Protein AF-A0A202DPD3-F1 (afdb_monomer_lite)

pLDDT: mean 89.03, std 9.58, range [42.09, 98.31]

Foldseek 3Di:
DKDKDKDKDWDADPPPRATDFIKIKMWIWDADPQGKIKIKIKIFGFDAAPSDTATAKIWMWMKIAGPLGKIKIKIKMKGFDADNHPRQGQWMWIKMWMWIDPSPQKIKIKIKIFTFGQAPRDTDTFKIWIWMWMWHNPPDPLIDTFKIKPIWMWGFDADNNGFTAAIAGPVRHQKTKIKMKGFAWDDDPNHIDSHGQKMKIKIKIWGWDAAPSDTDTQKIWIWMWMAGNLRKIKIKIKIKGFDADNRGQTAWMKIWMWMWIQGSQQKIKIKIKIWIWGAAPSDTDTQKMWIWMWIAGNVGHTFKTKDIWMKGWDADNNGFTDAIATPVRHQWTKIKMKGWDWDFDCPPPDGDIDTFKMKIKMKIFGWDAAPSDTDTQKIWIKMWMWTDDDPDDPPQTHTFKIKLTFMWGWDADNRRFTAAIAGQATADPVSDGPPRQWDDDDNDIAGPPNDPDDPRFQKYKIKMKGFDADDDPCRRQTQKIKIWIKIFGWDQDPSDIDTPDIDIPDIWMAGSVRHTPDD

Structure (mmCIF, N/CA/C/O backbone):
data_AF-A0A202DPD3-F1
#
_entry.id   AF-A0A202DPD3-F1
#
loop_
_atom_site.group_PDB
_atom_site.id
_atom_site.type_symbol
_atom_site.label_atom_id
_atom_site.label_alt_id
_atom_site.label_comp_id
_atom_site.label_asym_id
_atom_site.label_entity_id
_atom_site.label_seq_id
_atom_site.pdbx_PDB_ins_code
_atom_site.Cartn_x
_atom_site.Cartn_y
_atom_site.Cartn_z
_atom_site.occupancy
_atom_site.B_iso_or_equiv
_atom_site.auth_seq_id
_atom_site.auth_comp_id
_atom_site.auth_asym_id
_atom_site.auth_atom_id
_atom_site.pdbx_PDB_model_num
ATOM 1 N N . ILE A 1 1 ? -15.250 -25.816 18.380 1.00 61.78 1 ILE A N 1
ATOM 2 C CA . ILE A 1 1 ? -16.292 -26.026 19.423 1.00 61.78 1 ILE A CA 1
ATOM 3 C C . ILE A 1 1 ? -16.506 -24.692 20.115 1.00 61.78 1 ILE A C 1
ATOM 5 O O . ILE A 1 1 ? -15.510 -24.045 20.394 1.00 61.78 1 ILE A O 1
ATOM 9 N N . GLN A 1 2 ? -17.750 -24.268 20.349 1.00 72.00 2 GLN A N 1
ATOM 10 C CA . GLN A 1 2 ? -18.050 -23.046 21.099 1.00 72.00 2 GLN A CA 1
ATOM 11 C C . GLN A 1 2 ? -18.931 -23.409 22.295 1.00 72.00 2 GLN A C 1
ATOM 13 O O . GLN A 1 2 ? -19.967 -24.050 22.131 1.00 72.00 2 GLN A O 1
ATOM 18 N N . MET A 1 3 ? -18.495 -23.033 23.491 1.00 79.75 3 MET A N 1
ATOM 19 C CA . MET A 1 3 ? -19.231 -23.178 24.739 1.00 79.75 3 MET A CA 1
ATOM 20 C C . MET A 1 3 ? -19.469 -21.787 25.304 1.00 79.75 3 MET A C 1
ATOM 22 O O . MET A 1 3 ? -18.540 -20.996 25.439 1.00 79.75 3 MET A O 1
ATOM 26 N N . GLN A 1 4 ? -20.718 -21.503 25.649 1.00 84.81 4 GLN A N 1
ATOM 27 C CA . GLN A 1 4 ? -21.089 -20.298 26.368 1.00 84.81 4 GLN A CA 1
ATOM 28 C C . GLN A 1 4 ? -21.869 -20.708 27.609 1.00 84.81 4 GLN A C 1
ATOM 30 O O . GLN A 1 4 ? -22.849 -21.446 27.520 1.00 84.81 4 GLN A O 1
ATOM 35 N N . VAL A 1 5 ? -21.430 -20.226 28.764 1.00 84.50 5 VAL A N 1
ATOM 36 C CA . VAL A 1 5 ? -22.159 -20.339 30.026 1.00 84.50 5 VAL A CA 1
ATOM 37 C C . VAL A 1 5 ? -22.448 -18.929 30.481 1.00 84.50 5 VAL A C 1
ATOM 39 O O . VAL A 1 5 ? -21.549 -18.099 30.487 1.00 84.50 5 VAL A O 1
ATOM 42 N N . ASN A 1 6 ? -23.695 -18.650 30.831 1.00 87.25 6 ASN A N 1
ATOM 43 C CA . ASN A 1 6 ? -24.095 -17.373 31.396 1.00 87.25 6 ASN A CA 1
ATOM 44 C C . ASN A 1 6 ? -24.948 -17.655 32.632 1.00 87.25 6 ASN A C 1
ATOM 46 O O . ASN A 1 6 ? -25.863 -18.478 32.573 1.00 87.25 6 ASN A O 1
ATOM 50 N N . SER A 1 7 ? -24.624 -17.020 33.750 1.00 88.19 7 SER A N 1
ATOM 51 C CA . SER A 1 7 ? -25.375 -17.131 34.992 1.00 88.19 7 SER A CA 1
ATOM 52 C C . SER A 1 7 ? -25.534 -15.755 35.615 1.00 88.19 7 SER A C 1
ATOM 54 O O . SER A 1 7 ? -24.590 -14.970 35.658 1.00 88.19 7 SER A O 1
ATOM 56 N N . THR A 1 8 ? -26.722 -15.476 36.135 1.00 88.19 8 THR A N 1
ATOM 57 C CA . THR A 1 8 ? -26.967 -14.302 36.968 1.00 88.19 8 THR A CA 1
ATOM 58 C C . THR A 1 8 ? -27.578 -14.784 38.269 1.00 88.19 8 THR A C 1
ATOM 60 O O . THR A 1 8 ? -28.578 -15.503 38.256 1.00 88.19 8 THR A O 1
ATOM 63 N N . VAL A 1 9 ? -26.954 -14.430 39.387 1.00 87.00 9 VAL A N 1
ATOM 64 C CA . VAL A 1 9 ? -27.371 -14.849 40.725 1.00 87.00 9 VAL A CA 1
ATOM 65 C C . VAL A 1 9 ? -27.879 -13.632 41.477 1.00 87.00 9 VAL A C 1
ATOM 67 O O . VAL A 1 9 ? -27.172 -12.635 41.579 1.00 87.00 9 VAL A O 1
ATOM 70 N N . PHE A 1 10 ? -29.090 -13.737 42.022 1.00 88.56 10 PHE A N 1
ATOM 71 C CA . PHE A 1 10 ? -29.700 -12.736 42.894 1.00 88.56 10 PHE A CA 1
ATOM 72 C C . PHE A 1 10 ? -29.844 -13.323 44.298 1.00 88.56 10 PHE A C 1
ATOM 74 O O . PHE A 1 10 ? -30.445 -14.386 44.472 1.00 88.56 10 PHE A O 1
ATOM 81 N N . THR A 1 11 ? -29.316 -12.628 45.298 1.00 86.38 11 THR A N 1
ATOM 82 C CA . THR A 1 11 ? -29.437 -12.998 46.710 1.00 86.38 11 THR A CA 1
ATOM 83 C C . THR A 1 11 ? -30.474 -12.097 47.358 1.00 86.38 11 THR A C 1
ATOM 85 O O . THR A 1 11 ? -30.329 -10.878 47.304 1.00 86.38 11 THR A O 1
ATOM 88 N N . TYR A 1 12 ? -31.489 -12.679 47.997 1.00 87.56 12 TYR A N 1
ATOM 89 C CA . TYR A 1 12 ? -32.527 -11.947 48.727 1.00 87.56 12 TYR A CA 1
ATOM 90 C C . TYR A 1 12 ? -32.453 -12.234 50.227 1.00 87.56 12 TYR A C 1
ATOM 92 O O . TYR A 1 12 ? -32.034 -13.319 50.637 1.00 87.56 12 TYR A O 1
ATOM 100 N N . ASP A 1 13 ? -32.888 -11.276 51.037 1.00 86.19 13 ASP A N 1
ATOM 101 C CA . ASP A 1 13 ? -33.120 -11.474 52.460 1.00 86.19 13 ASP A CA 1
ATOM 102 C C . ASP A 1 13 ? -34.276 -12.481 52.658 1.00 86.19 13 ASP A C 1
ATOM 104 O O . ASP A 1 13 ? -35.338 -12.341 52.040 1.00 86.19 13 ASP A O 1
ATOM 108 N N . PRO A 1 14 ? -34.096 -13.522 53.492 1.00 83.50 14 PRO A N 1
ATOM 109 C CA . PRO A 1 14 ? -35.096 -14.570 53.680 1.00 83.50 14 PRO A CA 1
ATOM 110 C C . PRO A 1 14 ? -36.341 -14.121 54.464 1.00 83.50 14 PRO A C 1
ATOM 112 O O . PRO A 1 14 ? -37.325 -14.860 54.497 1.00 83.50 14 PRO A O 1
ATOM 115 N N . VAL A 1 15 ? -36.306 -12.958 55.121 1.00 85.38 15 VAL A N 1
ATOM 116 C CA . VAL A 1 15 ? -37.379 -12.431 55.972 1.00 85.38 15 VAL A CA 1
ATOM 117 C C . VAL A 1 15 ? -38.215 -11.394 55.229 1.00 85.38 15 VAL A C 1
ATOM 119 O O . VAL A 1 15 ? -39.442 -11.496 55.238 1.00 85.38 15 VAL A O 1
ATOM 122 N N . ASP A 1 16 ? -37.579 -10.408 54.593 1.00 86.62 16 ASP A N 1
ATOM 123 C CA . ASP A 1 16 ? -38.280 -9.281 53.957 1.00 86.62 16 AS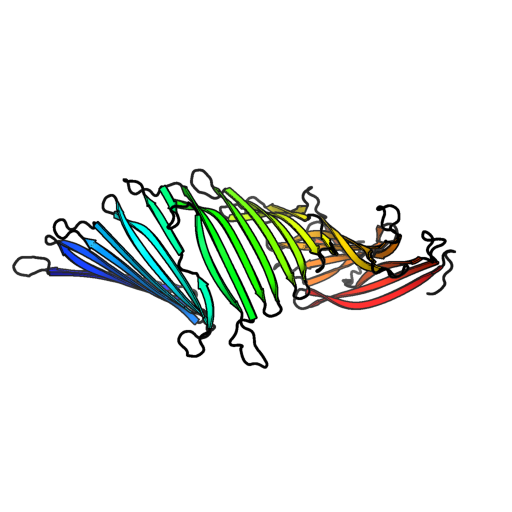P A CA 1
ATOM 124 C C . ASP A 1 16 ? -38.244 -9.292 52.416 1.00 86.62 16 ASP A C 1
ATOM 126 O O . ASP A 1 16 ? -38.866 -8.439 51.780 1.00 86.62 16 ASP A O 1
ATOM 130 N N . ILE A 1 17 ? -37.592 -10.296 51.808 1.00 82.81 17 ILE A N 1
ATOM 131 C CA . ILE A 1 17 ? -37.485 -10.488 50.349 1.00 82.81 17 ILE A CA 1
ATOM 132 C C . ILE A 1 17 ? -36.819 -9.273 49.669 1.00 82.81 17 ILE A C 1
ATOM 134 O O . ILE A 1 17 ? -37.021 -8.990 48.484 1.00 82.81 17 ILE A O 1
ATOM 138 N N . THR A 1 18 ? -35.994 -8.519 50.399 1.00 87.06 18 THR A N 1
ATOM 139 C CA . THR A 1 18 ? -35.212 -7.440 49.797 1.00 87.06 18 THR A CA 1
ATOM 140 C C . THR A 1 18 ? -33.973 -7.986 49.093 1.00 87.06 18 THR A C 1
ATOM 142 O O . THR A 1 18 ? -33.335 -8.926 49.556 1.00 87.06 18 THR A O 1
ATOM 145 N N . LEU A 1 19 ? -33.618 -7.414 47.941 1.00 87.38 19 LEU A N 1
ATOM 146 C CA . LEU A 1 19 ? -32.397 -7.766 47.222 1.00 87.38 19 LEU A CA 1
ATOM 147 C C . LEU A 1 19 ? -31.185 -7.376 48.078 1.00 87.38 19 LEU A C 1
ATOM 149 O O . LEU A 1 19 ? -31.099 -6.240 48.538 1.00 87.38 19 LEU A O 1
ATOM 153 N N . LEU A 1 20 ? -30.258 -8.301 48.291 1.00 84.69 20 LEU A N 1
ATOM 154 C CA . LEU A 1 20 ? -29.006 -8.071 49.012 1.00 84.69 20 LEU A CA 1
ATOM 155 C C . LEU A 1 20 ? -27.835 -7.882 48.048 1.00 84.69 20 LEU A C 1
ATOM 157 O O . LEU A 1 20 ? -27.016 -6.994 48.253 1.00 84.69 20 LEU A O 1
ATOM 161 N N . HIS A 1 21 ? -27.758 -8.712 47.008 1.00 84.19 21 HIS A N 1
ATOM 162 C CA . HIS A 1 21 ? -26.645 -8.732 46.060 1.00 84.19 21 HIS A CA 1
ATOM 163 C C . HIS A 1 21 ? -27.093 -9.328 44.723 1.00 84.19 21 HIS A C 1
ATOM 165 O O . HIS A 1 21 ? -27.951 -10.215 44.706 1.00 84.19 21 HIS A O 1
ATOM 171 N N . ALA A 1 22 ? -26.505 -8.875 43.616 1.00 88.06 22 ALA A N 1
ATOM 172 C CA . ALA A 1 22 ? -26.659 -9.504 42.314 1.00 88.06 22 ALA A CA 1
ATOM 173 C C . ALA A 1 22 ? -25.318 -9.522 41.571 1.00 88.06 22 ALA A C 1
ATOM 175 O O . ALA A 1 22 ? -24.592 -8.535 41.585 1.00 88.06 22 ALA A O 1
ATOM 176 N N . VAL A 1 23 ? -24.999 -10.645 40.928 1.00 88.62 23 VAL A N 1
ATOM 177 C CA . VAL A 1 23 ? -23.777 -10.803 40.126 1.00 88.62 23 VAL A CA 1
ATOM 178 C C . VAL A 1 23 ? -24.078 -11.591 38.860 1.00 88.62 23 VAL A C 1
ATOM 180 O O . VAL A 1 23 ? -24.774 -12.611 38.896 1.00 88.62 23 VAL A O 1
ATOM 183 N N . GLY A 1 24 ? -23.573 -11.102 37.733 1.00 90.75 24 GLY A N 1
ATOM 184 C CA . GLY A 1 24 ? -23.626 -11.763 36.436 1.00 90.75 24 GLY A CA 1
ATOM 185 C C . GLY A 1 24 ? -22.246 -12.276 36.056 1.00 90.75 24 GLY A C 1
ATOM 186 O O . GLY A 1 24 ? -21.278 -11.528 36.113 1.00 90.75 24 GLY A O 1
ATOM 187 N N . LEU A 1 25 ? -22.156 -13.540 35.658 1.00 91.62 25 LEU A N 1
ATOM 188 C CA . LEU A 1 25 ? -20.934 -14.149 35.149 1.00 91.62 25 LEU A CA 1
ATOM 189 C C . LEU A 1 25 ? -21.247 -14.883 33.855 1.00 91.62 25 LEU A C 1
ATOM 191 O O . LEU A 1 25 ? -22.117 -15.759 33.827 1.00 91.62 25 LEU A O 1
ATOM 195 N N . ALA A 1 26 ? -20.498 -14.577 32.805 1.00 91.69 26 ALA A N 1
ATOM 196 C CA . ALA A 1 26 ? -20.505 -15.344 31.578 1.00 91.69 26 ALA A CA 1
ATOM 197 C C . ALA A 1 26 ? -19.092 -15.765 31.178 1.00 91.69 26 ALA A C 1
ATOM 199 O O . ALA A 1 26 ? -18.139 -15.003 31.303 1.00 91.69 26 ALA A O 1
ATOM 200 N N . THR A 1 27 ? -18.971 -16.976 30.648 1.00 90.25 27 THR A N 1
ATOM 201 C CA . THR A 1 27 ? -17.742 -17.501 30.056 1.00 90.25 27 THR A CA 1
ATOM 202 C C . THR A 1 27 ? -18.044 -17.944 28.638 1.00 90.25 27 THR A C 1
ATOM 204 O O . THR A 1 27 ? -19.001 -18.683 28.401 1.00 90.25 27 THR A O 1
ATOM 207 N N . ILE A 1 28 ? -17.213 -17.514 27.698 1.00 89.31 28 ILE A N 1
ATOM 208 C CA . ILE A 1 28 ? -17.239 -17.933 26.303 1.00 89.31 28 ILE A CA 1
ATOM 209 C C . ILE A 1 28 ? -15.905 -18.614 26.026 1.00 89.31 28 ILE A C 1
ATOM 211 O O . ILE A 1 28 ? -14.854 -18.011 26.204 1.00 89.31 28 ILE A O 1
ATOM 215 N N . ALA A 1 29 ? -15.941 -19.865 25.587 1.00 88.88 29 ALA A N 1
ATOM 216 C CA . ALA A 1 29 ? -14.768 -20.597 25.141 1.00 88.88 29 ALA A CA 1
ATOM 217 C C . ALA A 1 29 ? -15.000 -21.095 23.714 1.00 88.88 29 ALA A C 1
ATOM 219 O O . ALA A 1 29 ? -16.053 -21.656 23.406 1.00 88.88 29 ALA A O 1
ATOM 220 N N . GLY A 1 30 ? -14.027 -20.882 22.841 1.00 87.75 30 GLY A N 1
ATOM 221 C CA . GLY A 1 30 ? -14.070 -21.258 21.438 1.00 87.75 30 GLY A CA 1
ATOM 222 C C . GLY A 1 30 ? -12.758 -21.893 21.008 1.00 87.75 30 GLY A C 1
ATOM 223 O O . GLY A 1 30 ? -11.694 -21.434 21.405 1.00 87.75 30 GLY A O 1
ATOM 224 N N . GLU A 1 31 ? -12.838 -22.929 20.181 1.00 87.00 31 GLU A N 1
ATOM 225 C CA . GLU A 1 31 ? -11.696 -23.448 19.424 1.00 87.00 31 GLU A CA 1
ATOM 226 C C . GLU A 1 31 ? -12.097 -23.585 17.954 1.00 87.00 31 GLU A C 1
ATOM 228 O O . GLU A 1 31 ? -13.137 -24.190 17.639 1.00 87.00 31 GLU A O 1
ATOM 233 N N . THR A 1 32 ? -11.306 -22.988 17.066 1.00 82.38 32 THR A N 1
ATOM 234 C CA . THR A 1 32 ? -11.480 -23.075 15.612 1.00 82.38 32 THR A CA 1
ATOM 235 C C . THR A 1 32 ? -10.956 -24.415 15.086 1.00 82.38 32 THR A C 1
ATOM 237 O O . THR A 1 32 ? -10.196 -25.117 15.750 1.00 82.38 32 THR A O 1
ATOM 240 N N . GLY A 1 33 ? -11.345 -24.794 13.863 1.00 75.44 33 GLY A N 1
ATOM 241 C CA . GLY A 1 33 ? -10.808 -26.000 13.213 1.00 75.44 33 GLY A CA 1
ATOM 242 C C . GLY A 1 33 ? -9.298 -25.934 12.931 1.00 75.44 33 GLY A C 1
ATOM 243 O O . GLY A 1 33 ? -8.673 -26.976 12.746 1.00 75.44 33 GLY A O 1
ATOM 244 N N . SER A 1 34 ? -8.715 -24.730 12.923 1.00 76.81 34 SER A N 1
ATOM 245 C CA . SER A 1 34 ? -7.275 -24.471 12.796 1.00 76.81 34 SER A CA 1
ATOM 246 C C . SER A 1 34 ? -6.505 -24.609 14.117 1.00 76.81 34 SER A C 1
ATOM 248 O O . SER A 1 34 ? -5.277 -24.726 14.078 1.00 76.81 34 SER A O 1
ATOM 250 N N . GLY A 1 35 ? -7.206 -24.694 15.256 1.00 79.81 35 GLY A N 1
ATOM 251 C CA . GLY A 1 35 ? -6.621 -24.843 16.593 1.00 79.81 35 GLY A CA 1
ATOM 252 C C . GLY A 1 35 ? -6.456 -23.535 17.372 1.00 79.81 35 GLY A C 1
ATOM 253 O O . GLY A 1 35 ? -5.810 -23.546 18.416 1.00 79.81 35 GLY A O 1
ATOM 254 N N . ASP A 1 36 ? -7.033 -22.432 16.895 1.00 87.19 36 ASP A N 1
ATOM 255 C CA . ASP A 1 36 ? -6.997 -21.141 17.588 1.00 87.19 36 ASP A CA 1
ATOM 256 C C . ASP A 1 36 ? -8.041 -21.131 18.697 1.00 87.19 36 ASP A C 1
ATOM 258 O O . ASP A 1 36 ? -9.181 -21.569 18.506 1.00 87.19 36 ASP A O 1
ATOM 262 N N . ARG A 1 37 ? -7.646 -20.641 19.868 1.00 90.12 37 ARG A N 1
ATOM 263 C CA . ARG A 1 37 ? -8.447 -20.694 21.087 1.00 90.12 37 ARG A CA 1
ATOM 264 C C . ARG A 1 37 ? -8.823 -19.299 21.527 1.00 90.12 37 ARG A C 1
ATOM 266 O O . ARG A 1 37 ? -7.970 -18.431 21.660 1.00 90.12 37 ARG A O 1
ATOM 273 N N . THR A 1 38 ? -10.097 -19.111 21.828 1.00 92.19 38 THR A N 1
ATOM 274 C CA . THR A 1 38 ? -10.618 -17.893 22.441 1.00 92.19 38 THR A CA 1
ATOM 275 C C . THR A 1 38 ? -11.238 -18.253 23.776 1.00 92.19 38 THR A C 1
ATOM 277 O O . THR A 1 38 ? -12.103 -19.123 23.843 1.00 92.19 38 THR A O 1
ATOM 280 N N . LEU A 1 39 ? -10.829 -17.567 24.832 1.00 92.94 39 LEU A N 1
ATOM 281 C CA . LEU A 1 39 ? -11.473 -17.602 26.134 1.00 92.94 39 LEU A CA 1
ATOM 282 C C . LEU A 1 39 ? -11.855 -16.175 26.500 1.00 92.94 39 LEU A C 1
ATOM 284 O O . LEU A 1 39 ? -11.002 -15.299 26.512 1.00 92.94 39 LEU A O 1
ATOM 288 N N . ALA A 1 40 ? -13.120 -15.934 26.805 1.00 93.44 40 ALA A N 1
ATOM 289 C CA . ALA A 1 40 ? -13.574 -14.662 27.330 1.00 93.44 40 ALA A CA 1
ATOM 290 C C . ALA A 1 40 ? -14.409 -14.873 28.588 1.00 93.44 40 ALA A C 1
ATOM 292 O O . ALA A 1 40 ? -15.225 -15.795 28.650 1.00 93.44 40 ALA A O 1
ATOM 293 N N . THR A 1 41 ? -14.229 -14.007 29.573 1.00 93.81 41 THR A N 1
ATOM 294 C CA . THR A 1 41 ? -15.111 -13.884 30.728 1.00 93.81 41 THR A CA 1
ATOM 295 C C . THR A 1 41 ? -15.765 -12.512 30.704 1.00 93.81 41 THR A C 1
ATOM 297 O O . THR A 1 41 ? -15.153 -11.532 30.291 1.00 93.81 41 THR A O 1
ATOM 300 N N . LEU A 1 42 ? -17.027 -12.450 31.106 1.00 94.31 42 LEU A N 1
ATOM 301 C CA . LEU A 1 42 ? -17.773 -11.222 31.323 1.00 94.31 42 LEU A CA 1
ATOM 302 C C . LEU A 1 42 ? -18.319 -11.271 32.743 1.00 94.31 42 LEU A C 1
ATOM 304 O O . LEU A 1 42 ? -19.094 -12.165 33.079 1.00 94.31 42 LEU A O 1
ATOM 308 N N . GLU A 1 43 ? -17.919 -10.311 33.554 1.00 94.88 43 GLU A N 1
ATOM 309 C CA . GLU A 1 43 ? -18.468 -10.054 34.872 1.00 94.88 43 GLU A CA 1
ATOM 310 C C . GLU A 1 43 ? -19.357 -8.815 34.795 1.00 94.88 43 GLU A C 1
ATOM 312 O O . GLU A 1 43 ? -19.004 -7.807 34.187 1.00 94.88 43 GLU A O 1
ATOM 317 N N . THR A 1 44 ? -20.556 -8.911 35.355 1.00 94.19 44 THR A N 1
ATOM 318 C CA . THR A 1 44 ? -21.494 -7.797 35.486 1.00 94.19 44 THR A CA 1
ATOM 319 C C . THR A 1 44 ? -21.781 -7.606 36.961 1.00 94.19 44 THR A C 1
ATOM 321 O O . THR A 1 44 ? -22.383 -8.473 37.605 1.00 94.19 44 THR A O 1
ATOM 324 N N . ILE A 1 45 ? -21.333 -6.474 37.482 1.00 91.88 45 ILE A N 1
ATOM 325 C CA . ILE A 1 45 ? -21.537 -6.047 38.857 1.00 91.88 45 ILE A CA 1
ATOM 326 C C . ILE A 1 45 ? -22.806 -5.204 38.884 1.00 91.88 45 ILE A C 1
ATOM 328 O O . ILE A 1 45 ? -23.033 -4.354 38.018 1.00 91.88 45 ILE A O 1
ATOM 332 N N . PHE A 1 46 ? -23.661 -5.487 39.862 1.00 92.31 46 PHE A N 1
ATOM 333 C CA . PHE A 1 46 ? -24.921 -4.788 40.034 1.00 92.31 46 PHE A CA 1
ATOM 334 C C . PHE A 1 46 ? -24.960 -4.059 41.369 1.00 92.31 46 PHE A C 1
ATOM 336 O O . PHE A 1 46 ? -24.574 -4.608 42.402 1.00 92.31 46 PHE A O 1
ATOM 343 N N . GLU A 1 47 ? -25.569 -2.882 41.365 1.00 90.94 47 GLU A N 1
ATOM 344 C CA . GLU A 1 47 ? -25.963 -2.175 42.573 1.00 90.94 47 GLU A CA 1
ATOM 345 C C . GLU A 1 47 ? -27.467 -2.312 42.846 1.00 90.94 47 GLU A C 1
ATOM 347 O O . GLU A 1 47 ? -28.284 -2.582 41.956 1.00 90.94 47 GLU A O 1
ATOM 352 N N . LYS A 1 48 ? -27.855 -2.145 44.113 1.00 90.25 48 LYS A N 1
ATOM 353 C CA . LYS A 1 48 ? -29.256 -2.191 44.542 1.00 90.25 48 LYS A CA 1
ATOM 354 C C . LYS A 1 48 ? -29.828 -0.779 44.584 1.00 90.25 48 LYS A C 1
ATOM 356 O O . LYS A 1 48 ? -29.513 -0.020 45.496 1.00 90.25 48 LYS A O 1
ATOM 361 N N . ILE A 1 49 ? -30.798 -0.495 43.718 1.00 88.50 49 ILE A N 1
ATOM 362 C CA . ILE A 1 49 ? -31.587 0.743 43.759 1.00 88.50 49 ILE A CA 1
ATOM 363 C C . ILE A 1 49 ? -33.071 0.386 43.762 1.00 88.50 49 ILE A C 1
ATOM 365 O O . ILE A 1 49 ? -33.533 -0.392 42.931 1.00 88.50 49 ILE A O 1
ATOM 369 N N . ASN A 1 50 ? -33.838 0.918 44.719 1.00 88.56 50 ASN A N 1
ATOM 370 C CA . ASN A 1 50 ? -35.281 0.657 44.855 1.00 88.56 50 ASN A CA 1
ATOM 371 C C . ASN A 1 50 ? -35.665 -0.836 44.828 1.00 88.56 50 ASN A C 1
ATOM 373 O O . ASN A 1 50 ? -36.655 -1.230 44.211 1.00 88.56 50 ASN A O 1
ATOM 377 N N . ASN A 1 51 ? -34.872 -1.679 45.498 1.00 86.19 51 ASN A N 1
ATOM 378 C CA . ASN A 1 51 ? -35.037 -3.137 45.520 1.00 86.19 51 ASN A CA 1
ATOM 379 C C . ASN A 1 51 ? -34.898 -3.830 44.144 1.00 86.19 51 ASN A C 1
ATOM 381 O O . ASN A 1 51 ? -35.372 -4.951 43.966 1.00 86.19 51 ASN A O 1
ATOM 385 N N . GLN A 1 52 ? -34.245 -3.177 43.179 1.00 86.88 52 GLN A N 1
ATOM 386 C CA . GLN A 1 52 ? -33.919 -3.712 41.857 1.00 86.88 52 GLN A CA 1
ATOM 387 C C . GLN A 1 52 ? -32.401 -3.718 41.655 1.00 86.88 52 GLN A C 1
ATOM 389 O O . GLN A 1 52 ? -31.703 -2.838 42.155 1.00 86.88 52 GLN A O 1
ATOM 394 N N . ALA A 1 53 ? -31.903 -4.709 40.915 1.00 89.12 53 ALA A N 1
ATOM 395 C CA . ALA A 1 53 ? -30.515 -4.746 40.471 1.00 89.12 53 ALA A CA 1
ATOM 396 C C . ALA A 1 53 ? -30.348 -3.808 39.267 1.00 89.12 53 ALA A C 1
ATOM 398 O O . ALA A 1 53 ? -31.040 -3.973 38.256 1.00 89.12 53 ALA A O 1
ATOM 399 N N . ARG A 1 54 ? -29.445 -2.836 39.368 1.00 90.81 54 ARG A N 1
ATOM 400 C CA . ARG A 1 54 ? -29.007 -1.974 38.265 1.00 90.81 54 ARG A CA 1
ATOM 401 C C . ARG A 1 54 ? -27.569 -2.308 37.925 1.00 90.81 54 ARG A C 1
ATOM 403 O O . ARG A 1 54 ? -26.806 -2.636 38.821 1.00 90.81 54 ARG A O 1
ATOM 410 N N . VAL A 1 55 ? -27.241 -2.317 36.636 1.00 91.56 55 VAL A N 1
ATOM 411 C CA . VAL A 1 55 ? -25.864 -2.570 36.205 1.00 91.56 55 VAL A CA 1
ATOM 412 C C . VAL A 1 55 ? -25.030 -1.379 36.649 1.00 91.56 55 VAL A C 1
ATOM 414 O O . VAL A 1 55 ? -25.376 -0.248 36.322 1.00 91.56 55 VAL A O 1
ATOM 417 N N . ASP A 1 56 ? -23.988 -1.665 37.411 1.00 92.62 56 ASP A N 1
ATOM 418 C CA . ASP A 1 56 ? -23.031 -0.690 37.928 1.00 92.62 56 ASP A CA 1
ATOM 419 C C . ASP A 1 56 ? -21.747 -0.744 37.098 1.00 92.62 56 ASP A C 1
ATOM 421 O O . ASP A 1 56 ? -21.246 0.271 36.644 1.00 92.62 56 ASP A O 1
ATOM 425 N N . MET A 1 57 ? -21.270 -1.951 36.786 1.00 94.19 57 MET A N 1
ATOM 426 C CA . MET A 1 57 ? -20.031 -2.139 36.037 1.00 94.19 57 MET A CA 1
ATOM 427 C C . MET A 1 57 ? -20.076 -3.432 35.225 1.00 94.19 57 MET A C 1
ATOM 429 O O . MET A 1 57 ? -20.616 -4.455 35.658 1.00 94.19 57 MET A O 1
ATOM 433 N N . THR A 1 58 ? -19.483 -3.408 34.036 1.00 95.38 58 THR A N 1
ATOM 434 C CA . THR A 1 58 ? -19.212 -4.605 33.236 1.00 95.38 58 THR A CA 1
ATOM 435 C C . THR A 1 58 ? -17.728 -4.716 32.951 1.00 95.38 58 THR A C 1
ATOM 437 O O . THR A 1 58 ? -17.149 -3.780 32.411 1.00 95.38 58 THR A O 1
ATOM 440 N N . ILE A 1 59 ? -17.138 -5.870 33.256 1.00 96.31 59 ILE A N 1
ATOM 441 C CA . ILE A 1 59 ? -15.733 -6.182 32.991 1.00 96.31 59 ILE A CA 1
ATOM 442 C C . ILE A 1 59 ? -15.689 -7.384 32.061 1.00 96.31 59 ILE A C 1
ATOM 444 O O . ILE A 1 59 ? -16.177 -8.463 32.400 1.00 96.31 59 ILE A O 1
ATOM 448 N N . ARG A 1 60 ? -15.073 -7.232 30.895 1.00 96.12 60 ARG A N 1
ATOM 449 C CA . ARG A 1 60 ? -14.842 -8.323 29.958 1.00 96.12 60 ARG A CA 1
ATOM 450 C C . ARG A 1 60 ? -13.352 -8.569 29.811 1.00 96.12 60 ARG A C 1
ATOM 452 O O . ARG A 1 60 ? -12.641 -7.714 29.312 1.00 96.12 60 ARG A O 1
ATOM 459 N N . ASN A 1 61 ? -12.902 -9.770 30.146 1.00 96.31 61 ASN A N 1
ATOM 460 C CA . ASN A 1 61 ? -11.546 -10.219 29.846 1.00 96.31 61 ASN A CA 1
ATOM 461 C C . ASN A 1 61 ? -11.605 -11.155 28.645 1.00 96.31 61 ASN A C 1
ATOM 463 O O . ASN A 1 61 ? -12.414 -12.079 28.634 1.00 96.31 61 ASN A O 1
ATOM 467 N N . THR A 1 62 ? -10.764 -10.950 27.639 1.00 95.69 62 THR A N 1
ATOM 468 C CA . THR A 1 62 ? -10.654 -11.835 26.477 1.00 95.69 62 THR A CA 1
ATOM 469 C C . THR A 1 62 ? -9.203 -12.256 26.296 1.00 95.69 62 THR A C 1
ATOM 471 O O . THR A 1 62 ? -8.282 -11.462 26.429 1.00 95.69 62 THR A O 1
ATOM 474 N N . THR A 1 63 ? -8.983 -13.526 25.991 1.00 95.31 63 THR A N 1
ATOM 475 C CA . THR A 1 63 ? -7.686 -14.091 25.636 1.00 95.31 63 THR A CA 1
ATOM 476 C C . THR A 1 63 ? -7.846 -14.903 24.363 1.00 95.31 63 THR A C 1
ATOM 478 O O . THR A 1 63 ? -8.693 -15.794 24.287 1.00 95.31 63 THR A O 1
ATOM 481 N N . ILE A 1 64 ? -7.032 -14.594 23.363 1.00 93.38 64 ILE A N 1
ATOM 482 C CA . ILE A 1 64 ? -6.924 -15.330 22.109 1.00 93.38 64 ILE A CA 1
ATOM 483 C C . ILE A 1 64 ? -5.511 -15.898 22.037 1.00 93.38 64 ILE A C 1
ATOM 485 O O . ILE A 1 64 ? -4.542 -15.181 22.271 1.00 93.38 64 ILE A O 1
ATOM 489 N N . GLN A 1 65 ? -5.392 -17.184 21.734 1.00 92.50 65 GLN A N 1
ATOM 490 C CA . GLN A 1 65 ? -4.120 -17.854 21.484 1.00 92.50 65 GLN A CA 1
ATOM 491 C C . GLN A 1 65 ? -4.212 -18.576 20.152 1.00 92.50 65 GLN A C 1
ATOM 493 O O . GLN A 1 65 ? -5.068 -19.446 19.971 1.00 92.50 65 GLN A O 1
ATOM 498 N N . ASN A 1 66 ? -3.325 -18.215 19.237 1.00 90.12 66 ASN A N 1
ATOM 499 C CA . ASN A 1 66 ? -3.257 -18.811 17.918 1.00 90.12 66 ASN A CA 1
ATOM 500 C C . ASN A 1 66 ? -2.236 -19.945 17.906 1.00 90.12 66 ASN A C 1
ATOM 502 O O . ASN A 1 66 ? -1.318 -20.023 18.730 1.00 90.12 66 ASN A O 1
ATOM 506 N N . ARG A 1 67 ? -2.392 -20.849 16.941 1.00 85.94 67 ARG A N 1
ATOM 507 C CA . ARG A 1 67 ? -1.507 -22.013 16.813 1.00 85.94 67 ARG A CA 1
ATOM 508 C C . ARG A 1 67 ? -0.052 -21.648 16.491 1.00 85.94 67 ARG A C 1
ATOM 510 O O . ARG A 1 67 ? 0.847 -22.421 16.814 1.00 85.94 67 ARG A O 1
ATOM 517 N N . ASP A 1 68 ? 0.168 -20.515 15.838 1.00 85.81 68 ASP A N 1
ATOM 518 C CA . ASP A 1 68 ? 1.492 -20.001 15.470 1.00 85.81 68 ASP A CA 1
ATOM 519 C C . ASP A 1 68 ? 2.271 -19.393 16.652 1.00 85.81 68 ASP A C 1
ATOM 521 O O . ASP A 1 68 ? 3.427 -19.019 16.488 1.00 85.81 68 ASP A O 1
ATOM 525 N N . GLY A 1 69 ? 1.671 -19.349 17.847 1.00 85.31 69 GLY A N 1
ATOM 526 C CA . GLY A 1 69 ? 2.274 -18.780 19.050 1.00 85.31 69 GLY A CA 1
ATOM 527 C C . GLY A 1 69 ? 1.923 -17.311 19.282 1.00 85.31 69 GLY A C 1
ATOM 528 O O . GLY A 1 69 ? 2.229 -16.792 20.356 1.00 85.31 69 GLY A O 1
ATOM 529 N N . SER A 1 70 ? 1.243 -16.654 18.339 1.00 93.00 70 SER A N 1
ATOM 530 C CA . SER A 1 70 ? 0.707 -15.310 18.553 1.00 93.00 70 SER A CA 1
ATOM 531 C C . SER A 1 70 ? -0.468 -15.333 19.541 1.00 93.00 70 SER A C 1
ATOM 533 O O . SER A 1 70 ? -1.201 -16.322 19.669 1.00 93.00 70 SER A O 1
ATOM 535 N N . SER A 1 71 ? -0.643 -14.251 20.298 1.00 94.56 71 SER A N 1
ATOM 536 C CA . SER A 1 71 ? -1.701 -14.154 21.306 1.00 94.56 71 SER A CA 1
ATOM 537 C C . SER A 1 71 ? -2.190 -12.727 21.508 1.00 94.56 71 SER A C 1
ATOM 539 O O . SER A 1 71 ? -1.491 -11.767 21.203 1.00 94.56 71 SER A O 1
ATOM 541 N N . VAL A 1 72 ? -3.404 -12.585 22.030 1.00 96.06 72 VAL A N 1
ATOM 542 C CA . VAL A 1 72 ? -3.995 -11.301 22.412 1.00 96.06 72 VAL A CA 1
ATOM 543 C C . VAL A 1 72 ? -4.663 -11.462 23.765 1.00 96.06 72 VAL A C 1
ATOM 545 O O . VAL A 1 72 ? -5.423 -12.406 23.967 1.00 96.06 72 VAL A O 1
ATOM 548 N N . VAL A 1 73 ? -4.419 -10.532 24.679 1.00 96.12 73 VAL A N 1
ATOM 549 C CA . VAL A 1 73 ? -5.178 -10.372 25.920 1.00 96.12 73 VAL A CA 1
ATOM 550 C C . VAL A 1 73 ? -5.824 -8.996 25.886 1.00 96.12 73 VAL A C 1
ATOM 552 O O . VAL A 1 73 ? -5.143 -8.024 25.584 1.00 96.12 73 VAL A O 1
ATOM 555 N N . SER A 1 74 ? -7.117 -8.903 26.177 1.00 97.25 74 SER A N 1
ATOM 556 C CA . SER A 1 74 ? -7.816 -7.625 26.304 1.00 97.25 74 SER A CA 1
ATOM 557 C C . SER A 1 74 ? -8.713 -7.587 27.534 1.00 97.25 74 SER A C 1
ATOM 559 O O . SER A 1 74 ? -9.269 -8.610 27.940 1.00 97.25 74 SER A O 1
ATOM 561 N N . ILE A 1 75 ? -8.854 -6.400 28.113 1.00 97.25 75 ILE A N 1
ATOM 562 C CA . ILE A 1 75 ? -9.756 -6.089 29.215 1.00 97.25 75 ILE A CA 1
ATOM 563 C C . ILE A 1 75 ? -10.592 -4.895 28.773 1.00 97.25 75 ILE A C 1
ATOM 565 O O . ILE A 1 75 ? -10.038 -3.849 28.465 1.00 97.25 75 ILE A O 1
ATOM 569 N N . ASP A 1 76 ? -11.910 -5.049 28.733 1.00 97.44 76 ASP A N 1
ATOM 570 C CA . ASP A 1 76 ? -12.857 -3.968 28.474 1.00 97.44 76 ASP A CA 1
ATOM 571 C C . ASP A 1 76 ? -13.684 -3.723 29.736 1.00 97.44 76 ASP A C 1
ATOM 573 O O . ASP A 1 76 ? -14.332 -4.645 30.237 1.00 97.44 76 ASP A O 1
ATOM 577 N N . VAL A 1 77 ? -13.693 -2.490 30.233 1.00 97.50 77 VAL A N 1
ATOM 578 C CA . VAL A 1 77 ? -14.484 -2.076 31.395 1.00 97.50 77 VAL A CA 1
ATOM 579 C C . VAL A 1 77 ? -15.472 -0.997 30.977 1.00 97.50 77 VAL A C 1
ATOM 581 O O . VAL A 1 77 ? -15.180 -0.143 30.139 1.00 97.50 77 VAL A O 1
ATOM 584 N N . THR A 1 78 ? -16.684 -1.049 31.514 1.00 96.81 78 THR A N 1
ATOM 585 C CA . THR A 1 78 ? -17.671 0.026 31.380 1.00 96.81 78 THR A CA 1
ATOM 586 C C . THR A 1 78 ? -18.396 0.191 32.699 1.00 96.81 78 THR A C 1
ATOM 588 O O . THR A 1 78 ? -19.020 -0.758 33.175 1.00 96.81 78 THR A O 1
ATOM 591 N N . ASP A 1 79 ? -18.318 1.399 33.231 1.00 95.62 79 ASP A N 1
ATOM 592 C CA . ASP A 1 79 ? -18.893 1.841 34.488 1.00 95.62 79 ASP A CA 1
ATOM 593 C C . ASP A 1 79 ? -20.123 2.690 34.185 1.00 95.62 79 ASP A C 1
ATOM 595 O O . ASP A 1 79 ? -20.090 3.616 33.373 1.00 95.62 79 ASP A O 1
ATOM 599 N N . PHE A 1 80 ? -21.238 2.338 34.810 1.00 94.00 80 PHE A N 1
ATOM 600 C CA . PHE A 1 80 ? -22.527 2.985 34.651 1.00 94.00 80 PHE A CA 1
ATOM 601 C C . PHE A 1 80 ? -22.854 3.745 35.923 1.00 94.00 80 PHE A C 1
ATOM 603 O O . PHE A 1 80 ? -22.920 3.173 37.006 1.00 94.00 80 PHE A O 1
ATOM 610 N N . ILE A 1 81 ? -23.146 5.031 35.785 1.00 92.06 81 ILE A N 1
ATOM 611 C CA . ILE A 1 81 ? -23.521 5.870 36.913 1.00 92.06 81 ILE A CA 1
ATOM 612 C C . ILE A 1 81 ? -25.046 5.974 36.925 1.00 92.06 81 ILE A C 1
ATOM 614 O O . ILE A 1 81 ? -25.659 6.604 36.052 1.00 92.06 81 ILE A O 1
ATOM 618 N N . ASN A 1 82 ? -25.677 5.327 37.908 1.00 91.56 82 ASN A N 1
ATOM 619 C CA . ASN A 1 82 ? -27.127 5.349 38.070 1.00 91.56 82 ASN A CA 1
ATOM 620 C C . ASN A 1 82 ? -27.576 6.419 39.072 1.00 91.56 82 ASN A C 1
ATOM 622 O O . ASN A 1 82 ? -26.926 6.711 40.074 1.00 91.56 82 ASN A O 1
ATOM 626 N N . ASP A 1 83 ? -28.752 6.988 38.826 1.00 90.38 83 ASP A N 1
ATOM 627 C CA . ASP A 1 83 ? -29.419 7.894 39.753 1.00 90.38 83 ASP A CA 1
ATOM 628 C C . ASP A 1 83 ? -29.862 7.101 40.998 1.00 90.38 83 ASP A C 1
ATOM 630 O O . ASP A 1 83 ? -30.678 6.180 40.872 1.00 90.38 83 ASP A O 1
ATOM 634 N N . PRO A 1 84 ? -29.405 7.464 42.210 1.00 88.62 84 PRO A N 1
ATOM 635 C CA . PRO A 1 84 ? -29.694 6.707 43.428 1.00 88.62 84 PRO A CA 1
ATOM 636 C C . PRO A 1 84 ? -31.180 6.716 43.822 1.00 88.62 84 PRO A C 1
ATOM 638 O O . PRO A 1 84 ? -31.608 5.894 44.634 1.00 88.62 84 PRO A O 1
ATOM 641 N N . VAL A 1 85 ? -31.984 7.636 43.277 1.00 88.94 85 VAL A N 1
ATOM 642 C CA . VAL A 1 85 ? -33.422 7.754 43.552 1.00 88.94 85 VAL A CA 1
ATOM 643 C C . VAL A 1 85 ? -34.251 7.017 42.511 1.00 88.94 85 VAL A C 1
ATOM 645 O O . VAL A 1 85 ? -35.239 6.380 42.872 1.00 88.94 85 VAL A O 1
ATOM 648 N N . THR A 1 86 ? -33.901 7.100 41.226 1.00 89.31 86 THR A N 1
ATOM 649 C CA . THR A 1 86 ? -34.720 6.521 40.141 1.00 89.31 86 THR A CA 1
ATOM 650 C C . THR A 1 86 ? -34.181 5.187 39.618 1.00 89.31 86 THR A C 1
ATOM 652 O O . THR A 1 86 ? -34.950 4.357 39.123 1.00 89.31 86 THR A O 1
ATOM 655 N N . GLY A 1 87 ? -32.879 4.940 39.770 1.00 85.50 87 GLY A N 1
ATOM 656 C CA . GLY A 1 87 ? -32.159 3.799 39.209 1.00 85.50 87 GLY A CA 1
ATOM 657 C C . GLY A 1 87 ? -31.970 3.882 37.696 1.00 85.50 87 GLY A C 1
ATOM 658 O O . GLY A 1 87 ? -31.758 2.850 37.065 1.00 85.50 87 GLY A O 1
ATOM 659 N N . LEU A 1 88 ? -32.132 5.064 37.101 1.00 88.69 88 LEU A N 1
ATOM 660 C CA . LEU A 1 88 ? -31.834 5.299 35.692 1.00 88.69 88 LEU A CA 1
ATOM 661 C C . LEU A 1 88 ? -30.348 5.623 35.536 1.00 88.69 88 LEU A C 1
ATOM 663 O O . LEU A 1 88 ? -29.826 6.435 36.293 1.00 88.69 88 LEU A O 1
ATOM 667 N N . VAL A 1 89 ? -29.694 5.039 34.532 1.00 90.25 89 VAL A N 1
ATOM 668 C CA . VAL A 1 89 ? -28.345 5.455 34.123 1.00 90.25 89 VAL A CA 1
ATOM 669 C C . VAL A 1 89 ? -28.428 6.910 33.664 1.00 90.25 89 VAL A C 1
ATOM 671 O O . VAL A 1 89 ? -29.292 7.235 32.845 1.00 90.25 89 VAL A O 1
ATOM 674 N N . PHE A 1 90 ? -27.560 7.779 34.174 1.00 89.69 90 PHE A N 1
ATOM 675 C CA . PHE A 1 90 ? -27.453 9.164 33.699 1.00 89.69 90 PHE A CA 1
ATOM 676 C C . PHE A 1 90 ? -26.080 9.494 33.112 1.00 89.69 90 PHE A C 1
ATOM 678 O O . PHE A 1 90 ? -25.970 10.491 32.404 1.00 89.69 90 PHE A O 1
ATOM 685 N N . ASP A 1 91 ? -25.077 8.648 33.349 1.00 92.12 91 ASP A N 1
ATOM 686 C CA . ASP A 1 91 ? -23.740 8.773 32.778 1.00 92.12 91 ASP A CA 1
ATOM 687 C C . ASP A 1 91 ? -23.069 7.391 32.682 1.00 92.12 91 ASP A C 1
ATOM 689 O O . ASP A 1 91 ? -23.512 6.436 33.327 1.00 92.12 91 ASP A O 1
ATOM 693 N N . ALA A 1 92 ? -22.041 7.268 31.847 1.00 94.69 92 ALA A N 1
ATOM 694 C CA . ALA A 1 92 ? -21.181 6.095 31.810 1.00 94.69 92 ALA A CA 1
ATOM 695 C C . ALA A 1 92 ? -19.790 6.441 31.265 1.00 94.69 92 ALA A C 1
ATOM 697 O O . ALA A 1 92 ? -19.628 7.270 30.365 1.00 94.69 92 ALA A O 1
ATOM 698 N N . GLU A 1 93 ? -18.794 5.728 31.769 1.00 96.44 93 GLU A N 1
ATOM 699 C CA . GLU A 1 93 ? -17.408 5.785 31.323 1.00 96.44 93 GLU A CA 1
ATOM 700 C C . GLU A 1 93 ? -16.886 4.371 31.090 1.00 96.44 93 GLU A C 1
ATOM 702 O O . GLU A 1 93 ? -17.473 3.385 31.525 1.00 96.44 93 GLU A O 1
ATOM 707 N N . GLY A 1 94 ? -15.819 4.225 30.325 1.00 96.88 94 GLY A N 1
ATOM 708 C CA . GLY A 1 94 ? -15.230 2.917 30.122 1.00 96.88 94 GLY A CA 1
ATOM 709 C C . GLY A 1 94 ? -13.870 3.010 29.482 1.00 96.88 94 GLY A C 1
ATOM 710 O O . GLY A 1 94 ? -13.547 3.998 28.830 1.00 96.88 94 GLY A O 1
ATOM 711 N N . TYR A 1 95 ? -13.096 1.950 29.624 1.00 97.88 95 TYR A N 1
ATOM 712 C CA . TYR A 1 95 ? -11.799 1.843 28.983 1.00 97.88 95 TYR A CA 1
ATOM 713 C C . TYR A 1 95 ? -11.583 0.442 28.419 1.00 97.88 95 TYR A C 1
ATOM 715 O O . TYR A 1 95 ? -12.315 -0.502 28.724 1.00 97.88 95 TYR A O 1
ATOM 723 N N . SER A 1 96 ? -10.598 0.319 27.543 1.00 97.88 96 SER A N 1
ATOM 724 C CA . SER A 1 96 ? -10.129 -0.953 27.014 1.00 97.88 96 SER A CA 1
ATOM 725 C C . SER A 1 96 ? -8.617 -0.960 26.983 1.00 97.88 96 SER A C 1
ATOM 727 O O . SER A 1 96 ? -8.017 -0.054 26.409 1.00 97.88 96 SER A O 1
ATOM 729 N N . ASP A 1 97 ? -8.026 -1.997 27.556 1.00 97.94 97 ASP A N 1
ATOM 730 C CA . ASP A 1 97 ? -6.607 -2.295 27.447 1.00 97.94 97 ASP A CA 1
ATOM 731 C C . ASP A 1 97 ? -6.432 -3.580 26.659 1.00 97.94 97 ASP A C 1
ATOM 733 O O . ASP A 1 97 ? -7.126 -4.570 26.891 1.00 97.94 97 ASP A O 1
ATOM 737 N N . SER A 1 98 ? -5.480 -3.598 25.734 1.00 97.19 98 SER A N 1
ATOM 738 C CA . SER A 1 98 ? -5.119 -4.825 25.033 1.00 97.19 98 SER A CA 1
ATOM 739 C C . SER A 1 98 ? -3.623 -4.944 24.827 1.00 97.19 98 SER A C 1
ATOM 741 O O . SER A 1 98 ? -2.942 -3.959 24.558 1.00 97.19 98 SER A O 1
ATOM 743 N N . THR A 1 99 ? -3.136 -6.176 24.922 1.00 96.88 99 THR A N 1
ATOM 744 C CA . THR A 1 99 ? -1.751 -6.565 24.679 1.00 96.88 99 THR A CA 1
ATOM 745 C C . THR A 1 99 ? -1.750 -7.717 23.687 1.00 96.88 99 THR A C 1
ATOM 747 O O . THR A 1 99 ? -2.282 -8.789 23.978 1.00 96.88 99 THR A O 1
ATOM 750 N N . SER A 1 100 ? -1.149 -7.516 22.519 1.00 96.31 100 SER A N 1
ATOM 751 C CA . SER A 1 100 ? -1.002 -8.538 21.483 1.00 96.31 100 SER A CA 1
ATOM 752 C C . SER A 1 100 ? 0.461 -8.878 21.241 1.00 96.31 100 SER A C 1
ATOM 754 O O . SER A 1 100 ? 1.273 -7.971 21.083 1.00 96.31 100 SER A O 1
ATOM 756 N N . GLN A 1 101 ? 0.783 -10.163 21.143 1.00 94.06 101 GLN A N 1
ATOM 757 C CA . GLN A 1 101 ? 2.100 -10.678 20.779 1.00 94.06 101 GLN A CA 1
ATOM 758 C C . GLN A 1 101 ? 2.020 -11.399 19.438 1.00 94.06 101 GLN A C 1
ATOM 760 O O . GLN A 1 101 ? 1.119 -12.210 19.229 1.00 94.06 101 GLN A O 1
ATOM 765 N N . ASP A 1 102 ? 2.971 -11.136 18.550 1.00 89.81 102 ASP A N 1
ATOM 766 C CA . ASP A 1 102 ? 3.004 -11.698 17.193 1.00 89.81 102 ASP A CA 1
ATOM 767 C C . ASP A 1 102 ? 3.592 -13.120 17.108 1.00 89.81 102 ASP A C 1
ATOM 769 O O . ASP A 1 102 ? 3.566 -13.735 16.048 1.00 89.81 102 ASP A O 1
ATOM 773 N N . GLY A 1 103 ? 4.116 -13.655 18.215 1.00 83.44 103 GLY A N 1
ATOM 774 C CA . GLY A 1 103 ? 4.800 -14.954 18.256 1.00 83.44 103 GLY A CA 1
ATOM 775 C C . GLY A 1 103 ? 6.268 -14.913 17.808 1.00 83.44 103 GLY A C 1
ATOM 776 O O . GLY A 1 103 ? 6.973 -15.910 17.961 1.00 83.44 103 GLY A O 1
ATOM 777 N N . PHE A 1 104 ? 6.754 -13.764 17.332 1.00 84.44 104 PHE A N 1
ATOM 778 C CA . PHE A 1 104 ? 8.134 -13.529 16.895 1.00 84.44 104 PHE A CA 1
ATOM 779 C C . PHE A 1 104 ? 8.889 -12.529 17.783 1.00 84.44 104 PHE A C 1
ATOM 781 O O . PHE A 1 104 ? 10.081 -12.312 17.583 1.00 84.44 104 PHE A O 1
ATOM 788 N N . GLY A 1 105 ? 8.232 -11.993 18.814 1.00 84.19 105 GLY A N 1
ATOM 789 C CA . GLY A 1 105 ? 8.855 -11.193 19.871 1.00 84.19 105 GLY A CA 1
ATOM 790 C C . GLY A 1 105 ? 8.402 -9.737 19.911 1.00 84.19 105 GLY A C 1
ATOM 791 O O . GLY A 1 105 ? 8.854 -9.003 20.792 1.00 84.19 105 GLY A O 1
ATOM 792 N N . VAL A 1 106 ? 7.490 -9.327 19.023 1.00 92.00 106 VAL A N 1
ATOM 793 C CA . VAL A 1 106 ? 6.884 -7.994 19.048 1.00 92.00 106 VAL A CA 1
ATOM 794 C C . VAL A 1 106 ? 5.622 -8.019 19.895 1.00 92.00 106 VAL A C 1
ATOM 796 O O . VAL A 1 106 ? 4.745 -8.867 19.722 1.00 92.00 106 VAL A O 1
ATOM 799 N N . THR A 1 107 ? 5.510 -7.057 20.809 1.00 95.56 107 THR A N 1
ATOM 800 C CA . THR A 1 107 ? 4.305 -6.848 21.619 1.00 95.56 107 THR A CA 1
ATOM 801 C C . THR A 1 107 ? 3.710 -5.480 21.333 1.00 95.56 107 THR A C 1
ATOM 803 O O . THR A 1 107 ? 4.405 -4.477 21.439 1.00 95.56 107 THR A O 1
ATOM 806 N N . THR A 1 108 ? 2.420 -5.424 21.016 1.00 96.69 108 THR A N 1
ATOM 807 C CA . THR A 1 108 ? 1.664 -4.173 20.885 1.00 96.69 108 THR A CA 1
ATOM 808 C C . THR A 1 108 ? 0.715 -4.019 22.057 1.00 96.69 108 THR A C 1
ATOM 810 O O . THR A 1 108 ? -0.054 -4.932 22.344 1.00 96.69 108 THR A O 1
ATOM 813 N N . VAL A 1 109 ? 0.761 -2.864 22.712 1.00 96.88 109 VAL A N 1
ATOM 814 C CA . VAL A 1 109 ? -0.180 -2.448 23.750 1.00 96.88 109 VAL A CA 1
ATOM 815 C C . VAL A 1 109 ? -1.067 -1.338 23.207 1.00 96.88 109 VAL A C 1
ATOM 817 O O . VAL A 1 109 ? -0.587 -0.440 22.520 1.00 96.88 109 VAL A O 1
ATOM 820 N N . SER A 1 110 ? -2.365 -1.402 23.475 1.00 97.69 110 SER A N 1
ATOM 821 C CA . SER A 1 110 ? -3.324 -0.374 23.064 1.00 97.69 110 SER A CA 1
ATOM 822 C C . SER A 1 110 ? -4.244 -0.029 24.217 1.00 97.69 110 SER A C 1
ATOM 824 O O . SER A 1 110 ? -4.698 -0.930 24.922 1.00 97.69 110 SER A O 1
ATOM 826 N N . HIS A 1 111 ? -4.538 1.259 24.348 1.00 97.56 111 HIS A N 1
ATOM 827 C CA . HIS A 1 111 ? -5.437 1.803 25.352 1.00 97.56 111 HIS A CA 1
ATOM 828 C C . HIS A 1 111 ? -6.517 2.647 24.676 1.00 97.56 111 HIS A C 1
ATOM 830 O O . HIS A 1 111 ? -6.234 3.435 23.763 1.00 97.56 111 HIS A O 1
ATOM 836 N N . VAL A 1 112 ? -7.761 2.473 25.117 1.00 98.06 112 VAL A N 1
ATOM 837 C CA . VAL A 1 112 ? -8.915 3.211 24.609 1.00 98.06 112 VAL A CA 1
ATOM 838 C C . VAL A 1 112 ? -9.775 3.695 25.763 1.00 98.06 112 VAL A C 1
ATOM 840 O O . VAL A 1 112 ? -10.413 2.871 26.404 1.00 98.06 112 VAL A O 1
ATOM 843 N N . ASP A 1 113 ? -9.891 5.007 25.946 1.00 97.88 113 ASP A N 1
ATOM 844 C CA . ASP A 1 113 ? -10.871 5.617 26.851 1.00 97.88 113 ASP A CA 1
ATOM 845 C C . ASP A 1 113 ? -12.167 5.930 26.105 1.00 97.88 113 ASP A C 1
ATOM 847 O O . ASP A 1 113 ? -12.138 6.368 24.950 1.00 97.88 113 ASP A O 1
ATOM 851 N N . ARG A 1 114 ? -13.314 5.761 26.761 1.00 97.19 114 ARG A N 1
ATOM 852 C CA . ARG A 1 114 ? -14.644 6.054 26.220 1.00 97.19 114 ARG A CA 1
ATOM 853 C C . ARG A 1 114 ? -15.495 6.790 27.244 1.00 97.19 114 ARG A C 1
ATOM 855 O O . ARG A 1 114 ? -15.636 6.343 28.377 1.00 97.19 114 ARG A O 1
ATOM 862 N N . THR A 1 115 ? -16.145 7.861 26.807 1.00 95.94 115 THR A N 1
ATOM 863 C CA . THR A 1 115 ? -17.247 8.484 27.553 1.00 95.94 115 THR A CA 1
ATOM 864 C C . THR A 1 115 ? -18.544 8.274 26.796 1.00 95.94 115 THR A C 1
ATOM 866 O O . THR A 1 115 ? -18.556 8.183 25.561 1.00 95.94 115 THR A O 1
ATOM 869 N N . TYR A 1 116 ? -19.647 8.214 27.530 1.00 94.81 116 TYR A N 1
ATOM 870 C CA . TYR A 1 116 ? -20.956 7.943 26.967 1.00 94.81 116 TYR A CA 1
ATOM 871 C C . TYR A 1 116 ? -21.914 9.104 27.236 1.00 94.81 116 TYR A C 1
ATOM 873 O O . TYR A 1 116 ? -21.846 9.779 28.251 1.00 94.81 116 TYR A O 1
ATOM 881 N N . GLU A 1 117 ? -22.851 9.318 26.321 1.00 92.69 117 GLU A N 1
ATOM 882 C CA . GLU A 1 117 ? -24.035 10.139 26.550 1.00 92.69 117 GLU A CA 1
ATOM 883 C C . GLU A 1 117 ? -25.247 9.230 26.732 1.00 92.69 117 GLU A C 1
ATOM 885 O O . GLU A 1 117 ? -25.456 8.293 25.955 1.00 92.69 117 GLU A O 1
ATOM 890 N N . VAL A 1 118 ? -26.088 9.518 27.727 1.00 91.56 118 VAL A N 1
ATOM 891 C CA . VAL A 1 118 ? -27.363 8.815 27.889 1.00 91.56 118 VAL A CA 1
ATOM 892 C C . VAL A 1 118 ? -28.454 9.533 27.108 1.00 91.56 118 VAL A C 1
ATOM 894 O O . VAL A 1 118 ? -28.905 10.616 27.478 1.00 91.56 118 VAL A O 1
ATOM 897 N N . ILE A 1 119 ? -28.935 8.895 26.042 1.00 88.50 119 ILE A N 1
ATOM 898 C CA . ILE A 1 119 ? -29.986 9.443 25.183 1.00 88.50 119 ILE A CA 1
ATOM 899 C C . ILE A 1 119 ? -31.143 8.459 25.123 1.00 88.50 119 ILE A C 1
ATOM 901 O O . ILE A 1 119 ? -30.968 7.289 24.783 1.00 88.50 119 ILE A O 1
ATOM 905 N N . ALA A 1 120 ? -32.336 8.934 25.491 1.00 84.69 120 ALA A N 1
ATOM 906 C CA . ALA A 1 120 ? -33.535 8.106 25.627 1.00 84.69 120 ALA A CA 1
ATOM 907 C C . ALA A 1 120 ? -33.321 6.864 26.527 1.00 84.69 120 ALA A C 1
ATOM 909 O O . ALA A 1 120 ? -33.849 5.787 26.254 1.00 84.69 120 ALA A 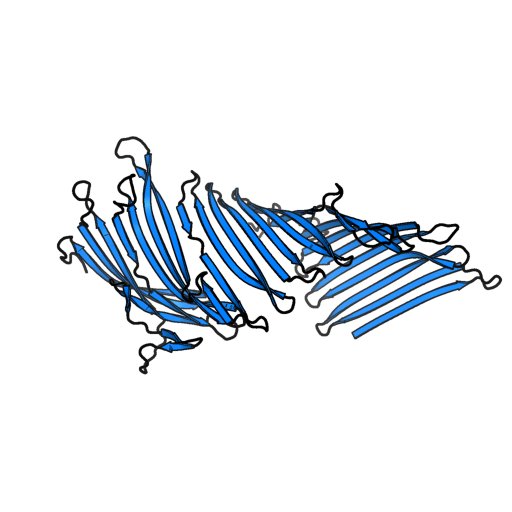O 1
ATOM 910 N N . GLY A 1 121 ? -32.536 7.018 27.602 1.00 82.19 121 GLY A N 1
ATOM 911 C CA . GLY A 1 121 ? -32.240 5.951 28.565 1.00 82.19 121 GLY A CA 1
ATOM 912 C C . GLY A 1 121 ? -31.221 4.912 28.084 1.00 82.19 121 GLY A C 1
ATOM 913 O O . GLY A 1 121 ? -31.098 3.861 28.705 1.00 82.19 121 GLY A O 1
ATOM 914 N N . GLN A 1 122 ? -30.510 5.178 26.985 1.00 86.25 122 GLN A N 1
ATOM 915 C CA . GLN A 1 122 ? -29.450 4.317 26.461 1.00 86.25 122 GLN A CA 1
ATOM 916 C C . GLN A 1 122 ? -28.118 5.065 26.461 1.00 86.25 122 GLN A C 1
ATOM 918 O O . GLN A 1 122 ? -28.030 6.142 25.874 1.00 86.25 122 GLN A O 1
ATOM 923 N N . ALA A 1 123 ? -27.089 4.476 27.071 1.00 89.69 123 ALA A N 1
ATOM 924 C CA . ALA A 1 123 ? -25.720 4.966 26.968 1.00 89.69 123 ALA A CA 1
ATOM 925 C C . ALA A 1 123 ? -25.189 4.758 25.539 1.00 89.69 123 ALA A C 1
ATOM 927 O O . ALA A 1 123 ? -25.300 3.667 24.973 1.00 89.69 123 ALA A O 1
ATOM 928 N N . ARG A 1 124 ? -24.625 5.808 24.942 1.00 91.50 124 ARG A N 1
ATOM 929 C CA . ARG A 1 124 ? -24.050 5.820 23.590 1.00 91.50 124 ARG A CA 1
ATOM 930 C C . ARG A 1 124 ? -22.666 6.440 23.646 1.00 91.50 124 ARG A C 1
ATOM 932 O O . ARG A 1 124 ? -22.525 7.517 24.204 1.00 91.50 124 ARG A O 1
ATOM 939 N N . VAL A 1 125 ? -21.660 5.795 23.054 1.00 94.75 125 VAL A N 1
ATOM 940 C CA . VAL A 1 125 ? -20.279 6.315 23.046 1.00 94.75 125 VAL A CA 1
ATOM 941 C C . VAL A 1 125 ? -20.256 7.677 22.358 1.00 94.75 125 VAL A C 1
ATOM 943 O O . VAL A 1 125 ? -20.518 7.751 21.153 1.00 94.75 125 VAL A O 1
ATOM 946 N N . SER A 1 126 ? -19.949 8.728 23.112 1.00 94.94 126 SER A N 1
ATOM 947 C CA . SER A 1 126 ? -19.888 10.116 22.646 1.00 94.94 126 SER A CA 1
ATOM 948 C C . SER A 1 126 ? -18.461 10.569 22.374 1.00 94.94 126 SER A C 1
ATOM 950 O O . SER A 1 126 ? -18.241 11.326 21.435 1.00 94.94 126 SER A O 1
ATOM 952 N N . ARG A 1 127 ? -17.477 10.058 23.118 1.00 96.25 127 ARG A N 1
ATOM 953 C CA . ARG A 1 127 ? -16.051 10.345 22.915 1.00 96.25 127 ARG A CA 1
ATOM 954 C C . ARG A 1 127 ? -15.250 9.064 23.049 1.00 96.25 127 ARG A C 1
ATOM 956 O O . ARG A 1 127 ? -15.523 8.258 23.934 1.00 96.25 127 ARG A O 1
ATOM 963 N N . GLN A 1 128 ? -14.245 8.914 22.201 1.00 96.88 128 GLN A N 1
ATOM 964 C CA . GLN A 1 128 ? -13.253 7.857 22.294 1.00 96.88 128 GLN A CA 1
ATOM 965 C C . GLN A 1 128 ? -11.854 8.460 22.137 1.00 96.88 128 GLN A C 1
ATOM 967 O O . GLN A 1 128 ? -11.607 9.140 21.143 1.00 96.88 128 GLN A O 1
ATOM 972 N N . THR A 1 129 ? -10.951 8.210 23.088 1.00 97.50 129 THR A N 1
ATOM 973 C CA . THR A 1 129 ? -9.506 8.442 22.913 1.00 97.50 129 THR A CA 1
ATOM 974 C C . THR A 1 129 ? -8.850 7.109 22.603 1.00 97.50 129 THR A C 1
ATOM 976 O O . THR A 1 129 ? -9.169 6.119 23.250 1.00 97.50 129 THR A O 1
ATOM 979 N N . THR A 1 130 ? -7.935 7.035 21.644 1.00 97.31 130 THR A N 1
ATOM 980 C CA . THR A 1 130 ? -7.202 5.795 21.346 1.00 97.31 130 THR A CA 1
ATOM 981 C C . THR A 1 130 ? -5.716 6.075 21.199 1.00 97.31 130 THR A C 1
ATOM 983 O O . THR A 1 130 ? -5.340 7.047 20.552 1.00 97.31 130 THR A O 1
ATOM 986 N N . MET A 1 131 ? -4.883 5.219 21.789 1.00 97.88 131 MET A N 1
ATOM 987 C CA . MET A 1 131 ? -3.426 5.240 21.647 1.00 97.88 131 MET A CA 1
ATOM 988 C C . MET A 1 131 ? -2.876 3.813 21.609 1.00 97.88 131 MET A C 1
ATOM 990 O O . MET A 1 131 ? -3.480 2.893 22.169 1.00 97.88 131 MET A O 1
ATOM 994 N N . SER A 1 132 ? -1.724 3.618 20.973 1.00 97.88 132 SER A N 1
ATOM 995 C CA . SER A 1 132 ? -1.067 2.308 20.944 1.00 97.88 132 SER A CA 1
ATOM 996 C C . SER A 1 132 ? 0.440 2.418 20.783 1.00 97.88 132 SER A C 1
ATOM 998 O O . SER A 1 132 ? 0.953 3.387 20.227 1.00 97.88 132 SER A O 1
ATOM 1000 N N . GLN A 1 133 ? 1.160 1.411 21.263 1.00 97.25 133 GLN A N 1
ATOM 1001 C CA . GLN A 1 133 ? 2.612 1.320 21.171 1.00 97.25 133 GLN A CA 1
ATOM 1002 C C . GLN A 1 133 ? 3.027 -0.120 20.892 1.00 97.25 133 GLN A C 1
ATOM 1004 O O . GLN A 1 133 ? 2.511 -1.047 21.512 1.00 97.25 133 GLN A O 1
ATOM 1009 N N . SER A 1 134 ? 3.979 -0.308 19.988 1.00 96.31 134 SER A N 1
ATOM 1010 C CA . SER A 1 134 ? 4.542 -1.612 19.638 1.00 96.31 134 SER A CA 1
ATOM 1011 C C . SER A 1 134 ? 6.009 -1.669 20.025 1.00 96.31 134 SER A C 1
ATOM 1013 O O . SER A 1 134 ? 6.747 -0.719 19.771 1.00 96.31 134 SER A O 1
ATOM 1015 N N . TYR A 1 135 ? 6.438 -2.787 20.605 1.00 94.12 135 TYR A N 1
ATOM 1016 C CA . TYR A 1 135 ? 7.767 -2.949 21.177 1.00 94.12 135 TYR A CA 1
ATOM 1017 C C . TYR A 1 135 ? 8.466 -4.242 20.754 1.00 94.12 135 TYR A C 1
ATOM 1019 O O . TYR A 1 135 ? 7.880 -5.323 20.826 1.00 94.12 135 TYR A O 1
ATOM 1027 N N . GLU A 1 136 ? 9.745 -4.092 20.412 1.00 91.25 136 GLU A N 1
ATOM 1028 C CA . GLU A 1 136 ? 10.849 -5.049 20.562 1.00 91.25 136 GLU A CA 1
ATOM 1029 C C . GLU A 1 136 ? 11.042 -5.453 22.034 1.00 91.25 136 GLU A C 1
ATOM 1031 O O . GLU A 1 136 ? 11.217 -4.548 22.846 1.00 91.25 136 GLU A O 1
ATOM 1036 N N . HIS A 1 137 ? 11.050 -6.740 22.409 1.00 84.00 137 HIS A N 1
ATOM 1037 C CA . HIS A 1 137 ? 11.447 -7.200 23.757 1.00 84.00 137 HIS A CA 1
ATOM 1038 C C . HIS A 1 137 ? 10.693 -6.524 24.919 1.00 84.00 137 HIS A C 1
ATOM 1040 O O . HIS A 1 137 ? 11.277 -6.159 25.941 1.00 84.00 137 HIS A O 1
ATOM 1046 N N . TYR A 1 138 ? 9.380 -6.362 24.765 1.00 86.88 138 TYR A N 1
ATOM 1047 C CA . TYR A 1 138 ? 8.517 -5.673 25.727 1.00 86.88 138 TYR A CA 1
ATOM 1048 C C . TYR A 1 138 ? 8.686 -6.154 27.177 1.00 86.88 138 TYR A C 1
ATOM 1050 O O . TYR A 1 138 ? 8.684 -7.356 27.452 1.00 86.88 138 TYR A O 1
ATOM 1058 N N . GLY A 1 139 ? 8.787 -5.200 28.110 1.00 80.38 139 GLY A N 1
ATOM 1059 C CA . GLY A 1 139 ? 8.897 -5.478 29.545 1.00 80.38 139 GLY A CA 1
ATOM 1060 C C . GLY A 1 139 ? 10.286 -5.939 30.002 1.00 80.38 139 GLY A C 1
ATOM 1061 O O . GLY A 1 139 ? 10.434 -6.356 31.150 1.00 80.38 139 GLY A O 1
ATOM 1062 N N . THR A 1 140 ? 11.292 -5.867 29.126 1.00 85.69 140 THR A N 1
ATOM 1063 C CA . THR A 1 140 ? 12.706 -6.093 29.460 1.00 85.69 140 THR A CA 1
ATOM 1064 C C . THR A 1 140 ? 13.475 -4.773 29.523 1.00 85.69 140 THR A C 1
ATOM 1066 O O . THR A 1 140 ? 12.996 -3.744 29.043 1.00 85.69 140 THR A O 1
ATOM 1069 N N . ASP A 1 141 ? 14.680 -4.802 30.098 1.00 81.94 141 ASP A N 1
ATOM 1070 C CA . ASP A 1 141 ? 15.562 -3.627 30.152 1.00 81.94 141 ASP A CA 1
ATOM 1071 C C . ASP A 1 141 ? 16.004 -3.155 28.750 1.00 81.94 141 ASP A C 1
ATOM 1073 O O . ASP A 1 141 ? 16.285 -1.973 28.563 1.00 81.94 141 ASP A O 1
ATOM 1077 N N . ASP A 1 142 ? 15.987 -4.053 27.757 1.00 82.38 142 ASP A N 1
ATOM 1078 C CA . ASP A 1 142 ? 16.386 -3.796 26.365 1.00 82.38 142 ASP A CA 1
ATOM 1079 C C . ASP A 1 142 ? 15.182 -3.558 25.426 1.00 82.38 142 ASP A C 1
ATOM 1081 O O . ASP A 1 142 ? 15.283 -3.731 24.208 1.00 82.38 142 ASP A O 1
ATOM 1085 N N . GLN A 1 143 ? 14.018 -3.178 25.969 1.00 88.69 143 GLN A N 1
ATOM 1086 C CA . GLN A 1 143 ? 12.835 -2.921 25.145 1.00 88.69 143 GLN A CA 1
ATOM 1087 C C . GLN A 1 143 ? 13.046 -1.748 24.174 1.00 88.69 143 GLN A C 1
ATOM 1089 O O . GLN A 1 143 ? 13.582 -0.697 24.538 1.00 88.69 143 GLN A O 1
ATOM 1094 N N . ARG A 1 144 ? 12.556 -1.889 22.939 1.00 89.25 144 ARG A N 1
ATOM 1095 C CA . ARG A 1 144 ? 12.634 -0.843 21.907 1.00 89.25 144 ARG A CA 1
ATOM 1096 C C . ARG A 1 144 ? 11.279 -0.540 21.318 1.00 89.25 144 ARG A C 1
ATOM 1098 O O . ARG A 1 144 ? 10.535 -1.451 20.983 1.00 89.25 144 ARG A O 1
ATOM 1105 N N . LEU A 1 145 ? 10.983 0.740 21.152 1.00 93.12 145 LEU A N 1
ATOM 1106 C CA . LEU A 1 145 ? 9.744 1.196 20.540 1.00 93.12 145 LEU A CA 1
ATOM 1107 C C . LEU A 1 145 ? 9.831 1.037 19.017 1.00 93.12 145 LEU A C 1
ATOM 1109 O O . LEU A 1 145 ? 10.647 1.691 18.385 1.00 93.12 145 LEU A O 1
ATOM 1113 N N . LEU A 1 146 ? 8.981 0.198 18.432 1.00 94.06 146 LEU A N 1
ATOM 1114 C CA . LEU A 1 146 ? 8.874 -0.002 16.983 1.00 94.06 146 LEU A CA 1
ATOM 1115 C C . LEU A 1 146 ? 7.821 0.902 16.351 1.00 94.06 146 LEU A C 1
ATOM 1117 O O . LEU A 1 146 ? 7.973 1.332 15.212 1.00 94.06 146 LEU A O 1
ATOM 1121 N N . SER A 1 147 ? 6.739 1.188 17.075 1.00 96.44 147 SER A N 1
ATOM 1122 C CA . SER A 1 147 ? 5.703 2.101 16.606 1.00 96.44 147 SER A CA 1
ATOM 1123 C C . SER A 1 147 ? 4.950 2.743 17.763 1.00 96.44 147 SER A C 1
ATOM 1125 O O . SER A 1 147 ? 4.792 2.139 18.821 1.00 96.44 147 SER A O 1
ATOM 1127 N N . LEU A 1 148 ? 4.485 3.969 17.552 1.00 97.31 148 LEU A N 1
ATOM 1128 C CA . LEU A 1 148 ? 3.653 4.753 18.452 1.00 97.31 148 LEU A CA 1
ATOM 1129 C C . LEU A 1 148 ? 2.497 5.334 17.645 1.00 97.31 148 LEU A C 1
ATOM 1131 O O . LEU A 1 148 ? 2.731 5.985 16.637 1.00 97.31 148 LEU A O 1
ATOM 1135 N N . THR A 1 149 ? 1.269 5.150 18.108 1.00 98.12 149 THR A N 1
ATOM 1136 C CA . THR A 1 149 ? 0.117 5.959 17.706 1.00 98.12 149 THR A CA 1
ATOM 1137 C C . THR A 1 149 ? -0.174 6.928 18.839 1.00 98.12 149 THR A C 1
ATOM 1139 O O . THR A 1 149 ? -0.491 6.498 19.953 1.00 98.12 149 THR A O 1
ATOM 1142 N N . GLU A 1 150 ? -0.032 8.225 18.569 1.00 97.00 150 GLU A N 1
ATOM 1143 C CA . GLU A 1 150 ? -0.350 9.266 19.543 1.00 97.00 150 GLU A CA 1
ATOM 1144 C C . GLU A 1 150 ? -1.839 9.214 19.921 1.00 97.00 150 GLU A C 1
ATOM 1146 O O . GLU A 1 150 ? -2.670 8.813 19.097 1.00 97.00 150 GLU A O 1
ATOM 1151 N N . PRO A 1 151 ? -2.203 9.635 21.146 1.00 96.69 151 PRO A N 1
ATOM 1152 C CA . PRO A 1 151 ? -3.597 9.727 21.546 1.00 96.69 151 PRO A CA 1
ATOM 1153 C C . PRO A 1 151 ? -4.394 10.604 20.578 1.00 96.69 151 PRO A C 1
ATOM 1155 O O . PRO A 1 151 ? -4.147 11.804 20.471 1.00 96.69 151 PRO A O 1
ATOM 1158 N N . TYR A 1 152 ? -5.380 10.015 19.907 1.00 95.88 152 TYR A N 1
ATOM 1159 C CA . TYR A 1 152 ? -6.318 10.748 19.061 1.00 95.88 152 TYR A CA 1
ATOM 1160 C C . TYR A 1 152 ? -7.743 10.604 19.581 1.00 95.88 152 TYR A C 1
ATOM 1162 O O . TYR A 1 152 ? -8.096 9.601 20.204 1.00 95.88 152 TYR A O 1
ATOM 1170 N N . VAL A 1 153 ? -8.558 11.627 19.327 1.00 95.62 153 VAL A N 1
ATOM 1171 C CA . VAL A 1 153 ? -9.922 11.739 19.846 1.00 95.62 153 VAL A CA 1
ATOM 1172 C C . VAL A 1 153 ? -10.918 11.690 18.698 1.00 95.62 153 VAL A C 1
ATOM 1174 O O . VAL A 1 153 ? -10.828 12.470 17.751 1.00 95.62 153 VAL A O 1
ATOM 1177 N N . GLN A 1 154 ? -11.906 10.812 18.827 1.00 96.12 154 GLN A N 1
ATOM 1178 C CA . GLN A 1 154 ? -13.086 10.764 17.976 1.00 96.12 154 GLN A CA 1
ATOM 1179 C C . GLN A 1 154 ? -14.327 11.0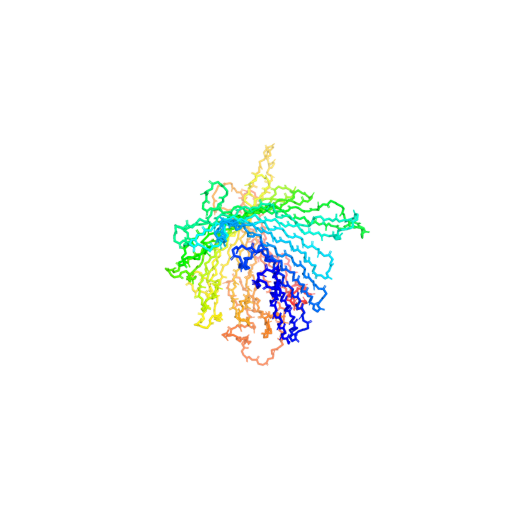82 18.814 1.00 96.12 154 GLN A C 1
ATOM 1181 O O . GLN A 1 154 ? -14.584 10.431 19.828 1.00 96.12 154 GLN A O 1
ATOM 1186 N N . ILE A 1 155 ? -15.121 12.056 18.375 1.00 96.19 155 ILE A N 1
ATOM 1187 C CA . ILE A 1 155 ? -16.371 12.466 19.018 1.00 96.19 155 ILE A CA 1
ATOM 1188 C C . ILE A 1 155 ? -17.547 12.115 18.114 1.00 96.19 155 ILE A C 1
ATOM 1190 O O . ILE A 1 155 ? -17.614 12.534 16.962 1.00 96.19 155 ILE A O 1
ATOM 1194 N N . ASN A 1 156 ? -18.504 11.369 18.649 1.00 95.12 156 ASN A N 1
ATOM 1195 C CA . ASN A 1 156 ? -19.767 11.057 17.999 1.00 95.12 156 ASN A CA 1
ATOM 1196 C C . ASN A 1 156 ? -20.838 12.021 18.513 1.00 95.12 156 ASN A C 1
ATOM 1198 O O . ASN A 1 156 ? -21.177 12.006 19.693 1.00 95.12 156 ASN A O 1
ATOM 1202 N N . VAL A 1 157 ? -21.407 12.830 17.622 1.00 94.06 157 VAL A N 1
ATOM 1203 C CA . VAL A 1 157 ? -22.464 13.783 17.979 1.00 94.06 157 VAL A CA 1
ATOM 1204 C C . VAL A 1 157 ? -23.817 13.194 17.616 1.00 94.06 157 VAL A C 1
ATOM 1206 O O . VAL A 1 157 ? -24.091 12.927 16.441 1.00 94.06 157 VAL A O 1
ATOM 1209 N N . TYR A 1 158 ? -24.683 13.035 18.611 1.00 94.19 158 TYR A N 1
ATOM 1210 C CA . TYR A 1 158 ? -26.029 12.497 18.442 1.00 94.19 158 TYR A CA 1
ATOM 1211 C C . TYR A 1 158 ? -27.094 13.594 18.483 1.00 94.19 158 TYR A C 1
ATOM 1213 O O . TYR A 1 158 ? -26.913 14.666 19.056 1.00 94.19 158 TYR A O 1
ATOM 1221 N N . ASN A 1 159 ? -28.248 13.315 17.880 1.00 91.88 159 ASN A N 1
ATOM 1222 C CA . ASN A 1 159 ? -29.439 14.138 18.057 1.00 91.88 159 ASN A CA 1
ATOM 1223 C C . ASN A 1 159 ? -30.190 13.766 19.357 1.00 91.88 159 ASN A C 1
ATOM 1225 O O . ASN A 1 159 ? -29.923 12.713 19.938 1.00 91.88 159 ASN A O 1
ATOM 1229 N N . PRO A 1 160 ? -31.206 14.548 19.777 1.00 90.94 160 PRO A N 1
ATOM 1230 C CA . PRO A 1 160 ? -31.992 14.250 20.982 1.00 90.94 160 PRO A CA 1
ATOM 1231 C C . PRO A 1 160 ? -32.723 12.896 20.978 1.00 90.94 160 PRO A C 1
ATOM 1233 O O . PRO A 1 160 ? -33.142 12.421 22.029 1.00 90.94 160 PRO A O 1
ATOM 1236 N N . ASN A 1 161 ? -32.880 12.268 19.808 1.00 89.69 161 ASN A N 1
ATOM 1237 C CA . ASN A 1 161 ? -33.493 10.948 19.653 1.00 89.69 161 ASN A CA 1
ATOM 1238 C C . ASN A 1 161 ? -32.448 9.811 19.638 1.00 89.69 161 ASN A C 1
ATOM 1240 O O . ASN A 1 161 ? -32.814 8.659 19.420 1.00 89.69 161 ASN A O 1
ATOM 1244 N N . GLY A 1 162 ? -31.159 10.118 19.818 1.00 88.38 162 GLY A N 1
ATOM 1245 C CA . GLY A 1 162 ? -30.058 9.152 19.873 1.00 88.38 162 GLY A CA 1
ATOM 1246 C C . GLY A 1 162 ? -29.473 8.761 18.516 1.00 88.38 162 GLY A C 1
ATOM 1247 O O . GLY A 1 162 ? -28.615 7.884 18.458 1.00 88.38 162 GLY A O 1
ATOM 1248 N N . ARG A 1 163 ? -29.899 9.392 17.418 1.00 91.56 163 ARG A N 1
ATOM 1249 C CA . ARG A 1 163 ? -29.366 9.112 16.073 1.00 91.56 163 ARG A CA 1
ATOM 1250 C C . ARG A 1 163 ? -28.054 9.861 15.872 1.00 91.56 163 ARG A C 1
ATOM 1252 O O . ARG A 1 163 ? -27.999 11.060 16.152 1.00 91.56 163 ARG A O 1
ATOM 1259 N N . LEU A 1 164 ? -27.031 9.186 15.352 1.00 94.38 164 LEU A N 1
ATOM 1260 C CA . LEU A 1 164 ? -25.750 9.813 15.021 1.00 94.38 164 LEU A CA 1
ATOM 1261 C C . LEU A 1 164 ? -25.951 10.887 13.938 1.00 94.38 164 LEU A C 1
ATOM 1263 O O . LEU A 1 164 ? -26.684 10.663 12.974 1.00 94.38 164 LEU A O 1
ATOM 1267 N N . GLN A 1 165 ? -25.325 12.053 14.099 1.00 93.25 165 GLN A N 1
ATOM 1268 C CA . GLN A 1 165 ? -25.391 13.168 13.146 1.00 93.25 165 GLN A CA 1
ATOM 1269 C C . GLN A 1 165 ? -24.054 13.443 12.465 1.00 93.25 165 GLN A C 1
ATOM 1271 O O . GLN A 1 165 ? -24.029 13.721 11.269 1.00 93.25 165 GLN A O 1
ATOM 1276 N N . ARG A 1 166 ? -22.954 13.392 13.218 1.00 93.44 166 ARG A N 1
ATOM 1277 C CA . ARG A 1 166 ? -21.597 13.624 12.710 1.00 93.44 166 ARG A CA 1
ATOM 1278 C C . ARG A 1 166 ? -20.564 12.963 13.610 1.00 93.44 166 ARG A C 1
ATOM 1280 O O . ARG A 1 166 ? -20.849 12.674 14.771 1.00 93.44 166 ARG A O 1
ATOM 1287 N N . VAL A 1 167 ? -19.379 12.779 13.050 1.00 95.06 167 VAL A N 1
ATOM 1288 C CA . VAL A 1 167 ? -18.166 12.395 13.767 1.00 95.06 167 VAL A CA 1
ATOM 1289 C C . VAL A 1 167 ? -17.189 13.557 13.652 1.00 95.06 167 VAL A C 1
ATOM 1291 O O . VAL A 1 167 ? -17.042 14.101 12.557 1.00 95.06 167 VAL A O 1
ATOM 1294 N N . THR A 1 168 ? -16.581 13.969 14.760 1.00 94.06 168 THR A N 1
ATOM 1295 C CA . THR A 1 168 ? -15.661 15.110 14.808 1.00 94.06 168 THR A CA 1
ATOM 1296 C C . THR A 1 168 ? -14.404 14.810 15.616 1.00 94.06 168 THR A C 1
ATOM 1298 O O . THR A 1 168 ? -14.357 13.830 16.359 1.00 94.06 168 THR A O 1
ATOM 1301 N N . ASP A 1 169 ? -13.397 15.671 15.498 1.00 92.00 169 ASP A N 1
ATOM 1302 C CA . ASP A 1 169 ? -12.289 15.754 16.453 1.00 92.00 169 ASP A CA 1
ATOM 1303 C C . ASP A 1 169 ? -12.684 16.559 17.711 1.00 92.00 169 ASP A C 1
ATOM 1305 O O . ASP A 1 169 ? -13.825 17.015 17.858 1.00 92.00 169 ASP A O 1
ATOM 1309 N N . GLU A 1 170 ? -11.725 16.755 18.620 1.00 90.00 170 GLU A N 1
ATOM 1310 C CA . GLU A 1 170 ? -11.890 17.547 19.848 1.00 90.00 170 GLU A CA 1
ATOM 1311 C C . GLU A 1 170 ? -12.152 19.043 19.591 1.00 90.00 170 GLU A C 1
ATOM 1313 O O . GLU A 1 170 ? -12.776 19.715 20.410 1.00 90.00 170 GLU A O 1
ATOM 1318 N N . SER A 1 171 ? -11.733 19.562 18.434 1.00 89.88 171 SER A N 1
ATOM 1319 C CA . SER A 1 171 ? -11.982 20.948 18.015 1.00 89.88 171 SER A CA 1
ATOM 1320 C C . SER A 1 171 ? -13.341 21.129 17.321 1.00 89.88 171 SER A C 1
ATOM 1322 O O . SER A 1 171 ? -13.728 22.256 17.009 1.00 89.88 171 SER A O 1
ATOM 1324 N N . GLY A 1 172 ? -14.082 20.040 17.091 1.00 88.19 172 GLY A N 1
ATOM 1325 C CA . GLY A 1 172 ? -15.362 20.038 16.384 1.00 88.19 172 GLY A CA 1
ATOM 1326 C C . GLY A 1 172 ? -15.242 20.019 14.856 1.00 88.19 172 GLY A C 1
ATOM 1327 O O . GLY A 1 172 ? -16.257 20.189 14.176 1.00 88.19 172 GLY A O 1
ATOM 1328 N N . ASN A 1 173 ? -14.043 19.804 14.307 1.00 91.00 173 ASN A N 1
ATOM 1329 C CA . ASN A 1 173 ? -13.834 19.611 12.874 1.00 91.00 173 ASN A CA 1
ATOM 1330 C C . ASN A 1 173 ? -14.351 18.235 12.451 1.00 91.00 173 ASN A C 1
ATOM 1332 O O . ASN A 1 173 ? -14.287 17.277 13.211 1.00 91.00 173 ASN A O 1
ATOM 1336 N N . ASP A 1 174 ? -14.809 18.103 11.211 1.00 90.94 174 ASP A N 1
ATOM 1337 C CA . ASP A 1 174 ? -15.330 16.849 10.641 1.00 90.94 174 ASP A CA 1
ATOM 1338 C C . ASP A 1 174 ? -14.242 15.827 10.256 1.00 90.94 174 ASP A C 1
ATOM 1340 O O . ASP A 1 174 ? -14.530 14.824 9.599 1.00 90.94 174 ASP A O 1
ATOM 1344 N N . THR A 1 175 ? -12.998 16.098 10.650 1.00 92.75 175 THR A N 1
ATOM 1345 C CA . THR A 1 175 ? -11.809 15.343 10.271 1.00 92.75 175 THR A CA 1
ATOM 1346 C C . THR A 1 175 ? -11.070 14.892 11.525 1.00 92.75 175 THR A C 1
ATOM 1348 O O . THR A 1 175 ? -10.638 15.718 12.322 1.00 92.75 175 THR A O 1
ATOM 1351 N N . VAL A 1 176 ? -10.909 13.581 11.694 1.00 94.69 176 VAL A N 1
ATOM 1352 C CA . VAL A 1 176 ? -10.140 12.975 12.787 1.00 94.69 176 VAL A CA 1
ATOM 1353 C C . VAL A 1 176 ? -8.685 12.848 12.348 1.00 94.69 176 VAL A C 1
ATOM 1355 O O . VAL A 1 176 ? -8.405 12.231 11.321 1.00 94.69 176 VAL A O 1
ATOM 1358 N N . LYS A 1 177 ? -7.764 13.429 13.123 1.00 95.88 177 LYS A N 1
ATOM 1359 C CA . LYS A 1 177 ? -6.319 13.355 12.885 1.00 95.88 177 LYS A CA 1
ATOM 1360 C C . LYS A 1 177 ? -5.699 12.253 13.742 1.00 95.88 177 LYS A C 1
ATOM 1362 O O . LYS A 1 177 ? -5.836 12.276 14.960 1.00 95.88 177 LYS A O 1
ATOM 1367 N N . ILE A 1 178 ? -4.979 11.340 13.107 1.00 96.38 178 ILE A N 1
ATOM 1368 C CA . ILE A 1 178 ? -4.232 10.255 13.744 1.00 96.38 178 ILE A CA 1
ATOM 1369 C C . ILE A 1 178 ? -2.759 10.478 13.423 1.00 96.38 178 ILE A C 1
ATOM 1371 O O . ILE A 1 178 ? -2.411 10.642 12.257 1.00 96.38 178 ILE A O 1
ATOM 1375 N N . VAL A 1 179 ? -1.900 10.494 14.438 1.00 97.50 179 VAL A N 1
ATOM 1376 C CA . VAL A 1 179 ? -0.451 10.650 14.263 1.00 97.50 179 VAL A CA 1
ATOM 1377 C C . VAL A 1 179 ? 0.226 9.361 14.694 1.00 97.50 179 VAL A C 1
ATOM 1379 O O . VAL A 1 179 ? -0.058 8.827 15.767 1.00 97.50 179 VAL A O 1
ATOM 1382 N N . GLN A 1 180 ? 1.097 8.849 13.836 1.00 97.50 180 GLN A N 1
ATOM 1383 C CA . GLN A 1 180 ? 1.835 7.619 14.048 1.00 97.50 180 GLN A CA 1
ATOM 1384 C C . GLN A 1 180 ? 3.317 7.846 13.770 1.00 97.50 180 GLN A C 1
ATOM 1386 O O . GLN A 1 180 ? 3.684 8.530 12.819 1.00 97.50 180 GLN A O 1
ATOM 1391 N N . SER A 1 181 ? 4.165 7.223 14.574 1.00 97.56 181 SER A N 1
ATOM 1392 C CA . SER A 1 181 ? 5.597 7.113 14.327 1.00 97.56 181 SER A CA 1
ATOM 1393 C C . SER A 1 181 ? 5.971 5.638 14.254 1.00 97.56 181 SER A C 1
ATOM 1395 O O . SER A 1 181 ? 5.454 4.829 15.028 1.00 97.56 181 SER A O 1
ATOM 1397 N N . SER A 1 182 ? 6.872 5.271 13.352 1.00 96.19 182 SER A N 1
ATOM 1398 C CA . SER A 1 182 ? 7.502 3.953 13.320 1.00 96.19 182 SER A CA 1
ATOM 1399 C C . SER A 1 182 ? 9.019 4.072 13.231 1.00 96.19 182 SER A C 1
ATOM 1401 O O . SER A 1 182 ? 9.558 5.054 12.719 1.00 96.19 182 SER A O 1
ATOM 1403 N N . PHE A 1 183 ? 9.703 3.076 13.782 1.00 94.69 183 PHE A N 1
ATOM 1404 C CA . PHE A 1 183 ? 11.146 3.063 13.966 1.00 94.69 183 PHE A CA 1
ATOM 1405 C C . PHE A 1 183 ? 11.702 1.742 13.446 1.00 94.69 183 PHE A C 1
ATOM 1407 O O . PHE A 1 183 ? 11.261 0.667 13.854 1.00 94.69 183 PHE A O 1
ATOM 1414 N N . GLU A 1 184 ? 12.691 1.823 12.564 1.00 92.38 184 GLU A N 1
ATOM 1415 C CA . GLU A 1 184 ? 13.416 0.664 12.057 1.00 92.38 184 GLU A CA 1
ATOM 1416 C C . GLU A 1 184 ? 14.811 0.612 12.677 1.00 92.38 184 GLU A C 1
ATOM 1418 O O . GLU A 1 184 ? 15.525 1.616 12.715 1.00 92.38 184 GLU A O 1
ATOM 1423 N N . TYR A 1 185 ? 15.216 -0.565 13.152 1.00 89.81 185 TYR A N 1
ATOM 1424 C CA . TYR A 1 185 ? 16.508 -0.789 13.795 1.00 89.81 185 TYR A CA 1
ATOM 1425 C C . TYR A 1 185 ? 17.362 -1.744 12.961 1.00 89.81 185 TYR A C 1
ATOM 1427 O O . TYR A 1 185 ? 16.893 -2.787 12.514 1.00 89.81 185 TYR A O 1
ATOM 1435 N N . GLY A 1 186 ? 18.638 -1.401 12.784 1.00 84.38 186 GLY A N 1
ATOM 1436 C CA . GLY A 1 186 ? 19.603 -2.230 12.064 1.00 84.38 186 GLY A CA 1
ATOM 1437 C C . GLY A 1 186 ? 20.432 -3.139 12.973 1.00 84.38 186 GLY A C 1
ATOM 1438 O O . GLY A 1 186 ? 20.308 -3.124 14.199 1.00 84.38 186 GLY A O 1
ATOM 1439 N N . TYR A 1 187 ? 21.354 -3.878 12.355 1.00 83.88 187 TYR A N 1
ATOM 1440 C CA . TYR A 1 187 ? 22.407 -4.632 13.038 1.00 83.88 187 TYR A CA 1
ATOM 1441 C C . TYR A 1 187 ? 23.786 -4.129 12.600 1.00 83.88 187 TYR A C 1
ATOM 1443 O O . TYR A 1 187 ? 24.014 -3.849 11.424 1.00 83.88 187 TYR A O 1
ATOM 1451 N N . HIS A 1 188 ? 24.740 -4.081 13.525 1.00 77.50 188 HIS A N 1
ATOM 1452 C CA . HIS A 1 188 ? 26.151 -3.843 13.248 1.00 77.50 188 HIS A CA 1
ATOM 1453 C C . HIS A 1 188 ? 26.986 -4.991 13.819 1.00 77.50 188 HIS A C 1
ATOM 1455 O O . HIS A 1 188 ? 26.975 -5.245 15.017 1.00 77.50 188 HIS A O 1
ATOM 1461 N N . LYS A 1 189 ? 27.721 -5.707 12.954 1.00 81.56 189 LYS A N 1
ATOM 1462 C CA . LYS A 1 189 ? 28.559 -6.869 13.331 1.00 81.56 189 LYS A CA 1
ATOM 1463 C C . LYS A 1 189 ? 27.806 -7.967 14.106 1.00 81.56 189 LYS A C 1
ATOM 1465 O O . LYS A 1 189 ? 28.392 -8.652 14.936 1.00 81.56 189 LYS A O 1
ATOM 1470 N N . GLY A 1 190 ? 26.522 -8.154 13.799 1.00 79.62 190 GLY A N 1
ATOM 1471 C CA . GLY A 1 190 ? 25.661 -9.146 14.452 1.00 79.62 190 GLY A CA 1
ATOM 1472 C C . GLY A 1 190 ? 25.038 -8.677 15.770 1.00 79.62 190 GLY A C 1
ATOM 1473 O O . GLY A 1 190 ? 24.213 -9.396 16.321 1.00 79.62 190 GLY A O 1
ATOM 1474 N N . GLU A 1 191 ? 25.374 -7.476 16.245 1.00 82.00 191 GLU A N 1
ATOM 1475 C CA . GLU A 1 191 ? 24.723 -6.835 17.388 1.00 82.00 191 GLU A CA 1
ATOM 1476 C C . GLU A 1 191 ? 23.654 -5.864 16.890 1.00 82.00 191 GLU A C 1
ATOM 1478 O O . GLU A 1 191 ? 23.860 -5.148 15.910 1.00 82.00 191 GLU A O 1
ATOM 1483 N N . GLN A 1 192 ? 22.489 -5.849 17.530 1.00 79.06 192 GLN A N 1
ATOM 1484 C CA . GLN A 1 192 ? 21.397 -4.970 17.122 1.00 79.06 192 GLN A CA 1
ATOM 1485 C C . GLN A 1 192 ? 21.640 -3.547 17.629 1.00 79.06 192 GLN A C 1
ATOM 1487 O O . GLN A 1 192 ? 22.099 -3.346 18.753 1.00 79.06 192 GLN A O 1
ATOM 1492 N N . LEU A 1 193 ? 21.331 -2.551 16.806 1.00 82.62 193 LEU A N 1
ATOM 1493 C CA . LEU A 1 193 ? 21.523 -1.150 17.159 1.00 82.62 193 LEU A CA 1
ATOM 1494 C C . LEU A 1 193 ? 20.461 -0.684 18.165 1.00 82.62 193 LEU A C 1
ATOM 1496 O O . LEU A 1 193 ? 19.299 -1.096 18.119 1.00 82.62 193 LEU A O 1
ATOM 1500 N N . SER A 1 194 ? 20.867 0.203 19.074 1.00 80.00 194 SER A N 1
ATOM 1501 C CA . SER A 1 194 ? 19.977 0.841 20.054 1.00 80.00 194 SER A CA 1
ATOM 1502 C C . SER A 1 194 ? 19.263 2.076 19.502 1.00 80.00 194 SER A C 1
ATOM 1504 O O . SER A 1 194 ? 18.240 2.492 20.040 1.00 80.00 194 SER A O 1
ATOM 1506 N N . GLN A 1 195 ? 19.785 2.663 18.424 1.00 85.19 195 GLN A N 1
ATOM 1507 C CA . GLN A 1 195 ? 19.183 3.794 17.724 1.00 85.19 195 GLN A CA 1
ATOM 1508 C C . GLN A 1 195 ? 18.540 3.322 16.423 1.00 85.19 195 GLN A C 1
ATOM 1510 O O . GLN A 1 195 ? 19.072 2.438 15.746 1.00 85.19 195 GLN A O 1
ATOM 1515 N N . ALA A 1 196 ? 17.398 3.921 16.096 1.00 87.81 196 ALA A N 1
ATOM 1516 C CA . ALA A 1 196 ? 16.706 3.645 14.850 1.00 87.81 196 ALA A CA 1
ATOM 1517 C C . ALA A 1 196 ? 17.552 4.143 13.669 1.00 87.81 196 ALA A C 1
ATOM 1519 O O . ALA A 1 196 ? 18.048 5.271 13.690 1.00 87.81 196 ALA A O 1
ATOM 1520 N N . ILE A 1 197 ? 17.714 3.296 12.655 1.00 92.62 197 ILE A N 1
ATOM 1521 C CA . ILE A 1 197 ? 18.371 3.631 11.386 1.00 92.62 197 ILE A CA 1
ATOM 1522 C C . ILE A 1 197 ? 17.408 4.311 10.413 1.00 92.62 197 ILE A C 1
ATOM 1524 O O . ILE A 1 197 ? 17.849 4.926 9.451 1.00 92.62 197 ILE A O 1
ATOM 1528 N N . SER A 1 198 ? 16.103 4.205 10.655 1.00 94.69 198 SER A N 1
ATOM 1529 C CA . SER A 1 198 ? 15.081 4.916 9.903 1.00 94.69 198 SER A CA 1
ATOM 1530 C C . SER A 1 198 ? 13.891 5.219 10.802 1.00 94.69 198 SER A C 1
ATOM 1532 O O . SER A 1 198 ? 13.561 4.441 11.702 1.00 94.69 198 SER A O 1
ATOM 1534 N N . GLN A 1 199 ? 13.274 6.377 10.594 1.00 95.88 199 GLN A N 1
ATOM 1535 C CA . GLN A 1 199 ? 12.088 6.810 11.324 1.00 95.88 199 GLN A CA 1
ATOM 1536 C C . GLN A 1 199 ? 11.044 7.296 10.337 1.00 95.88 199 GLN A C 1
ATOM 1538 O O . GLN A 1 199 ? 11.348 8.129 9.487 1.00 95.88 199 GLN A O 1
ATOM 1543 N N . THR A 1 200 ? 9.812 6.819 10.477 1.00 97.69 200 THR A N 1
ATOM 1544 C CA . THR A 1 200 ? 8.683 7.257 9.655 1.00 97.69 200 THR A CA 1
ATOM 1545 C C . THR A 1 200 ? 7.647 7.947 10.522 1.00 97.69 200 THR A C 1
ATOM 1547 O O . THR A 1 200 ? 7.214 7.388 11.523 1.00 97.69 200 THR A O 1
ATOM 1550 N N . HIS A 1 201 ? 7.239 9.151 10.134 1.00 97.75 201 HIS A N 1
ATOM 1551 C CA . HIS A 1 201 ? 6.128 9.884 10.731 1.00 97.75 201 HIS A CA 1
ATOM 1552 C C . HIS A 1 201 ? 4.964 9.884 9.755 1.00 97.75 201 HIS A C 1
ATOM 1554 O O . HIS A 1 201 ? 5.096 10.379 8.640 1.00 97.75 201 HIS A O 1
ATOM 1560 N N . THR A 1 202 ? 3.824 9.358 10.181 1.00 98.25 202 THR A N 1
ATOM 1561 C CA . THR A 1 202 ? 2.610 9.266 9.380 1.00 98.25 202 THR A CA 1
ATOM 1562 C C . THR A 1 202 ? 1.480 10.020 10.067 1.00 98.25 202 THR A C 1
ATOM 1564 O O . THR A 1 202 ? 1.181 9.790 11.234 1.00 98.25 202 THR A O 1
ATOM 1567 N N . THR A 1 203 ? 0.822 10.918 9.345 1.00 97.94 203 THR A N 1
ATOM 1568 C CA . THR A 1 203 ? -0.408 11.578 9.775 1.00 97.94 203 THR A CA 1
ATOM 1569 C C . THR A 1 203 ? -1.553 11.141 8.875 1.00 97.94 203 THR A C 1
ATOM 1571 O O . THR A 1 203 ? -1.475 11.274 7.658 1.00 97.94 203 THR A O 1
ATOM 1574 N N . VAL A 1 204 ? -2.630 10.636 9.470 1.00 97.69 204 VAL A N 1
ATOM 1575 C CA . VAL A 1 204 ? -3.848 10.241 8.762 1.00 97.69 204 VAL A CA 1
ATOM 1576 C C . VAL A 1 204 ? -4.984 11.179 9.149 1.00 97.69 204 VAL A C 1
ATOM 1578 O O . VAL A 1 204 ? -5.307 11.321 10.326 1.00 97.69 204 VAL A O 1
ATOM 1581 N N . TYR A 1 205 ? -5.615 11.792 8.158 1.00 96.88 205 TYR A N 1
ATOM 1582 C CA . TYR A 1 205 ? -6.814 12.609 8.293 1.00 96.88 205 TYR A CA 1
ATOM 1583 C C . TYR A 1 205 ? -8.006 11.825 7.755 1.00 96.88 205 TYR A C 1
ATOM 1585 O O . TYR A 1 205 ? -8.032 11.474 6.578 1.00 96.88 205 TYR A O 1
ATOM 1593 N N . GLN A 1 206 ? -8.992 11.542 8.602 1.00 96.69 206 GLN A N 1
ATOM 1594 C CA . GLN A 1 206 ? -10.175 10.767 8.227 1.00 96.69 206 GLN A CA 1
ATOM 1595 C C . GLN A 1 206 ? -11.436 11.604 8.353 1.00 96.69 206 GLN A C 1
ATOM 1597 O O . GLN A 1 206 ? -11.744 12.120 9.426 1.00 96.69 206 GLN A O 1
ATOM 1602 N N . LYS A 1 207 ? -12.208 11.673 7.273 1.00 95.56 207 LYS A N 1
ATOM 1603 C CA . LYS A 1 207 ? -13.496 12.359 7.240 1.00 95.56 207 LYS A CA 1
ATOM 1604 C C . LYS A 1 207 ? -14.627 11.364 7.064 1.00 95.56 207 LYS A C 1
ATOM 1606 O O . LYS A 1 207 ? -14.584 10.474 6.208 1.00 95.56 207 LYS A O 1
ATOM 1611 N N . PHE A 1 208 ? -15.680 11.546 7.851 1.00 93.94 208 PHE A N 1
ATOM 1612 C CA . PHE A 1 208 ? -16.825 10.645 7.878 1.00 93.94 208 PHE A CA 1
ATOM 1613 C C . PHE A 1 208 ? -18.096 11.329 7.390 1.00 93.94 208 PHE A C 1
ATOM 1615 O O . PHE A 1 208 ? -18.353 12.499 7.662 1.00 93.94 208 PHE A O 1
ATOM 1622 N N . VAL A 1 209 ? -18.940 10.552 6.720 1.00 94.00 209 VAL A N 1
ATOM 1623 C CA . VAL A 1 209 ? -20.337 10.895 6.462 1.00 94.00 209 VAL A CA 1
ATOM 1624 C C . VAL A 1 209 ? -21.227 9.951 7.256 1.00 94.00 209 VAL A C 1
ATOM 1626 O O . VAL A 1 209 ? -20.930 8.763 7.379 1.00 94.00 209 VAL A O 1
ATOM 1629 N N . VAL A 1 210 ? -22.323 10.463 7.809 1.00 93.94 210 VAL A N 1
ATOM 1630 C CA . VAL A 1 210 ? -23.295 9.632 8.521 1.00 93.94 210 VAL A CA 1
ATOM 1631 C C . VAL A 1 210 ? -24.439 9.283 7.583 1.00 93.94 210 VAL A C 1
ATOM 1633 O O . VAL A 1 210 ? -25.152 10.164 7.108 1.00 93.94 210 VAL A O 1
ATOM 1636 N N . ILE A 1 211 ? -24.618 7.989 7.325 1.00 92.88 211 ILE A N 1
ATOM 1637 C CA . ILE A 1 211 ? -25.687 7.456 6.480 1.00 92.88 211 ILE A CA 1
ATOM 1638 C C . ILE A 1 211 ? -26.405 6.371 7.270 1.00 92.88 211 ILE A C 1
ATOM 1640 O O . ILE A 1 211 ? -25.764 5.470 7.805 1.00 92.88 211 ILE A O 1
ATOM 1644 N N . GLU A 1 212 ? -27.730 6.484 7.380 1.00 91.25 212 GLU A N 1
ATOM 1645 C CA . GLU A 1 212 ? -28.558 5.550 8.158 1.00 91.25 212 GLU A CA 1
ATOM 1646 C C . GLU A 1 212 ? -28.018 5.314 9.586 1.00 91.25 212 GLU A C 1
ATOM 1648 O O . GLU A 1 212 ? -27.992 4.194 10.084 1.00 91.25 212 GLU A O 1
ATOM 1653 N N . GLU A 1 213 ? -27.590 6.397 10.252 1.00 87.50 213 GLU A N 1
ATOM 1654 C CA . GLU A 1 213 ? -27.053 6.397 11.630 1.00 87.50 213 GLU A CA 1
ATOM 1655 C C . GLU A 1 213 ? -25.692 5.711 11.800 1.00 87.50 213 GLU A C 1
ATOM 1657 O O . GLU A 1 213 ? -25.227 5.535 12.924 1.00 87.50 213 GLU A O 1
ATOM 1662 N N . GLN A 1 214 ? -25.026 5.369 10.699 1.00 89.62 214 GLN A N 1
ATOM 1663 C CA . GLN A 1 214 ? -23.691 4.788 10.707 1.00 89.62 214 GLN A CA 1
ATOM 1664 C C . GLN A 1 214 ? -22.690 5.766 10.105 1.00 89.62 214 GLN A C 1
ATOM 1666 O O . GLN A 1 214 ? -22.903 6.301 9.015 1.00 89.62 214 GLN A O 1
ATOM 1671 N N . ALA A 1 215 ? -21.578 5.983 10.805 1.00 91.81 215 ALA A N 1
ATOM 1672 C CA . ALA A 1 215 ? -20.434 6.677 10.237 1.00 91.81 215 ALA A CA 1
ATOM 1673 C C . ALA A 1 215 ? -19.783 5.798 9.160 1.00 91.81 215 ALA A C 1
ATOM 1675 O O . ALA A 1 215 ? -19.471 4.627 9.387 1.00 91.81 215 ALA A O 1
ATOM 1676 N N . ARG A 1 216 ? -19.583 6.369 7.976 1.00 92.75 216 ARG A N 1
ATOM 1677 C CA . ARG A 1 216 ? -18.872 5.770 6.845 1.00 92.75 216 ARG A CA 1
ATOM 1678 C C . ARG A 1 216 ? -17.720 6.697 6.477 1.00 92.75 216 ARG A C 1
ATOM 1680 O O . ARG A 1 216 ? -17.929 7.900 6.339 1.00 92.75 216 ARG A O 1
ATOM 1687 N N . MET A 1 217 ? -16.516 6.154 6.322 1.00 94.00 217 MET A N 1
ATOM 1688 C CA . MET A 1 217 ? -15.357 6.937 5.887 1.00 94.00 217 MET A CA 1
ATOM 1689 C C . MET A 1 217 ? -15.577 7.407 4.442 1.00 94.00 217 MET A C 1
ATOM 1691 O O . MET A 1 217 ? -15.737 6.586 3.537 1.00 94.00 217 MET A O 1
ATOM 1695 N N . LYS A 1 218 ? -15.626 8.726 4.244 1.00 94.69 218 LYS A N 1
ATOM 1696 C CA . LYS A 1 218 ? -15.818 9.373 2.938 1.00 94.69 218 LYS A CA 1
ATOM 1697 C C . LYS A 1 218 ? -14.481 9.724 2.293 1.00 94.69 218 LYS A C 1
ATOM 1699 O O . LYS A 1 218 ? -14.363 9.618 1.077 1.00 94.69 218 LYS A O 1
ATOM 1704 N N . GLU A 1 219 ? -13.511 10.130 3.100 1.00 96.94 219 GLU A N 1
ATOM 1705 C CA . GLU A 1 219 ? -12.197 10.571 2.646 1.00 96.94 219 GLU A CA 1
ATOM 1706 C C . GLU A 1 219 ? -11.135 10.195 3.684 1.00 96.94 219 GLU A C 1
ATOM 1708 O O . GLU A 1 219 ? -11.392 10.262 4.891 1.00 96.94 219 GLU A O 1
ATOM 1713 N N . SER A 1 220 ? -9.966 9.776 3.206 1.00 97.44 220 SER A N 1
ATOM 1714 C CA . SER A 1 220 ? -8.787 9.504 4.026 1.00 97.44 220 SER A CA 1
ATOM 1715 C C . SER A 1 220 ? -7.549 10.062 3.340 1.00 97.44 220 SER A C 1
ATOM 1717 O O . SER A 1 220 ? -7.218 9.623 2.242 1.00 97.44 220 SER A O 1
ATOM 1719 N N . THR A 1 221 ? -6.845 10.971 4.005 1.00 98.06 221 THR A N 1
ATOM 1720 C CA . THR A 1 221 ? -5.557 11.508 3.552 1.00 98.06 221 THR A CA 1
ATOM 1721 C C . THR A 1 221 ? -4.462 11.009 4.475 1.00 98.06 221 THR A C 1
ATOM 1723 O O . THR A 1 221 ? -4.506 11.270 5.672 1.00 98.06 221 THR A O 1
ATOM 1726 N N . THR A 1 222 ? -3.489 10.294 3.929 1.00 98.25 222 THR A N 1
ATOM 1727 C CA . THR A 1 222 ? -2.326 9.773 4.646 1.00 98.25 222 THR A CA 1
ATOM 1728 C C . THR A 1 222 ? -1.083 10.487 4.146 1.00 98.25 222 THR A C 1
ATOM 1730 O O . THR A 1 222 ? -0.705 10.325 2.989 1.00 98.25 222 THR A O 1
ATOM 1733 N N . GLU A 1 223 ? -0.441 11.247 5.019 1.00 98.31 223 GLU A N 1
ATOM 1734 C CA . GLU A 1 223 ? 0.842 11.907 4.785 1.00 98.31 223 GLU A CA 1
ATOM 1735 C C . GLU A 1 223 ? 1.913 11.151 5.562 1.00 98.31 223 GLU A C 1
ATOM 1737 O O . GLU A 1 223 ? 1.756 10.929 6.758 1.00 98.31 223 GLU A O 1
ATOM 1742 N N . SER A 1 224 ? 2.991 10.737 4.911 1.00 97.88 224 SER A N 1
ATOM 1743 C CA . SER A 1 224 ? 4.077 9.989 5.534 1.00 97.88 224 SER A CA 1
ATOM 1744 C C . SER A 1 224 ? 5.418 10.581 5.144 1.00 97.88 224 SER A C 1
ATOM 1746 O O . SER A 1 224 ? 5.630 10.886 3.976 1.00 97.88 224 SER A O 1
ATOM 1748 N N . ILE A 1 225 ? 6.323 10.716 6.108 1.00 98.12 225 ILE A N 1
ATOM 1749 C CA . ILE A 1 225 ? 7.699 11.162 5.896 1.00 98.12 225 ILE A CA 1
ATOM 1750 C C . ILE A 1 225 ? 8.628 10.173 6.587 1.00 98.12 225 ILE A C 1
ATOM 1752 O O . ILE A 1 225 ? 8.548 10.003 7.803 1.00 98.12 225 ILE A O 1
ATOM 1756 N N . THR A 1 226 ? 9.513 9.545 5.827 1.00 97.56 226 THR A N 1
ATOM 1757 C CA . THR A 1 226 ? 10.560 8.661 6.333 1.00 97.56 226 THR A CA 1
ATOM 1758 C C . THR A 1 226 ? 11.909 9.350 6.210 1.00 97.56 226 THR A C 1
ATOM 1760 O O . THR A 1 226 ? 12.249 9.883 5.158 1.00 97.56 226 THR A O 1
ATOM 1763 N N . THR A 1 227 ? 12.694 9.333 7.282 1.00 96.19 227 THR A N 1
ATOM 1764 C CA . THR A 1 227 ? 14.075 9.819 7.296 1.00 96.19 227 THR A CA 1
ATOM 1765 C C . THR A 1 227 ? 14.993 8.685 7.710 1.00 96.19 227 THR A C 1
ATOM 1767 O O . THR A 1 227 ? 14.868 8.139 8.808 1.00 96.19 227 THR A O 1
ATOM 1770 N N . SER A 1 228 ? 15.919 8.351 6.823 1.00 94.19 228 SER A N 1
ATOM 1771 C CA . SER A 1 228 ? 16.927 7.318 7.029 1.00 94.19 228 SER A CA 1
ATOM 1772 C C . SER A 1 228 ? 18.214 7.915 7.605 1.00 94.19 228 SER A C 1
ATOM 1774 O O . SER A 1 228 ? 18.481 9.112 7.501 1.00 94.19 228 SER A O 1
ATOM 1776 N N . SER A 1 229 ? 19.039 7.081 8.239 1.00 90.56 229 SER A N 1
ATOM 1777 C CA . SER A 1 229 ? 20.275 7.501 8.916 1.00 90.56 229 SER A CA 1
ATOM 1778 C C . SER A 1 229 ? 21.361 8.017 7.972 1.00 90.56 229 SER A C 1
ATOM 1780 O O . SER A 1 229 ? 22.296 8.674 8.418 1.00 90.56 229 SER A O 1
ATOM 1782 N N . ASP A 1 230 ? 21.257 7.688 6.685 1.00 91.44 230 ASP A N 1
ATOM 1783 C CA . ASP A 1 230 ? 22.121 8.193 5.616 1.00 91.44 230 ASP A CA 1
ATOM 1784 C C . ASP A 1 230 ? 21.729 9.608 5.150 1.00 91.44 230 ASP A C 1
ATOM 1786 O O . ASP A 1 230 ? 22.469 10.215 4.384 1.00 91.44 230 ASP A O 1
ATOM 1790 N N . GLY A 1 231 ? 20.606 10.151 5.635 1.00 90.69 231 GLY A N 1
ATOM 1791 C CA . GLY A 1 231 ? 20.067 11.447 5.227 1.00 90.69 231 GLY A CA 1
ATOM 1792 C C . GLY A 1 231 ? 19.008 11.364 4.128 1.00 90.69 231 GLY A C 1
ATOM 1793 O O . GLY A 1 231 ? 18.393 12.384 3.831 1.00 90.69 231 GLY A O 1
ATOM 1794 N N . THR A 1 232 ? 18.743 10.176 3.573 1.00 95.25 232 THR A N 1
ATOM 1795 C CA . THR A 1 232 ? 17.683 9.979 2.580 1.00 95.25 232 THR A CA 1
ATOM 1796 C C . THR A 1 232 ? 16.319 10.269 3.212 1.00 95.25 232 THR A C 1
ATOM 1798 O O . THR A 1 232 ?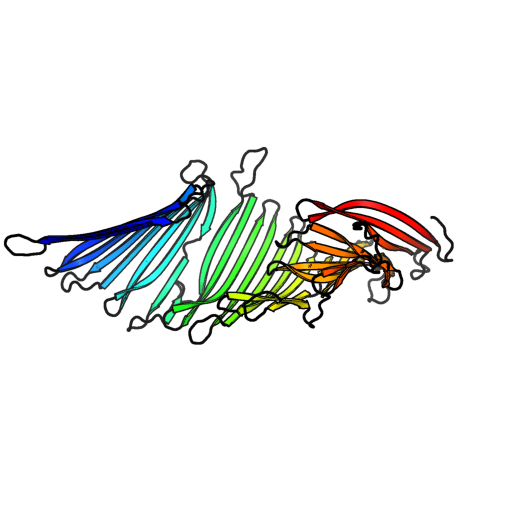 15.980 9.719 4.266 1.00 95.25 232 THR A O 1
ATOM 1801 N N . VAL A 1 233 ? 15.517 11.117 2.564 1.00 97.06 233 VAL A N 1
ATOM 1802 C CA . VAL A 1 233 ? 14.163 11.483 3.001 1.00 97.06 233 VAL A CA 1
ATOM 1803 C C . VAL A 1 233 ? 13.157 11.078 1.939 1.00 97.06 233 VAL A C 1
ATOM 1805 O O . VAL A 1 233 ? 13.248 11.525 0.802 1.00 97.06 233 VAL A O 1
ATOM 1808 N N . THR A 1 234 ? 12.152 10.290 2.303 1.00 97.31 234 THR A N 1
ATOM 1809 C CA . THR A 1 234 ? 11.010 10.009 1.426 1.00 97.31 234 THR A CA 1
ATOM 1810 C C . THR A 1 234 ? 9.743 10.597 2.024 1.00 97.31 234 THR A C 1
ATOM 1812 O O . THR A 1 234 ? 9.498 10.496 3.219 1.00 97.31 234 THR A O 1
ATOM 1815 N N . SER A 1 235 ? 8.941 11.258 1.201 1.00 97.31 235 SER A N 1
ATOM 1816 C CA . SER A 1 235 ? 7.643 11.817 1.563 1.00 97.31 235 SER A CA 1
ATOM 1817 C C . SER A 1 235 ? 6.579 11.225 0.651 1.00 97.31 235 SER A C 1
ATOM 1819 O O . SER A 1 235 ? 6.812 11.039 -0.539 1.00 97.31 235 SER A O 1
ATOM 1821 N N . GLN A 1 236 ? 5.406 10.920 1.190 1.00 97.94 236 GLN A N 1
ATOM 1822 C CA . GLN A 1 236 ? 4.283 10.397 0.425 1.00 97.94 236 GLN A CA 1
ATOM 1823 C C . GLN A 1 236 ? 2.972 10.949 0.971 1.00 97.94 236 GLN A C 1
ATOM 1825 O O . GLN A 1 236 ? 2.689 10.817 2.158 1.00 97.94 236 GLN A O 1
ATOM 1830 N N . THR A 1 237 ? 2.138 11.480 0.087 1.00 98.25 237 THR A N 1
ATOM 1831 C CA . THR A 1 237 ? 0.757 11.862 0.369 1.00 98.25 237 THR A CA 1
ATOM 1832 C C . THR A 1 237 ? -0.167 10.979 -0.453 1.00 98.25 237 THR A C 1
ATOM 1834 O O . THR A 1 237 ? -0.080 10.951 -1.676 1.00 98.25 237 THR A O 1
ATOM 1837 N N . SER A 1 238 ? -1.056 10.247 0.212 1.00 97.75 238 SER A N 1
ATOM 1838 C CA . SER A 1 238 ? -2.072 9.396 -0.405 1.00 97.75 238 SER A CA 1
ATOM 1839 C C . SER A 1 238 ? -3.454 9.865 0.022 1.00 97.75 238 SER A C 1
ATOM 1841 O O . SER A 1 238 ? -3.769 9.838 1.207 1.00 97.75 238 SER A O 1
ATOM 1843 N N . ILE A 1 239 ? -4.302 10.228 -0.930 1.00 97.88 239 ILE A N 1
ATOM 1844 C CA . ILE A 1 239 ? -5.683 10.646 -0.702 1.00 97.88 239 ILE A CA 1
ATOM 1845 C C . ILE A 1 239 ? -6.609 9.590 -1.295 1.00 97.88 239 ILE A C 1
ATOM 1847 O O . ILE A 1 239 ? -6.467 9.224 -2.458 1.00 97.88 239 ILE A O 1
ATOM 1851 N N . LEU A 1 240 ? -7.558 9.103 -0.501 1.00 97.44 240 LEU A N 1
ATOM 1852 C CA . LEU A 1 240 ? -8.599 8.171 -0.918 1.00 97.44 240 LEU A CA 1
ATOM 1853 C C . LEU A 1 240 ? -9.969 8.822 -0.745 1.00 97.44 240 LEU A C 1
ATOM 1855 O O . LEU A 1 240 ? -10.362 9.152 0.372 1.00 97.44 240 LEU A O 1
ATOM 1859 N N . TYR A 1 241 ? -10.725 8.909 -1.833 1.00 96.94 241 TYR A N 1
ATOM 1860 C CA . TYR A 1 241 ? -12.127 9.303 -1.851 1.00 96.94 241 TYR A CA 1
ATOM 1861 C C . TYR A 1 241 ? -13.010 8.077 -2.051 1.00 96.94 241 TYR A C 1
ATOM 1863 O O . TYR A 1 241 ? -12.863 7.353 -3.033 1.00 96.94 241 TYR A O 1
ATOM 1871 N N . ASN A 1 242 ? -13.966 7.862 -1.151 1.00 95.69 242 ASN A N 1
ATOM 1872 C CA . ASN A 1 242 ? -14.965 6.804 -1.274 1.00 95.69 242 ASN A CA 1
ATOM 1873 C C . ASN A 1 242 ? -16.281 7.376 -1.784 1.00 95.69 242 ASN A C 1
ATOM 1875 O O . ASN A 1 242 ? -16.859 8.269 -1.165 1.00 95.69 242 ASN A O 1
ATOM 1879 N N . ASP A 1 243 ? -16.835 6.814 -2.848 1.00 94.44 243 ASP A N 1
ATOM 1880 C CA . ASP A 1 243 ? -18.172 7.158 -3.311 1.00 94.44 243 ASP A CA 1
ATOM 1881 C C . ASP A 1 243 ? -19.201 6.200 -2.741 1.00 94.44 243 ASP A C 1
ATOM 1883 O O . ASP A 1 243 ? -19.131 4.984 -2.905 1.00 94.44 243 ASP A O 1
ATOM 1887 N N . LEU A 1 244 ? -20.169 6.770 -2.029 1.00 94.06 244 LEU A N 1
ATOM 1888 C CA . LEU A 1 244 ? -21.180 6.045 -1.279 1.00 94.06 244 LEU A CA 1
ATOM 1889 C C . LEU A 1 244 ? -22.551 6.364 -1.871 1.00 94.06 244 LEU A C 1
ATOM 1891 O O . LEU A 1 244 ? -22.871 7.516 -2.155 1.00 94.06 244 LEU A O 1
ATOM 1895 N N . SER A 1 245 ? -23.372 5.333 -2.029 1.00 93.50 245 SER A N 1
ATOM 1896 C CA . SER A 1 245 ? -24.796 5.474 -2.337 1.00 93.50 245 SER A CA 1
ATOM 1897 C C . SER A 1 245 ? -25.564 6.127 -1.181 1.00 93.50 245 SER A C 1
ATOM 1899 O O . SER A 1 245 ? -25.086 6.182 -0.048 1.00 93.50 245 SER A O 1
ATOM 1901 N N . GLU A 1 246 ? -26.815 6.519 -1.431 1.00 91.81 246 GLU A N 1
ATOM 1902 C CA . GLU A 1 246 ? -27.716 7.086 -0.412 1.00 91.81 246 GLU A CA 1
ATOM 1903 C C . GLU A 1 246 ? -27.958 6.165 0.797 1.00 91.81 246 GLU A C 1
ATOM 1905 O O . GLU A 1 246 ? -28.314 6.644 1.869 1.00 91.81 246 GLU A O 1
ATOM 1910 N N . ARG A 1 247 ? -27.745 4.850 0.643 1.00 92.88 247 ARG A N 1
ATOM 1911 C CA . ARG A 1 247 ? -27.849 3.848 1.723 1.00 92.88 247 ARG A CA 1
ATOM 1912 C C . ARG A 1 247 ? -26.492 3.446 2.310 1.00 92.88 247 ARG A C 1
ATOM 1914 O O . ARG A 1 247 ? -26.386 2.478 3.055 1.00 92.88 247 ARG A O 1
ATOM 1921 N N . GLY A 1 248 ? -25.420 4.142 1.935 1.00 89.56 248 GLY A N 1
ATOM 1922 C CA . GLY A 1 248 ? -24.091 3.954 2.514 1.00 89.56 248 GLY A CA 1
ATOM 1923 C C . GLY A 1 248 ? -23.338 2.726 2.007 1.00 89.56 248 GLY A C 1
ATOM 1924 O O . GLY A 1 248 ? -22.357 2.329 2.633 1.00 89.56 248 GLY A O 1
ATOM 1925 N N . LYS A 1 249 ? -23.774 2.129 0.890 1.00 91.69 249 LYS A N 1
ATOM 1926 C CA . LYS A 1 249 ? -22.995 1.135 0.136 1.00 91.69 249 LYS A CA 1
ATOM 1927 C C . LYS A 1 249 ? -21.961 1.838 -0.745 1.00 91.69 249 LYS A C 1
ATOM 1929 O O . LYS A 1 249 ? -22.326 2.802 -1.417 1.00 91.69 249 LYS A O 1
ATOM 1934 N N . LEU A 1 250 ? -20.728 1.333 -0.761 1.00 93.25 250 LEU A N 1
ATOM 1935 C CA . LEU A 1 250 ? -19.648 1.794 -1.638 1.00 93.25 250 LEU A CA 1
ATOM 1936 C C . LEU A 1 250 ? -19.997 1.505 -3.105 1.00 93.25 250 LEU A C 1
ATOM 1938 O O . LEU A 1 250 ? -20.392 0.388 -3.441 1.00 93.25 250 LEU A O 1
ATOM 1942 N N . ILE A 1 251 ? -19.883 2.519 -3.958 1.00 94.19 251 ILE A N 1
ATOM 1943 C CA . ILE A 1 251 ? -20.188 2.460 -5.396 1.00 94.19 251 ILE A CA 1
ATOM 1944 C C . ILE A 1 251 ? -18.990 2.827 -6.279 1.00 94.19 251 ILE A C 1
ATOM 1946 O O . ILE A 1 251 ? -18.996 2.494 -7.459 1.00 94.19 251 ILE A O 1
ATOM 1950 N N . GLY A 1 252 ? -17.951 3.434 -5.707 1.00 94.06 252 GLY A N 1
ATOM 1951 C CA . GLY A 1 252 ? -16.685 3.727 -6.373 1.00 94.06 252 GLY A CA 1
ATOM 1952 C C . GLY A 1 252 ? -15.649 4.211 -5.366 1.00 94.06 252 GLY A C 1
ATOM 1953 O O . GLY A 1 252 ? -15.993 4.501 -4.217 1.00 94.06 252 GLY A O 1
ATOM 1954 N N . ALA A 1 253 ? -14.391 4.282 -5.786 1.00 95.81 253 ALA A N 1
ATOM 1955 C CA . ALA A 1 253 ? -13.366 5.005 -5.046 1.00 95.81 253 ALA A CA 1
ATOM 1956 C C . ALA A 1 253 ? -12.322 5.595 -6.000 1.00 95.81 253 ALA A C 1
ATOM 1958 O O . ALA A 1 253 ? -12.089 5.058 -7.084 1.00 95.81 253 ALA A O 1
ATOM 1959 N N . ASN A 1 254 ? -11.683 6.680 -5.586 1.00 96.94 254 ASN A N 1
ATOM 1960 C CA . ASN A 1 254 ? -10.593 7.326 -6.307 1.00 96.94 254 ASN A CA 1
ATOM 1961 C C . ASN A 1 254 ? -9.413 7.528 -5.351 1.00 96.94 254 ASN A C 1
ATOM 1963 O O . ASN A 1 254 ? -9.603 7.974 -4.222 1.00 96.94 254 ASN A O 1
ATOM 1967 N N . GLY A 1 255 ? -8.220 7.158 -5.800 1.00 97.12 255 GLY A N 1
ATOM 1968 C CA . GLY A 1 255 ? -6.968 7.308 -5.077 1.00 97.12 255 GLY A CA 1
ATOM 1969 C C . GLY A 1 255 ? -6.031 8.255 -5.817 1.00 97.12 255 GLY A C 1
ATOM 1970 O O . GLY A 1 255 ? -5.882 8.152 -7.032 1.00 97.12 255 GLY A O 1
ATOM 1971 N N . ILE A 1 256 ? -5.375 9.149 -5.089 1.00 97.94 256 ILE A N 1
ATOM 1972 C CA . ILE A 1 256 ? -4.309 10.014 -5.598 1.00 97.94 256 ILE A CA 1
ATOM 1973 C C . ILE A 1 256 ? -3.110 9.823 -4.684 1.00 97.94 256 ILE A C 1
ATOM 1975 O O . ILE A 1 256 ? -3.237 9.967 -3.472 1.00 97.94 256 ILE A O 1
ATOM 1979 N N . ILE A 1 257 ? -1.957 9.495 -5.248 1.00 98.19 257 ILE A N 1
ATOM 1980 C CA . ILE A 1 257 ? -0.714 9.304 -4.511 1.00 98.19 257 ILE A CA 1
ATOM 1981 C C . ILE A 1 257 ? 0.338 10.203 -5.142 1.00 98.19 257 ILE A C 1
ATOM 1983 O O . ILE A 1 257 ? 0.566 10.162 -6.347 1.00 98.19 257 ILE A O 1
ATOM 1987 N N . GLN A 1 258 ? 0.985 11.004 -4.312 1.00 97.75 258 GLN A N 1
ATOM 1988 C CA . GLN A 1 258 ? 2.166 11.772 -4.669 1.00 97.75 258 GLN A CA 1
ATOM 1989 C C . GLN A 1 258 ? 3.283 11.346 -3.733 1.00 97.75 258 GLN A C 1
ATOM 1991 O O . GLN A 1 258 ? 3.075 11.291 -2.522 1.00 97.75 258 GLN A O 1
ATOM 1996 N N . SER A 1 259 ? 4.453 11.033 -4.267 1.00 97.19 259 SER A N 1
ATOM 1997 C CA . SER A 1 259 ? 5.630 10.777 -3.447 1.00 97.19 259 SER A CA 1
ATOM 1998 C C . SER A 1 259 ? 6.844 11.511 -3.979 1.00 97.19 259 SER A C 1
ATOM 2000 O O . SER A 1 259 ? 6.959 11.773 -5.173 1.00 97.19 259 SER A O 1
ATOM 2002 N N . SER A 1 260 ? 7.750 11.847 -3.073 1.00 97.06 260 SER A N 1
ATOM 2003 C CA . SER A 1 260 ? 9.059 12.387 -3.389 1.00 97.06 260 SER A CA 1
ATOM 2004 C C . SER A 1 260 ? 10.119 11.689 -2.546 1.00 97.06 260 SER A C 1
ATOM 2006 O O . SER A 1 260 ? 9.898 11.380 -1.379 1.00 97.06 260 SER A O 1
ATOM 2008 N N . GLY A 1 261 ? 11.268 11.397 -3.136 1.00 96.62 261 GLY A N 1
ATOM 2009 C CA . GLY A 1 261 ? 12.440 10.868 -2.453 1.00 96.62 261 GLY A CA 1
ATOM 2010 C C . GLY A 1 261 ? 13.618 11.783 -2.718 1.00 96.62 261 GLY A C 1
ATOM 2011 O O . GLY A 1 261 ? 13.886 12.085 -3.873 1.00 96.62 261 GLY A O 1
ATOM 2012 N N . LEU A 1 262 ? 14.291 12.226 -1.667 1.00 96.69 262 LEU A N 1
ATOM 2013 C CA . LEU A 1 262 ? 15.547 12.955 -1.715 1.00 96.69 262 LEU A CA 1
ATOM 2014 C C . LEU A 1 262 ? 16.632 12.019 -1.192 1.00 96.69 262 LEU A C 1
ATOM 2016 O O . LEU A 1 262 ? 16.562 11.608 -0.033 1.00 96.69 262 LEU A O 1
ATOM 2020 N N . ASP A 1 263 ? 17.587 11.641 -2.035 1.00 94.00 263 ASP A N 1
ATOM 2021 C CA . ASP A 1 263 ? 18.700 10.798 -1.604 1.00 94.00 263 ASP A CA 1
ATOM 2022 C C . ASP A 1 263 ? 19.755 11.595 -0.815 1.00 94.00 263 ASP A C 1
ATOM 2024 O O . ASP A 1 263 ? 19.711 12.824 -0.717 1.00 94.00 263 ASP A O 1
ATOM 2028 N N . ALA A 1 264 ? 20.720 10.886 -0.229 1.00 92.19 264 ALA A N 1
ATOM 2029 C CA . ALA A 1 264 ? 21.801 11.494 0.547 1.00 92.19 264 ALA A CA 1
ATOM 2030 C C . ALA A 1 264 ? 22.723 12.427 -0.268 1.00 92.19 264 ALA A C 1
ATOM 2032 O O . ALA A 1 264 ? 23.491 13.190 0.320 1.00 92.19 264 ALA A O 1
ATOM 2033 N N . TYR A 1 265 ? 22.671 12.351 -1.600 1.00 92.88 265 TYR A N 1
ATOM 2034 C CA . TYR A 1 265 ? 23.451 13.178 -2.516 1.00 92.88 265 TYR A CA 1
ATOM 2035 C C . TYR A 1 265 ? 22.676 14.406 -3.004 1.00 92.88 265 TYR A C 1
ATOM 2037 O O . TYR A 1 265 ? 23.280 15.278 -3.611 1.00 92.88 265 TYR A O 1
ATOM 2045 N N . GLY A 1 266 ? 21.383 14.512 -2.682 1.00 92.06 266 GLY A N 1
ATOM 2046 C CA . GLY A 1 266 ? 20.519 15.625 -3.064 1.00 92.06 266 GLY A CA 1
ATOM 2047 C C . GLY A 1 266 ? 19.663 15.359 -4.304 1.00 92.06 266 GLY A C 1
ATOM 2048 O O . GLY A 1 266 ? 18.835 16.204 -4.639 1.00 92.06 266 GLY A O 1
ATOM 2049 N N . ASN A 1 267 ? 19.771 14.186 -4.936 1.00 94.19 267 ASN A N 1
ATOM 2050 C CA . ASN A 1 267 ? 18.926 13.847 -6.079 1.00 94.19 267 ASN A CA 1
ATOM 2051 C C . ASN A 1 267 ? 17.483 13.639 -5.618 1.00 94.19 267 ASN A C 1
ATOM 2053 O O . ASN A 1 267 ? 17.217 12.920 -4.647 1.00 94.19 267 ASN A O 1
ATOM 2057 N N . ARG A 1 268 ? 16.533 14.238 -6.338 1.00 96.94 268 ARG A N 1
ATOM 2058 C CA . ARG A 1 268 ? 15.104 14.205 -6.016 1.00 96.94 268 ARG A CA 1
ATOM 2059 C C . ARG A 1 268 ? 14.331 13.396 -7.048 1.00 96.94 268 ARG A C 1
ATOM 2061 O O . ARG A 1 268 ? 14.289 13.775 -8.204 1.00 96.94 268 ARG A O 1
ATOM 2068 N N . THR A 1 269 ? 13.643 12.334 -6.643 1.00 97.38 269 THR A N 1
ATOM 2069 C CA . THR A 1 269 ? 12.686 11.607 -7.497 1.00 97.38 269 THR A CA 1
ATOM 2070 C C . THR A 1 269 ? 11.260 11.879 -7.044 1.00 97.38 269 THR A C 1
ATOM 2072 O O . THR A 1 269 ? 10.957 11.721 -5.869 1.00 97.38 269 THR A O 1
ATOM 2075 N N . GLU A 1 270 ? 10.378 12.246 -7.961 1.00 97.50 270 GLU A N 1
ATOM 2076 C CA . GLU A 1 270 ? 8.958 12.508 -7.745 1.00 97.50 270 GLU A CA 1
ATOM 2077 C C . GLU A 1 270 ? 8.115 11.480 -8.504 1.00 97.50 270 GLU A C 1
ATOM 2079 O O . GLU A 1 270 ? 8.417 11.142 -9.647 1.00 97.50 270 GLU A O 1
ATOM 2084 N N . ASN A 1 271 ? 7.049 10.986 -7.877 1.00 97.00 271 ASN A N 1
ATOM 2085 C CA . ASN A 1 271 ? 6.088 10.084 -8.501 1.00 97.00 271 ASN A CA 1
ATOM 2086 C C . ASN A 1 271 ? 4.667 10.588 -8.271 1.00 97.00 271 ASN A C 1
ATOM 2088 O O . ASN A 1 271 ? 4.292 10.928 -7.145 1.00 97.00 271 ASN A O 1
ATOM 2092 N N . ALA A 1 272 ? 3.856 10.555 -9.321 1.00 97.00 272 ALA A N 1
ATOM 2093 C CA . ALA A 1 272 ? 2.430 10.821 -9.262 1.00 97.00 272 ALA A CA 1
ATOM 2094 C C . ALA A 1 272 ? 1.664 9.592 -9.754 1.00 97.00 272 ALA A C 1
ATOM 2096 O O . ALA A 1 272 ? 1.921 9.063 -10.835 1.00 97.00 272 ALA A O 1
ATOM 2097 N N . ILE A 1 273 ? 0.714 9.120 -8.947 1.00 97.50 273 ILE A N 1
ATOM 2098 C CA . ILE A 1 273 ? -0.141 7.983 -9.279 1.00 97.50 273 ILE A CA 1
ATOM 2099 C C . ILE A 1 273 ? -1.596 8.374 -9.044 1.00 97.50 273 ILE A C 1
ATOM 2101 O O . ILE A 1 273 ? -1.969 8.792 -7.951 1.00 97.50 273 ILE A O 1
ATOM 2105 N N . THR A 1 274 ? -2.442 8.189 -10.053 1.00 97.25 274 THR A N 1
ATOM 2106 C CA . THR A 1 274 ? -3.902 8.290 -9.910 1.00 97.25 274 THR A CA 1
ATOM 2107 C C . THR A 1 274 ? -4.517 6.917 -10.119 1.00 97.25 274 THR A C 1
ATOM 2109 O O . THR A 1 274 ? -4.186 6.234 -11.081 1.00 97.25 274 THR A O 1
ATOM 2112 N N . GLN A 1 275 ? -5.411 6.505 -9.228 1.00 97.38 275 GLN A N 1
ATOM 2113 C CA . GLN A 1 275 ? -6.086 5.212 -9.248 1.00 97.38 275 GLN A CA 1
ATOM 2114 C C . GLN A 1 275 ? -7.595 5.414 -9.212 1.00 97.38 275 GLN A C 1
ATOM 2116 O O . GLN A 1 275 ? -8.113 6.180 -8.404 1.00 97.38 275 GLN A O 1
ATOM 2121 N N . ASN A 1 276 ? -8.328 4.681 -10.041 1.00 96.88 276 ASN A N 1
ATOM 2122 C CA . ASN A 1 276 ? -9.783 4.618 -9.948 1.00 96.88 276 ASN A CA 1
ATOM 2123 C C . ASN A 1 276 ? -10.221 3.189 -9.677 1.00 96.88 276 ASN A C 1
ATOM 2125 O O . ASN A 1 276 ? -9.693 2.248 -10.267 1.00 96.88 276 ASN A O 1
ATOM 2129 N N . PHE A 1 277 ? -11.215 3.029 -8.812 1.00 96.12 277 PHE A N 1
ATOM 2130 C CA . PHE A 1 277 ? -11.739 1.737 -8.399 1.00 96.12 277 PHE A CA 1
ATOM 2131 C C . PHE A 1 277 ? -13.214 1.607 -8.761 1.00 96.12 277 PHE A C 1
ATOM 2133 O O . PHE A 1 277 ? -14.021 2.503 -8.506 1.00 96.12 277 PHE A O 1
ATOM 2140 N N . ILE A 1 278 ? -13.574 0.438 -9.282 1.00 94.31 278 ILE A N 1
ATOM 2141 C CA . ILE A 1 278 ? -14.963 0.017 -9.478 1.00 94.31 278 ILE A CA 1
ATOM 2142 C C . ILE A 1 278 ? -15.352 -0.994 -8.408 1.00 94.31 278 ILE A C 1
ATOM 2144 O O . ILE A 1 278 ? -14.513 -1.737 -7.897 1.00 94.31 278 ILE A O 1
ATOM 2148 N N . ILE A 1 279 ? -16.639 -1.034 -8.066 1.00 94.19 279 ILE A N 1
ATOM 2149 C CA . ILE A 1 279 ? -17.157 -1.971 -7.070 1.00 94.19 279 ILE A CA 1
ATOM 2150 C C . ILE A 1 279 ? -17.877 -3.114 -7.771 1.00 94.19 279 ILE A C 1
ATOM 2152 O O . ILE A 1 279 ? -18.937 -2.924 -8.365 1.00 94.19 279 ILE A O 1
ATOM 2156 N N . ILE A 1 280 ? -17.333 -4.322 -7.646 1.00 93.06 280 ILE A N 1
ATOM 2157 C CA . ILE A 1 280 ? -17.943 -5.549 -8.159 1.00 93.06 280 ILE A CA 1
ATOM 2158 C C . ILE A 1 280 ? -18.237 -6.445 -6.963 1.00 93.06 280 ILE A C 1
ATOM 2160 O O . ILE A 1 280 ? -17.335 -6.819 -6.218 1.00 93.06 280 ILE A O 1
ATOM 2164 N N . ARG A 1 281 ? -19.520 -6.767 -6.752 1.00 90.25 281 ARG A N 1
ATOM 2165 C CA . ARG A 1 281 ? -19.985 -7.614 -5.633 1.00 90.25 281 ARG A CA 1
ATOM 2166 C C . ARG A 1 281 ? -19.471 -7.153 -4.265 1.00 90.25 281 ARG A C 1
ATOM 2168 O O . ARG A 1 281 ? -18.954 -7.947 -3.486 1.00 90.25 281 ARG A O 1
ATOM 2175 N N . ASP A 1 282 ? -19.616 -5.855 -4.002 1.00 88.06 282 ASP A N 1
ATOM 2176 C CA . ASP A 1 282 ? -19.205 -5.209 -2.746 1.00 88.06 282 ASP A CA 1
ATOM 2177 C C . ASP A 1 282 ? -17.688 -5.230 -2.482 1.00 88.06 282 ASP A C 1
ATOM 2179 O O . ASP A 1 282 ? -17.247 -4.910 -1.381 1.00 88.06 282 ASP A O 1
ATOM 2183 N N . GLN A 1 283 ? -16.878 -5.555 -3.495 1.00 90.00 283 GLN A N 1
ATOM 2184 C CA . GLN A 1 283 ? -15.421 -5.480 -3.435 1.00 90.00 283 GLN A CA 1
ATOM 2185 C C . GLN A 1 283 ? -14.905 -4.418 -4.400 1.00 90.00 283 GLN A C 1
ATOM 2187 O O . GLN A 1 283 ? -15.281 -4.399 -5.573 1.00 90.00 283 GLN A O 1
ATOM 2192 N N . ALA A 1 284 ? -14.011 -3.561 -3.911 1.00 91.69 284 ALA A N 1
ATOM 2193 C CA . ALA A 1 284 ? -13.276 -2.637 -4.760 1.00 91.69 284 ALA A CA 1
ATOM 2194 C C . ALA A 1 284 ? -12.251 -3.394 -5.617 1.00 91.69 284 ALA A C 1
ATOM 2196 O O . ALA A 1 284 ? -11.531 -4.275 -5.137 1.00 91.69 284 ALA A O 1
ATOM 2197 N N . ARG A 1 285 ? -12.197 -3.046 -6.899 1.00 93.62 285 ARG A N 1
ATOM 2198 C CA . ARG A 1 285 ? -11.244 -3.543 -7.893 1.00 93.62 285 ARG A CA 1
ATOM 2199 C C . ARG A 1 285 ? -10.626 -2.337 -8.594 1.00 93.62 285 ARG A C 1
ATOM 2201 O O . ARG A 1 285 ? -11.350 -1.404 -8.935 1.00 93.62 285 ARG A O 1
ATOM 2208 N N . LEU A 1 286 ? -9.307 -2.344 -8.768 1.00 95.81 286 LEU A N 1
ATOM 2209 C CA . LEU A 1 286 ? -8.585 -1.275 -9.460 1.00 95.81 286 LEU A CA 1
ATOM 2210 C C . LEU A 1 286 ? -8.995 -1.288 -10.932 1.00 95.81 286 LEU A C 1
ATOM 2212 O O . LEU A 1 286 ? -8.715 -2.257 -11.615 1.00 95.81 286 LEU A O 1
ATOM 2216 N N . ALA A 1 287 ? -9.674 -0.250 -11.402 1.00 95.44 287 ALA A N 1
ATOM 2217 C CA . ALA A 1 287 ? -10.179 -0.149 -12.768 1.00 95.44 287 ALA A CA 1
ATOM 2218 C C . ALA A 1 287 ? -9.176 0.517 -13.705 1.00 95.44 287 ALA A C 1
ATOM 2220 O O . ALA A 1 287 ? -9.036 0.113 -14.853 1.00 95.44 287 ALA A O 1
ATOM 2221 N N . ASN A 1 288 ? -8.470 1.537 -13.225 1.00 95.88 288 ASN A N 1
ATOM 2222 C CA . ASN A 1 288 ? -7.351 2.108 -13.952 1.00 95.88 288 ASN A CA 1
ATOM 2223 C C . ASN A 1 288 ? -6.327 2.717 -13.000 1.00 95.88 288 ASN A C 1
ATOM 2225 O O . ASN A 1 288 ? -6.646 3.062 -11.858 1.00 95.88 288 ASN A O 1
ATOM 2229 N N . GLN A 1 289 ? -5.102 2.821 -13.495 1.00 97.00 289 GLN A N 1
ATOM 2230 C CA . GLN A 1 289 ? -4.002 3.484 -12.822 1.00 97.00 289 GLN A CA 1
ATOM 2231 C C . GLN A 1 289 ? -3.194 4.275 -13.843 1.00 97.00 289 GLN A C 1
ATOM 2233 O O . GLN A 1 289 ? -2.778 3.709 -14.850 1.00 97.00 289 GLN A O 1
ATOM 2238 N N . THR A 1 290 ? -2.938 5.544 -13.549 1.00 96.88 290 THR A N 1
ATOM 2239 C CA . THR A 1 290 ? -1.989 6.379 -14.287 1.00 96.88 290 THR A CA 1
ATOM 2240 C C . THR A 1 290 ? -0.769 6.630 -13.415 1.00 96.88 290 THR A C 1
ATOM 2242 O O . THR A 1 290 ? -0.940 6.951 -12.239 1.00 96.88 290 THR A O 1
ATOM 2245 N N . THR A 1 291 ? 0.436 6.476 -13.962 1.00 96.12 291 THR A N 1
ATOM 2246 C CA . THR A 1 291 ? 1.706 6.682 -13.253 1.00 96.12 291 THR A CA 1
ATOM 2247 C C . THR A 1 291 ? 2.632 7.582 -14.062 1.00 96.12 291 THR A C 1
ATOM 2249 O O . THR A 1 291 ? 2.791 7.379 -15.261 1.00 96.12 291 THR A O 1
ATOM 2252 N N . GLU A 1 292 ? 3.254 8.539 -13.385 1.00 95.94 292 GLU A N 1
ATOM 2253 C CA . GLU A 1 292 ? 4.244 9.471 -13.924 1.00 95.94 292 GLU A CA 1
ATOM 2254 C C . GLU A 1 292 ? 5.398 9.592 -12.922 1.00 95.94 292 GLU A C 1
ATOM 2256 O O . GLU A 1 292 ? 5.166 9.619 -11.707 1.00 95.94 292 GLU A O 1
ATOM 2261 N N . THR A 1 293 ? 6.629 9.661 -13.425 1.00 96.69 293 THR A N 1
ATOM 2262 C CA . THR A 1 293 ? 7.841 9.725 -12.602 1.00 96.69 293 THR A CA 1
ATOM 2263 C C . THR A 1 293 ? 8.816 10.727 -13.197 1.00 96.69 293 THR A C 1
ATOM 2265 O O . THR A 1 293 ? 9.055 10.715 -14.401 1.00 96.69 293 THR A O 1
ATOM 2268 N N . SER A 1 294 ? 9.416 11.557 -12.350 1.00 97.38 294 SER A N 1
ATOM 2269 C CA . SER A 1 294 ? 10.491 12.473 -12.737 1.00 97.38 294 SER A CA 1
ATOM 2270 C C . SER A 1 294 ? 11.623 12.423 -11.719 1.00 97.38 294 SER A C 1
ATOM 2272 O O . SER A 1 294 ? 11.366 12.312 -10.523 1.00 97.38 294 SER A O 1
ATOM 2274 N N . THR A 1 295 ? 12.868 12.537 -12.165 1.00 96.94 295 THR A N 1
ATOM 2275 C CA . THR A 1 295 ? 14.043 12.644 -11.294 1.00 96.94 295 THR A CA 1
ATOM 2276 C C . THR A 1 295 ? 14.828 13.893 -11.641 1.00 96.94 295 THR A C 1
ATOM 2278 O O . THR A 1 295 ? 14.959 14.255 -12.808 1.00 96.94 295 THR A O 1
ATOM 2281 N N . PHE A 1 296 ? 15.341 14.540 -10.605 1.00 96.31 296 PHE A N 1
ATOM 2282 C CA . PHE A 1 296 ? 16.159 15.731 -10.661 1.00 96.31 296 PHE A CA 1
ATOM 2283 C C . PHE A 1 296 ? 17.474 15.482 -9.924 1.00 96.31 296 PHE A C 1
ATOM 2285 O O . PHE A 1 296 ? 17.493 14.724 -8.949 1.00 96.31 296 PHE A O 1
ATOM 2292 N N . ASP A 1 297 ? 18.550 16.116 -10.374 1.00 94.19 297 ASP A N 1
ATOM 2293 C CA . ASP A 1 297 ? 19.801 16.189 -9.613 1.00 94.19 297 ASP A CA 1
ATOM 2294 C C . ASP A 1 297 ? 19.677 17.136 -8.397 1.00 94.19 297 ASP A C 1
ATOM 2296 O O . ASP A 1 297 ? 18.595 17.662 -8.097 1.00 94.19 297 ASP A O 1
ATOM 2300 N N . ASP A 1 298 ? 20.772 17.322 -7.659 1.00 93.25 298 ASP A N 1
ATOM 2301 C CA . ASP A 1 298 ? 20.826 18.179 -6.473 1.00 93.25 298 ASP A CA 1
ATOM 2302 C C . ASP A 1 298 ? 20.776 19.679 -6.792 1.00 93.25 298 ASP A C 1
ATOM 2304 O O . ASP A 1 298 ? 20.361 20.480 -5.944 1.00 93.25 298 ASP A O 1
ATOM 2308 N N . GLU A 1 299 ? 21.102 20.070 -8.023 1.00 90.69 299 GLU A N 1
ATOM 2309 C CA . GLU A 1 299 ? 20.934 21.437 -8.514 1.00 90.69 299 GLU A CA 1
ATOM 2310 C C . GLU A 1 299 ? 19.532 21.720 -9.088 1.00 90.69 299 GLU A C 1
ATOM 2312 O O . GLU A 1 299 ? 19.161 22.881 -9.290 1.00 90.69 299 GLU A O 1
ATOM 2317 N N . GLY A 1 300 ? 18.712 20.683 -9.269 1.00 90.44 300 GLY A N 1
ATOM 2318 C CA . GLY A 1 300 ? 17.322 20.766 -9.703 1.00 90.44 300 GLY A CA 1
ATOM 2319 C C . GLY A 1 300 ? 17.099 20.606 -11.208 1.00 90.44 300 GLY A C 1
ATOM 2320 O O . GLY A 1 300 ? 15.992 20.896 -11.672 1.00 90.44 300 GLY A O 1
ATOM 2321 N N . HIS A 1 301 ? 18.089 20.144 -11.972 1.00 91.94 301 HIS A N 1
ATOM 2322 C CA . HIS A 1 301 ? 17.916 19.806 -13.382 1.00 91.94 301 HIS A CA 1
ATOM 2323 C C . HIS A 1 301 ? 17.219 18.459 -13.533 1.00 91.94 301 HIS A C 1
ATOM 2325 O O . HIS A 1 301 ? 17.472 17.524 -12.782 1.00 91.94 301 HIS A O 1
ATOM 2331 N N . LEU A 1 302 ? 16.326 18.358 -14.516 1.00 93.38 302 LEU A N 1
ATOM 2332 C CA . LEU A 1 302 ? 15.601 17.130 -14.826 1.00 93.38 302 LEU A CA 1
ATOM 2333 C C . LEU A 1 302 ? 16.561 16.112 -15.455 1.00 93.38 302 LEU A C 1
ATOM 2335 O O . LEU A 1 302 ? 17.048 16.353 -16.552 1.00 93.38 302 LEU A O 1
ATOM 2339 N N . THR A 1 303 ? 16.806 14.984 -14.789 1.00 94.81 303 THR A N 1
ATOM 2340 C CA . THR A 1 303 ? 17.702 13.903 -15.246 1.00 94.81 303 THR A CA 1
ATOM 2341 C C . THR A 1 303 ? 16.949 12.688 -15.775 1.00 94.81 303 THR A C 1
ATOM 2343 O O . THR A 1 303 ? 17.492 11.919 -16.566 1.00 94.81 303 THR A O 1
ATOM 2346 N N . TYR A 1 304 ? 15.685 12.518 -15.387 1.00 96.56 304 TYR A N 1
ATOM 2347 C CA . TYR A 1 304 ? 14.807 11.474 -15.907 1.00 96.56 304 TYR A CA 1
ATOM 2348 C C . TYR A 1 304 ? 13.356 11.942 -15.913 1.00 96.56 304 TYR A C 1
ATOM 2350 O O . TYR A 1 304 ? 12.904 12.583 -14.965 1.00 96.56 304 TYR A O 1
ATOM 2358 N N . HIS A 1 305 ? 12.606 11.575 -16.943 1.00 96.69 305 HIS A N 1
ATOM 2359 C CA . HIS A 1 305 ? 11.168 11.778 -17.021 1.00 96.69 305 HIS A CA 1
ATOM 2360 C C . HIS A 1 305 ? 10.509 10.598 -17.725 1.00 96.69 305 HIS A C 1
ATOM 2362 O O . HIS A 1 305 ? 10.928 10.202 -18.809 1.00 96.69 305 HIS A O 1
ATOM 2368 N N . GLN A 1 306 ? 9.468 10.041 -17.120 1.00 96.38 306 GLN A N 1
ATOM 2369 C CA . GLN A 1 306 ? 8.605 9.049 -17.743 1.00 96.38 306 GLN A CA 1
ATOM 2370 C C . GLN A 1 306 ? 7.263 9.694 -18.066 1.00 96.38 306 GLN A C 1
ATOM 2372 O O . GLN A 1 306 ? 6.602 10.203 -17.160 1.00 96.38 306 GLN A O 1
ATOM 2377 N N . GLU A 1 307 ? 6.834 9.583 -19.323 1.00 94.06 307 GLU A N 1
ATOM 2378 C CA . GLU A 1 307 ? 5.518 10.053 -19.745 1.00 94.06 307 GLU A CA 1
ATOM 2379 C C . GLU A 1 307 ? 4.396 9.318 -18.981 1.00 94.06 307 GLU A C 1
ATOM 2381 O O . GLU A 1 307 ? 4.554 8.142 -18.609 1.00 94.06 307 GLU A O 1
ATOM 2386 N N . PRO A 1 308 ? 3.238 9.969 -18.751 1.00 94.38 308 PRO A N 1
ATOM 2387 C CA . PRO A 1 308 ? 2.123 9.364 -18.034 1.00 94.38 308 PRO A CA 1
ATOM 2388 C C . PRO A 1 308 ? 1.645 8.046 -18.662 1.00 94.38 308 PRO A C 1
ATOM 2390 O O . PRO A 1 308 ? 1.021 8.011 -19.723 1.00 94.38 308 PRO A O 1
ATOM 2393 N N . LEU A 1 309 ? 1.858 6.944 -17.947 1.00 94.62 309 LEU A N 1
ATOM 2394 C CA . LEU A 1 309 ? 1.440 5.605 -18.350 1.00 94.62 309 LEU A CA 1
ATOM 2395 C C . LEU A 1 309 ? 0.088 5.269 -17.726 1.00 94.62 309 LEU A C 1
ATOM 2397 O O . LEU A 1 309 ? -0.006 5.179 -16.504 1.00 94.62 309 LEU A O 1
ATOM 2401 N N . THR A 1 310 ? -0.942 5.020 -18.541 1.00 95.69 310 THR A N 1
ATOM 2402 C CA . THR A 1 310 ? -2.268 4.596 -18.057 1.00 95.69 310 THR A CA 1
ATOM 2403 C C . THR A 1 310 ? -2.541 3.131 -18.369 1.00 95.69 310 THR A C 1
ATOM 2405 O O . THR A 1 310 ? -2.594 2.745 -19.533 1.00 95.69 310 THR A O 1
ATOM 2408 N N . LEU A 1 311 ? -2.797 2.341 -17.327 1.00 96.19 311 LEU A N 1
ATOM 2409 C CA . LEU A 1 311 ? -3.271 0.961 -17.408 1.00 96.19 311 LEU A CA 1
ATOM 2410 C C . LEU A 1 311 ? -4.764 0.905 -17.082 1.00 96.19 311 LEU A C 1
ATOM 2412 O O . LEU A 1 311 ? -5.185 1.417 -16.044 1.00 96.19 311 LEU A O 1
ATOM 2416 N N . ILE A 1 312 ? -5.555 0.247 -17.927 1.00 97.12 312 ILE A N 1
ATOM 2417 C CA . ILE A 1 312 ? -6.978 -0.034 -17.716 1.00 97.12 312 ILE A CA 1
ATOM 2418 C C . ILE A 1 312 ? -7.160 -1.532 -17.489 1.00 97.12 312 ILE A C 1
ATOM 2420 O O . ILE A 1 312 ? -6.781 -2.346 -18.324 1.00 97.12 312 ILE A O 1
ATOM 2424 N N . TYR A 1 313 ? -7.789 -1.889 -16.374 1.00 96.62 313 TYR A N 1
ATOM 2425 C CA . TYR A 1 313 ? -8.100 -3.256 -15.976 1.00 96.62 313 TYR A CA 1
ATOM 2426 C C . TYR A 1 313 ? -9.582 -3.540 -16.225 1.00 96.62 313 TYR A C 1
ATOM 2428 O O . TYR A 1 313 ? -10.462 -2.877 -15.669 1.00 96.62 313 TYR A O 1
ATOM 2436 N N . GLN A 1 314 ? -9.866 -4.550 -17.041 1.00 95.38 314 GLN A N 1
ATOM 2437 C CA . GLN A 1 314 ? -11.227 -4.946 -17.390 1.00 95.38 314 GLN A CA 1
ATOM 2438 C C . GLN A 1 314 ? -11.630 -6.203 -16.624 1.00 95.38 314 GLN A C 1
ATOM 2440 O O . GLN A 1 314 ? -10.858 -7.158 -16.535 1.00 95.38 314 GLN A O 1
ATOM 2445 N N . TYR A 1 315 ? -12.843 -6.206 -16.075 1.00 96.00 315 TYR A N 1
ATOM 2446 C CA . TYR A 1 315 ? -13.365 -7.300 -15.260 1.00 96.00 315 TYR A CA 1
ATOM 2447 C C . TYR A 1 315 ? -14.700 -7.807 -15.797 1.00 96.00 315 TYR A C 1
ATOM 2449 O O . TYR A 1 315 ? -15.491 -7.038 -16.344 1.00 96.00 315 TYR A O 1
ATOM 2457 N N . ASP A 1 316 ? -14.974 -9.089 -15.569 1.00 94.88 316 ASP A N 1
ATOM 2458 C CA . ASP A 1 316 ? -16.294 -9.675 -15.782 1.00 94.88 316 ASP A CA 1
ATOM 2459 C C . ASP A 1 316 ? -17.280 -9.348 -14.635 1.00 94.88 316 ASP A C 1
ATOM 2461 O O . ASP A 1 316 ? -16.920 -8.800 -13.588 1.00 94.88 316 ASP A O 1
ATOM 2465 N N . ASP A 1 317 ? -18.544 -9.754 -14.797 1.00 93.50 317 ASP A N 1
ATOM 2466 C CA . ASP A 1 317 ? -19.607 -9.575 -13.792 1.00 93.50 317 ASP A CA 1
ATOM 2467 C C . ASP A 1 317 ? -19.337 -10.309 -12.461 1.00 93.50 317 ASP A C 1
ATOM 2469 O O . ASP A 1 317 ? -20.000 -10.065 -11.441 1.00 93.50 317 ASP A O 1
ATOM 2473 N N . LEU A 1 318 ? -18.404 -11.266 -12.458 1.00 93.69 318 LEU A N 1
ATOM 2474 C CA . LEU A 1 318 ? -18.012 -12.023 -11.276 1.00 93.69 318 LEU A CA 1
ATOM 2475 C C . LEU A 1 318 ? -16.861 -11.350 -10.516 1.00 93.69 318 LEU A C 1
ATOM 2477 O O . LEU A 1 318 ? -16.654 -11.684 -9.344 1.00 93.69 318 LEU A O 1
ATOM 2481 N N . GLY A 1 319 ? -16.173 -10.394 -11.146 1.00 92.56 319 GLY A N 1
ATOM 2482 C CA . GLY A 1 319 ? -15.015 -9.680 -10.623 1.00 92.56 319 GLY A CA 1
ATOM 2483 C C . GLY A 1 319 ? -13.678 -10.348 -10.946 1.00 92.56 319 GLY A C 1
ATOM 2484 O O . GLY A 1 319 ? -12.704 -10.081 -10.229 1.00 92.56 319 GLY A O 1
ATOM 2485 N N . PHE A 1 320 ? -13.638 -11.214 -11.964 1.00 93.69 320 PHE A N 1
ATOM 2486 C CA . PHE A 1 320 ? -12.409 -11.757 -12.536 1.00 93.69 320 PHE A CA 1
ATOM 2487 C C . PHE A 1 320 ? -11.859 -10.819 -13.606 1.00 93.69 320 PHE A C 1
ATOM 2489 O O . PHE A 1 320 ? -12.601 -10.336 -14.456 1.00 93.69 320 PHE A O 1
ATOM 2496 N N . LEU A 1 321 ? -10.558 -10.557 -13.544 1.00 95.12 321 LEU A N 1
ATOM 2497 C CA . LEU A 1 321 ? -9.820 -9.785 -14.528 1.00 95.12 321 LEU A CA 1
ATOM 2498 C C . LEU A 1 321 ? -9.826 -10.552 -15.852 1.00 95.12 321 LEU A C 1
ATOM 2500 O O . LEU A 1 321 ? -9.512 -11.741 -15.881 1.00 95.12 321 LEU A O 1
ATOM 2504 N N . THR A 1 322 ? -10.181 -9.874 -16.932 1.00 93.56 322 THR A N 1
ATOM 2505 C CA . THR A 1 322 ? -10.230 -10.451 -18.278 1.00 93.56 322 THR A CA 1
ATOM 2506 C C . THR A 1 322 ? -9.129 -9.898 -19.164 1.00 93.56 322 THR A C 1
ATOM 2508 O O . THR A 1 322 ? -8.598 -10.625 -19.994 1.00 93.56 322 THR A O 1
ATOM 2511 N N . GLU A 1 323 ? -8.774 -8.624 -18.992 1.00 93.62 323 GLU A N 1
ATOM 2512 C CA . GLU A 1 323 ? -7.850 -7.936 -19.889 1.00 93.62 323 GLU A CA 1
ATOM 2513 C C . GLU A 1 323 ? -7.202 -6.723 -19.213 1.00 93.62 323 GLU A C 1
ATOM 2515 O O . GLU A 1 323 ? -7.777 -6.131 -18.293 1.00 93.62 323 GLU A O 1
ATOM 2520 N N . VAL A 1 324 ? -6.013 -6.352 -19.696 1.00 95.75 324 VAL A N 1
ATOM 2521 C CA . VAL A 1 324 ? -5.362 -5.074 -19.397 1.00 95.75 324 VAL A CA 1
ATOM 2522 C C . VAL A 1 324 ? -5.016 -4.377 -20.707 1.00 95.75 324 VAL A C 1
ATOM 2524 O O . VAL A 1 324 ? -4.421 -4.994 -21.589 1.00 95.75 324 VAL A O 1
ATOM 2527 N N . THR A 1 325 ? -5.388 -3.106 -20.823 1.00 95.88 325 THR A N 1
ATOM 2528 C CA . THR A 1 325 ? -5.125 -2.260 -21.995 1.00 95.88 325 THR A CA 1
ATOM 2529 C C . THR A 1 325 ? -4.528 -0.921 -21.579 1.00 95.88 325 THR A C 1
ATOM 2531 O O . THR A 1 325 ? -4.526 -0.576 -20.396 1.00 95.88 325 THR A O 1
ATOM 2534 N N . ASP A 1 326 ? -4.061 -0.141 -22.547 1.00 94.56 326 ASP A N 1
ATOM 2535 C CA . ASP A 1 326 ? -3.757 1.273 -22.337 1.00 94.56 326 ASP A CA 1
ATOM 2536 C C . ASP A 1 326 ? -5.044 2.123 -22.208 1.00 94.56 326 ASP A C 1
ATOM 2538 O O . ASP A 1 326 ? -6.173 1.612 -22.245 1.00 94.56 326 ASP A O 1
ATOM 2542 N N . GLY A 1 327 ? -4.874 3.444 -22.087 1.00 89.38 327 GLY A N 1
ATOM 2543 C CA . GLY A 1 327 ? -5.968 4.422 -22.045 1.00 89.38 327 GLY A CA 1
ATOM 2544 C C . GLY A 1 327 ? -6.826 4.516 -23.319 1.00 89.38 327 GLY A C 1
ATOM 2545 O O . GLY A 1 327 ? -7.928 5.062 -23.272 1.00 89.38 327 GLY A O 1
ATOM 2546 N N . LEU A 1 328 ? -6.339 3.991 -24.446 1.00 91.81 328 LEU A N 1
ATOM 2547 C CA . LEU A 1 328 ? -6.996 3.998 -25.757 1.00 91.81 328 LEU A CA 1
ATOM 2548 C C . LEU A 1 328 ? -7.638 2.643 -26.103 1.00 91.81 328 LEU A C 1
ATOM 2550 O O . LEU A 1 328 ? -8.337 2.538 -27.112 1.00 91.81 328 LEU A O 1
ATOM 2554 N N . GLY A 1 329 ? -7.446 1.622 -25.263 1.00 91.94 329 GLY A N 1
ATOM 2555 C CA . GLY A 1 329 ? -7.940 0.263 -25.475 1.00 91.94 329 GLY A CA 1
ATOM 2556 C C . GLY A 1 329 ? -6.987 -0.640 -26.264 1.00 91.94 329 GLY A C 1
ATOM 2557 O O . GLY A 1 329 ? -7.396 -1.719 -26.692 1.00 91.94 329 GLY A O 1
ATOM 2558 N N . ASN A 1 330 ? -5.731 -0.238 -26.465 1.00 94.00 330 ASN A N 1
ATOM 2559 C CA . ASN A 1 330 ? -4.714 -1.073 -27.095 1.00 94.00 330 ASN A CA 1
ATOM 2560 C C . ASN A 1 330 ? -4.155 -2.091 -26.094 1.00 94.00 330 ASN A C 1
ATOM 2562 O O . ASN A 1 330 ? -3.910 -1.780 -24.929 1.00 94.00 330 ASN A O 1
ATOM 2566 N N . LYS A 1 331 ? -3.917 -3.317 -26.568 1.00 92.06 331 LYS A N 1
ATOM 2567 C CA . LYS A 1 331 ? -3.274 -4.386 -25.782 1.00 92.06 331 LYS A CA 1
ATOM 2568 C C . LYS A 1 331 ? -1.768 -4.204 -25.641 1.00 92.06 331 LYS A C 1
ATOM 2570 O O . LYS A 1 331 ? -1.187 -4.673 -24.666 1.00 92.06 331 LYS A O 1
ATOM 2575 N N . GLU A 1 332 ? -1.150 -3.588 -26.645 1.00 93.44 332 GLU A N 1
ATOM 2576 C CA . GLU A 1 332 ? 0.243 -3.169 -26.581 1.00 93.44 332 GLU A CA 1
ATOM 2577 C C . GLU A 1 332 ? 0.291 -1.804 -25.905 1.00 93.44 332 GLU A C 1
ATOM 2579 O O . GLU A 1 332 ? -0.263 -0.827 -26.400 1.00 93.44 332 GLU A O 1
ATOM 2584 N N . ILE A 1 333 ? 0.908 -1.782 -24.734 1.00 95.19 333 ILE A N 1
ATOM 2585 C CA . ILE A 1 333 ? 1.036 -0.621 -23.875 1.00 95.19 333 ILE A CA 1
ATOM 2586 C C . ILE A 1 333 ? 2.449 -0.086 -24.042 1.00 95.19 333 ILE A C 1
ATOM 2588 O O . ILE A 1 333 ? 3.424 -0.781 -23.751 1.00 95.19 333 ILE A O 1
ATOM 2592 N N . GLN A 1 334 ? 2.541 1.150 -24.514 1.00 94.50 334 GLN A N 1
ATOM 2593 C CA . GLN A 1 334 ? 3.798 1.856 -24.700 1.00 94.50 334 GLN A CA 1
ATOM 2594 C C . GLN A 1 334 ? 4.090 2.740 -23.487 1.00 94.50 334 GLN A C 1
ATOM 2596 O O . GLN A 1 334 ? 3.212 3.431 -22.978 1.00 94.50 334 GLN A O 1
ATOM 2601 N N . THR A 1 335 ? 5.333 2.699 -23.027 1.00 94.94 335 THR A N 1
ATOM 2602 C CA . THR A 1 335 ? 5.892 3.607 -22.028 1.00 94.94 335 THR A CA 1
ATOM 2603 C C . THR A 1 335 ? 7.095 4.287 -22.647 1.00 94.94 335 THR A C 1
ATOM 2605 O O . THR A 1 335 ? 8.038 3.602 -23.045 1.00 94.94 335 THR A O 1
ATOM 2608 N N . ASP A 1 336 ? 7.063 5.610 -22.703 1.00 94.56 336 ASP A N 1
ATOM 2609 C CA . ASP A 1 336 ? 8.179 6.416 -23.177 1.00 94.56 336 ASP A CA 1
ATOM 2610 C C . ASP A 1 336 ? 8.828 7.116 -21.983 1.00 94.56 336 ASP A C 1
ATOM 2612 O O . ASP A 1 336 ? 8.151 7.635 -21.090 1.00 94.56 336 ASP A O 1
ATOM 2616 N N . SER A 1 337 ? 10.153 7.112 -21.950 1.00 96.56 337 SER A N 1
ATOM 2617 C CA . SER A 1 337 ? 10.931 7.844 -20.963 1.00 96.56 337 SER A CA 1
ATOM 2618 C C . SER A 1 337 ? 12.135 8.522 -21.594 1.00 96.56 337 SER A C 1
ATOM 2620 O O . SER A 1 337 ? 12.644 8.111 -22.637 1.00 96.56 337 SER A O 1
ATOM 2622 N N . GLN A 1 338 ? 12.566 9.604 -20.961 1.00 95.44 338 GLN A N 1
ATOM 2623 C CA . GLN A 1 338 ? 13.694 10.420 -21.369 1.00 95.44 338 GLN A CA 1
ATOM 2624 C C . GLN A 1 338 ? 14.666 10.517 -20.198 1.00 95.44 338 GLN A C 1
ATOM 2626 O O . GLN A 1 338 ? 14.249 10.779 -19.072 1.00 95.44 338 GLN A O 1
ATOM 2631 N N . SER A 1 339 ? 15.950 10.326 -20.467 1.00 94.62 339 SER A N 1
ATOM 2632 C CA . SER A 1 339 ? 17.035 10.580 -19.523 1.00 94.62 339 SER A CA 1
ATOM 2633 C C . SER A 1 339 ? 17.926 11.686 -20.064 1.00 94.62 339 SER A C 1
ATOM 2635 O O . SER A 1 339 ? 18.169 11.745 -21.269 1.00 94.62 339 SER A O 1
ATOM 2637 N N . TYR A 1 340 ? 18.440 12.526 -19.179 1.00 92.88 340 TYR A N 1
ATOM 2638 C CA . TYR A 1 340 ? 19.260 13.683 -19.509 1.00 92.88 340 TYR A CA 1
ATOM 2639 C C . TYR A 1 340 ? 20.567 13.625 -18.721 1.00 92.88 340 TYR A C 1
ATOM 2641 O O . TYR A 1 340 ? 20.566 13.299 -17.533 1.00 92.88 340 TYR A O 1
ATOM 2649 N N . GLU A 1 341 ? 21.673 13.951 -19.377 1.00 89.50 341 GLU A N 1
ATOM 2650 C CA . GLU A 1 341 ? 22.998 14.023 -18.768 1.00 89.50 341 GLU A CA 1
ATOM 2651 C C . GLU A 1 341 ? 23.552 15.433 -18.918 1.00 89.50 341 GLU A C 1
ATOM 2653 O O . GLU A 1 341 ? 23.568 15.985 -20.020 1.00 89.50 341 GLU A O 1
ATOM 2658 N N . PHE A 1 342 ? 24.022 16.003 -17.813 1.00 86.62 342 PHE A N 1
ATOM 2659 C CA . PHE A 1 342 ? 24.633 17.322 -17.784 1.00 86.62 342 PHE A CA 1
ATOM 2660 C C . PHE A 1 342 ? 26.137 17.198 -17.555 1.00 86.62 342 PHE A C 1
ATOM 2662 O O . PHE A 1 342 ? 26.603 16.387 -16.753 1.00 86.62 342 PHE A O 1
ATOM 2669 N N . GLY A 1 343 ? 26.899 18.032 -18.250 1.00 82.31 343 GLY A N 1
ATOM 2670 C CA . GLY A 1 343 ? 28.345 18.132 -18.128 1.00 82.31 343 GLY A CA 1
ATOM 2671 C C . GLY A 1 343 ? 28.792 19.587 -18.095 1.00 82.31 343 GLY A C 1
ATOM 2672 O O . GLY A 1 343 ? 28.038 20.500 -18.427 1.00 82.31 343 GLY A O 1
ATOM 2673 N N . TYR A 1 344 ? 30.035 19.815 -17.681 1.00 79.38 344 TYR A N 1
ATOM 2674 C CA . TYR A 1 344 ? 30.619 21.153 -17.688 1.00 79.38 344 TYR A CA 1
ATOM 2675 C C . TYR A 1 344 ? 31.418 21.374 -18.960 1.00 79.38 344 TYR A C 1
ATOM 2677 O O . TYR A 1 344 ? 32.358 20.623 -19.242 1.00 79.38 344 TYR A O 1
ATOM 2685 N N . ASP A 1 345 ? 31.089 22.442 -19.677 1.00 71.00 345 ASP A N 1
ATOM 2686 C CA . ASP A 1 345 ? 31.965 22.969 -20.708 1.00 71.00 345 ASP A CA 1
ATOM 2687 C C . ASP A 1 345 ? 32.997 23.907 -20.065 1.00 71.00 345 ASP A C 1
ATOM 2689 O O . ASP A 1 345 ? 32.678 24.714 -19.192 1.00 71.00 345 ASP A O 1
ATOM 2693 N N . ASN A 1 346 ? 34.253 23.756 -20.482 1.00 67.69 346 ASN A N 1
ATOM 2694 C CA . ASN A 1 346 ? 35.381 24.583 -20.056 1.00 67.69 346 ASN A CA 1
ATOM 2695 C C . ASN A 1 346 ? 36.091 25.240 -21.254 1.00 67.69 346 ASN A C 1
ATOM 2697 O O . ASN A 1 346 ? 37.181 25.793 -21.078 1.00 67.69 346 ASN A O 1
ATOM 2701 N N . ALA A 1 347 ? 35.533 25.142 -22.467 1.00 66.25 347 ALA A N 1
ATOM 2702 C CA . ALA A 1 347 ? 36.178 25.564 -23.708 1.00 66.25 347 ALA A CA 1
ATOM 2703 C C . ALA A 1 347 ? 36.567 27.054 -23.712 1.00 66.25 347 ALA A C 1
ATOM 2705 O O . ALA A 1 347 ? 37.645 27.394 -24.205 1.00 66.25 347 ALA A O 1
ATOM 2706 N N . ASP A 1 348 ? 35.766 27.914 -23.074 1.00 62.28 348 ASP A N 1
ATOM 2707 C CA . ASP A 1 348 ? 35.997 29.366 -23.001 1.00 62.28 348 ASP A CA 1
ATOM 2708 C C . ASP A 1 348 ? 36.555 29.853 -21.646 1.00 62.28 348 ASP A C 1
ATOM 2710 O O . ASP A 1 348 ? 36.720 31.053 -21.420 1.00 62.28 348 ASP A O 1
ATOM 2714 N N . GLY A 1 349 ? 36.903 28.933 -20.737 1.00 59.88 349 GLY A N 1
ATOM 2715 C CA . GLY A 1 349 ? 37.436 29.255 -19.406 1.00 59.88 349 GLY A CA 1
ATOM 2716 C C . GLY A 1 349 ? 36.389 29.645 -18.354 1.00 59.88 349 GLY A C 1
ATOM 2717 O O . GLY A 1 349 ? 36.761 29.839 -17.195 1.00 59.88 349 GLY A O 1
ATOM 2718 N N . ASP A 1 350 ? 35.110 29.704 -18.729 1.00 60.84 350 ASP A N 1
ATOM 2719 C CA . ASP A 1 350 ? 33.973 29.781 -17.812 1.00 60.84 350 ASP A CA 1
ATOM 2720 C C . ASP A 1 350 ? 33.412 28.373 -17.566 1.00 60.84 350 ASP A C 1
ATOM 2722 O O . ASP A 1 350 ? 33.209 27.609 -18.503 1.00 60.84 350 ASP A O 1
ATOM 2726 N N . HIS A 1 351 ? 33.170 28.029 -16.298 1.00 71.75 351 HIS A N 1
ATOM 2727 C CA . HIS A 1 351 ? 32.530 26.772 -15.904 1.00 71.75 351 HIS A CA 1
ATOM 2728 C C . HIS A 1 351 ? 31.017 26.876 -16.132 1.00 71.75 351 HIS A C 1
ATOM 2730 O O . HIS A 1 351 ? 30.285 27.303 -15.235 1.00 71.75 351 HIS A O 1
ATOM 2736 N N . VAL A 1 352 ? 30.557 26.514 -17.330 1.00 78.19 352 VAL A N 1
ATOM 2737 C CA . VAL A 1 352 ? 29.133 26.540 -17.695 1.00 78.19 352 VAL A CA 1
ATOM 2738 C C . VAL A 1 352 ? 28.593 25.113 -17.710 1.00 78.19 352 VAL A C 1
ATOM 2740 O O . VAL A 1 352 ? 29.172 24.228 -18.338 1.00 78.19 352 VAL A O 1
ATOM 2743 N N . LEU A 1 353 ? 27.502 24.877 -16.981 1.00 79.12 353 LEU A N 1
ATOM 2744 C CA . LEU A 1 353 ? 26.786 23.606 -17.025 1.00 79.12 353 LEU A CA 1
ATOM 2745 C C . LEU A 1 353 ? 25.953 23.548 -18.306 1.00 79.12 353 LEU A C 1
ATOM 2747 O O . LEU A 1 353 ? 25.169 24.460 -18.566 1.00 79.12 353 LEU A O 1
ATOM 2751 N N . LYS A 1 354 ? 26.097 22.467 -19.067 1.00 81.94 354 LYS A N 1
ATOM 2752 C CA . LYS A 1 354 ? 25.388 22.234 -20.322 1.00 81.94 354 LYS A CA 1
ATOM 2753 C C . LYS A 1 354 ? 24.794 20.831 -20.333 1.00 81.94 354 LYS A C 1
ATOM 2755 O O . LYS A 1 354 ? 25.383 19.888 -19.812 1.00 81.94 354 LYS A O 1
ATOM 2760 N N . LEU A 1 355 ? 23.621 20.694 -20.939 1.00 82.81 355 LEU A N 1
ATOM 2761 C CA . LEU A 1 355 ? 23.044 19.391 -21.245 1.00 82.81 355 LEU A CA 1
ATOM 2762 C C . LEU A 1 355 ? 23.877 18.741 -22.364 1.00 82.81 355 LEU A C 1
ATOM 2764 O O . LEU A 1 355 ? 23.953 19.291 -23.459 1.00 82.81 355 LEU A O 1
ATOM 2768 N N . THR A 1 356 ? 24.524 17.611 -22.084 1.00 85.06 356 THR A N 1
ATOM 2769 C CA . THR A 1 356 ? 25.461 16.951 -23.008 1.00 85.06 356 THR A CA 1
ATOM 2770 C C . THR A 1 356 ? 24.833 15.785 -23.751 1.00 85.06 356 THR A C 1
ATOM 2772 O O . THR A 1 356 ? 25.162 15.554 -24.910 1.00 85.06 356 THR A O 1
ATOM 2775 N N . SER A 1 357 ? 23.937 15.034 -23.107 1.00 86.38 357 SER A N 1
ATOM 2776 C CA . SER A 1 357 ? 23.294 13.890 -23.749 1.00 86.38 357 SER A CA 1
ATOM 2777 C C . SER A 1 357 ? 21.830 13.746 -23.350 1.00 86.38 357 SER A C 1
ATOM 2779 O O . SER A 1 357 ? 21.404 14.145 -22.262 1.00 86.38 357 SER A O 1
ATOM 2781 N N . LYS A 1 358 ? 21.046 13.174 -24.263 1.00 91.62 358 LYS A N 1
ATOM 2782 C CA . LYS A 1 358 ? 19.643 12.814 -24.054 1.00 91.62 358 LYS A CA 1
ATOM 2783 C C . LYS A 1 358 ? 19.425 11.394 -24.542 1.00 91.62 358 LYS A C 1
ATOM 2785 O O . LYS A 1 358 ? 19.778 11.065 -25.669 1.00 91.62 358 LYS A O 1
ATOM 2790 N N . SER A 1 359 ? 18.830 10.548 -23.713 1.00 94.25 359 SER A N 1
ATOM 2791 C CA . SER A 1 359 ? 18.441 9.191 -24.095 1.00 94.25 359 SER A CA 1
ATOM 2792 C C . SER A 1 359 ? 16.928 9.041 -24.071 1.00 94.25 359 SER A C 1
ATOM 2794 O O . SER A 1 359 ? 16.300 9.328 -23.060 1.00 94.25 359 SER A O 1
ATOM 2796 N N . LEU A 1 360 ? 16.348 8.570 -25.168 1.00 94.56 360 LEU A N 1
ATOM 2797 C CA . LEU A 1 360 ? 14.950 8.174 -25.273 1.00 94.56 360 LEU A CA 1
ATOM 2798 C C . LEU A 1 360 ? 14.863 6.663 -25.082 1.00 94.56 360 LEU A C 1
ATOM 2800 O O . LEU A 1 360 ? 15.588 5.915 -25.733 1.00 94.56 360 LEU A O 1
ATOM 2804 N N . SER A 1 361 ? 13.979 6.201 -24.210 1.00 94.88 361 SER A N 1
ATOM 2805 C CA . SER A 1 361 ? 13.703 4.785 -23.995 1.00 94.88 361 SER A CA 1
ATOM 2806 C C . SER A 1 361 ? 12.225 4.522 -24.226 1.00 94.88 361 SER A C 1
ATOM 2808 O O . SER A 1 361 ? 11.370 5.183 -23.647 1.00 94.88 361 SER A O 1
ATOM 2810 N N . GLN A 1 362 ? 11.932 3.520 -25.044 1.00 94.44 362 GLN A N 1
ATOM 2811 C CA . GLN A 1 362 ? 10.583 3.068 -25.335 1.00 94.44 362 GLN A CA 1
ATOM 2812 C C . GLN A 1 362 ? 10.431 1.612 -24.913 1.00 94.44 362 GLN A C 1
ATOM 2814 O O . GLN A 1 362 ? 11.169 0.726 -25.352 1.00 94.44 362 GLN A O 1
ATOM 2819 N N . ILE A 1 363 ? 9.436 1.358 -24.073 1.00 94.25 363 ILE A N 1
ATOM 2820 C CA . ILE A 1 363 ? 9.070 0.023 -23.620 1.00 94.25 363 ILE A CA 1
ATOM 2821 C C . ILE A 1 363 ? 7.668 -0.289 -24.127 1.00 94.25 363 ILE A C 1
ATOM 2823 O O . ILE A 1 363 ? 6.724 0.428 -23.815 1.00 94.25 363 ILE A O 1
ATOM 2827 N N . ARG A 1 364 ? 7.513 -1.383 -24.876 1.00 94.69 364 ARG A N 1
ATOM 2828 C CA . ARG A 1 364 ? 6.209 -1.892 -25.324 1.00 94.69 364 ARG A CA 1
ATOM 2829 C C . ARG A 1 364 ? 5.907 -3.214 -24.640 1.00 94.69 364 ARG A C 1
ATOM 2831 O O . ARG A 1 364 ? 6.700 -4.152 -24.725 1.00 94.69 364 ARG A O 1
ATOM 2838 N N . GLN A 1 365 ? 4.782 -3.288 -23.938 1.00 95.44 365 GLN A N 1
ATOM 2839 C CA . GLN A 1 365 ? 4.380 -4.453 -23.153 1.00 95.44 365 GLN A CA 1
ATOM 2840 C C . GLN A 1 365 ? 2.977 -4.917 -23.521 1.00 95.44 365 GLN A C 1
ATOM 2842 O O . GLN A 1 365 ? 2.083 -4.112 -23.750 1.00 95.44 365 GLN A O 1
ATOM 2847 N N . THR A 1 366 ? 2.765 -6.228 -23.508 1.00 94.75 366 THR A N 1
ATOM 2848 C 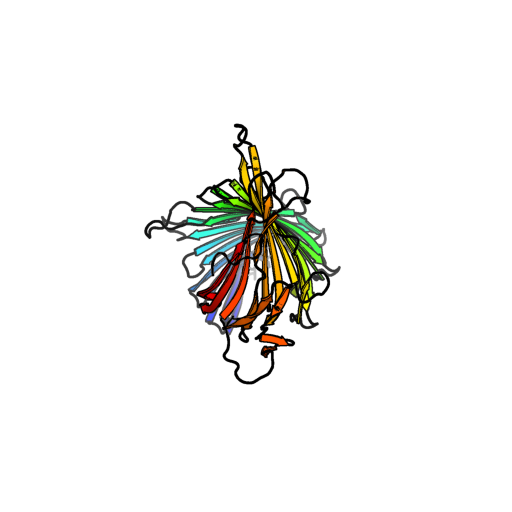CA . THR A 1 366 ? 1.420 -6.816 -23.499 1.00 94.75 366 THR A CA 1
ATOM 2849 C C . THR A 1 366 ? 1.235 -7.609 -22.214 1.00 94.75 366 THR A C 1
ATOM 2851 O O . THR A 1 366 ? 2.212 -8.050 -21.602 1.00 94.75 366 THR A O 1
ATOM 2854 N N . TYR A 1 367 ? -0.011 -7.802 -21.785 1.00 93.88 367 TYR A N 1
ATOM 2855 C CA . TYR A 1 367 ? -0.324 -8.521 -20.552 1.00 93.88 367 TYR A CA 1
ATOM 2856 C C . TYR A 1 367 ? -1.217 -9.729 -20.810 1.00 93.88 367 TYR A C 1
ATOM 2858 O O . TYR A 1 367 ? -2.107 -9.700 -21.655 1.00 93.88 367 TYR A O 1
ATOM 2866 N N . ILE A 1 368 ? -1.009 -10.767 -20.004 1.00 92.62 368 ILE A N 1
ATOM 2867 C CA . ILE A 1 368 ? -1.898 -11.920 -19.870 1.00 92.62 368 ILE A CA 1
ATOM 2868 C C . ILE A 1 368 ? -2.444 -11.975 -18.451 1.00 92.62 368 ILE A C 1
ATOM 2870 O O . ILE A 1 368 ? -1.798 -11.529 -17.496 1.00 92.62 368 ILE A O 1
ATOM 2874 N N . VAL A 1 369 ? -3.631 -12.553 -18.294 1.00 92.62 369 VAL A N 1
ATOM 2875 C CA . VAL A 1 369 ? -4.227 -12.756 -16.976 1.00 92.62 369 VAL A CA 1
ATOM 2876 C C . VAL A 1 369 ? -3.954 -14.173 -16.497 1.00 92.62 369 VAL A C 1
ATOM 2878 O O . VAL A 1 369 ? -4.384 -15.151 -17.100 1.00 92.62 369 VAL A O 1
ATOM 2881 N N . VAL A 1 370 ? -3.285 -14.292 -15.353 1.00 91.12 370 VAL A N 1
ATOM 2882 C CA . VAL A 1 370 ? -3.009 -15.577 -14.710 1.00 91.12 370 VAL A CA 1
ATOM 2883 C C . VAL A 1 370 ? -3.443 -15.507 -13.259 1.00 91.12 370 VAL A C 1
ATOM 2885 O O . VAL A 1 370 ? -2.988 -14.648 -12.508 1.00 91.12 370 VAL A O 1
ATOM 2888 N N . ASN A 1 371 ? -4.331 -16.418 -12.853 1.00 90.19 371 ASN A N 1
ATOM 2889 C CA . ASN A 1 371 ? -4.859 -16.476 -11.488 1.00 90.19 371 ASN A CA 1
ATOM 2890 C C . ASN A 1 371 ? -5.424 -15.120 -11.008 1.00 90.19 371 ASN A C 1
ATOM 2892 O O . ASN A 1 371 ? -5.111 -14.651 -9.913 1.00 90.19 371 ASN A O 1
ATOM 2896 N N . ASN A 1 372 ? -6.245 -14.484 -11.854 1.00 90.50 372 ASN A N 1
ATOM 2897 C CA . ASN A 1 372 ? -6.874 -13.186 -11.587 1.00 90.50 372 ASN A CA 1
ATOM 2898 C C . ASN A 1 372 ? -5.878 -12.023 -11.378 1.00 90.50 372 ASN A C 1
ATOM 2900 O O . ASN A 1 372 ? -6.180 -11.058 -10.676 1.00 90.50 372 ASN A O 1
ATOM 2904 N N . GLN A 1 373 ? -4.676 -12.127 -11.950 1.00 91.00 373 GLN A N 1
ATOM 2905 C CA . GLN A 1 373 ? -3.632 -11.107 -11.884 1.00 91.00 373 GLN A CA 1
ATOM 2906 C C . GLN A 1 373 ? -3.038 -10.870 -13.269 1.00 91.00 373 GLN A C 1
ATOM 2908 O O . GLN A 1 373 ? -2.785 -11.822 -14.006 1.00 91.00 373 GLN A O 1
ATOM 2913 N N . ALA A 1 374 ? -2.779 -9.608 -13.600 1.00 92.88 374 ALA A N 1
ATOM 2914 C CA . ALA A 1 374 ? -2.061 -9.244 -14.812 1.00 92.88 374 ALA A CA 1
ATOM 2915 C C . ALA A 1 374 ? -0.577 -9.620 -14.691 1.00 92.88 374 ALA A C 1
ATOM 2917 O O . ALA A 1 374 ? 0.055 -9.391 -13.656 1.00 92.88 374 ALA A O 1
ATOM 2918 N N . ARG A 1 375 ? -0.017 -10.194 -15.753 1.00 92.75 375 ARG A N 1
ATOM 2919 C CA . ARG A 1 375 ? 1.400 -10.545 -15.886 1.00 92.75 375 ARG A CA 1
ATOM 2920 C C . ARG A 1 375 ? 1.895 -10.090 -17.253 1.00 92.75 375 ARG A C 1
ATOM 2922 O O . ARG A 1 375 ? 1.150 -10.192 -18.219 1.00 92.75 375 ARG A O 1
ATOM 2929 N N . ILE A 1 376 ? 3.130 -9.598 -17.329 1.00 94.12 376 ILE A N 1
ATOM 2930 C CA . ILE A 1 376 ? 3.728 -9.140 -18.590 1.00 94.12 376 ILE A CA 1
ATOM 2931 C C . ILE A 1 376 ? 3.930 -10.355 -19.495 1.00 94.12 376 ILE A C 1
ATOM 2933 O O . ILE A 1 376 ? 4.756 -11.213 -19.196 1.00 94.12 376 ILE A O 1
ATOM 2937 N N . ALA A 1 377 ? 3.177 -10.429 -20.583 1.00 93.44 377 ALA A N 1
ATOM 2938 C CA . ALA A 1 377 ? 3.224 -11.511 -21.555 1.00 93.44 377 ALA A CA 1
ATOM 2939 C C . ALA A 1 377 ? 4.398 -11.328 -22.513 1.00 93.44 377 ALA A C 1
ATOM 2941 O O . ALA A 1 377 ? 5.229 -12.225 -22.655 1.00 93.44 377 ALA A O 1
ATOM 2942 N N . THR A 1 378 ? 4.493 -10.143 -23.116 1.00 93.12 378 THR A N 1
ATOM 2943 C CA . THR A 1 378 ? 5.611 -9.764 -23.977 1.00 93.12 378 THR A CA 1
ATOM 2944 C C . THR A 1 378 ? 6.176 -8.420 -23.568 1.00 93.12 378 THR A C 1
ATOM 2946 O O . THR A 1 378 ? 5.453 -7.572 -23.047 1.00 93.12 378 THR A O 1
ATOM 2949 N N . GLN A 1 379 ? 7.462 -8.218 -23.829 1.00 94.31 379 GLN A N 1
ATOM 2950 C CA . GLN A 1 379 ? 8.127 -6.943 -23.600 1.00 94.31 379 GLN A CA 1
ATOM 2951 C C . GLN A 1 379 ? 9.157 -6.681 -24.693 1.00 94.31 379 GLN A C 1
ATOM 2953 O O . GLN A 1 379 ? 9.946 -7.563 -25.022 1.00 94.31 379 GLN A O 1
ATOM 2958 N N . ILE A 1 380 ? 9.159 -5.461 -25.215 1.00 92.94 380 ILE A N 1
ATOM 2959 C CA . ILE A 1 380 ? 10.151 -4.931 -26.146 1.00 92.94 380 ILE A CA 1
ATOM 2960 C C . ILE A 1 380 ? 10.745 -3.684 -25.503 1.00 92.94 380 ILE A C 1
ATOM 2962 O O . ILE A 1 380 ? 9.995 -2.845 -25.012 1.00 92.94 380 ILE A O 1
ATOM 2966 N N . ASN A 1 381 ? 12.072 -3.567 -25.511 1.00 91.69 381 ASN A N 1
ATOM 2967 C CA . ASN A 1 381 ? 12.779 -2.378 -25.038 1.00 91.69 381 ASN A CA 1
ATOM 2968 C C . ASN A 1 381 ? 13.627 -1.824 -26.182 1.00 91.69 381 ASN A C 1
ATOM 2970 O O . ASN A 1 381 ? 14.463 -2.549 -26.720 1.00 91.69 381 ASN A O 1
ATOM 2974 N N . GLN A 1 382 ? 13.419 -0.561 -26.527 1.00 92.31 382 GLN A N 1
ATOM 2975 C CA . GLN A 1 382 ? 14.169 0.172 -27.541 1.00 92.31 382 GLN A CA 1
ATOM 2976 C C . GLN A 1 382 ? 14.726 1.439 -26.913 1.00 92.31 382 GLN A C 1
ATOM 2978 O O . GLN A 1 382 ? 14.109 2.007 -26.012 1.00 92.31 382 GLN A O 1
ATOM 2983 N N . SER A 1 383 ? 15.893 1.879 -27.368 1.00 94.19 383 SER A N 1
ATOM 2984 C CA . SER A 1 383 ? 16.475 3.115 -26.856 1.00 94.19 383 SER A CA 1
ATOM 2985 C C . SER A 1 383 ? 17.305 3.830 -27.904 1.00 94.19 383 SER A C 1
ATOM 2987 O O . SER A 1 383 ? 17.991 3.194 -28.701 1.00 94.19 383 SER A O 1
ATOM 2989 N N . GLU A 1 384 ? 17.296 5.151 -27.859 1.00 93.56 384 GLU A N 1
ATOM 2990 C CA . GLU A 1 384 ? 18.129 6.020 -28.681 1.00 93.56 384 GLU A CA 1
ATOM 2991 C C . GLU A 1 384 ? 18.859 7.007 -27.781 1.00 93.56 384 GLU A C 1
ATOM 2993 O O . GLU A 1 384 ? 18.277 7.504 -26.823 1.00 93.56 384 GLU A O 1
ATOM 2998 N N . THR A 1 385 ? 20.117 7.304 -28.086 1.00 92.25 385 THR A N 1
ATOM 2999 C CA . THR A 1 385 ? 20.900 8.316 -27.373 1.00 92.25 385 THR A CA 1
ATOM 3000 C C . THR A 1 385 ? 21.390 9.355 -28.363 1.00 92.25 385 THR A C 1
ATOM 3002 O O . THR A 1 385 ? 21.900 9.016 -29.435 1.00 92.25 385 THR A O 1
ATOM 3005 N N . PHE A 1 386 ? 21.247 10.613 -27.976 1.00 89.19 386 PHE A N 1
ATOM 3006 C CA . PHE A 1 386 ? 21.608 11.798 -28.729 1.00 89.19 386 PHE A CA 1
ATOM 3007 C C . PHE A 1 386 ? 22.674 12.576 -27.961 1.00 89.19 386 PHE A C 1
ATOM 3009 O O . PHE A 1 386 ? 22.605 12.704 -26.737 1.00 89.19 386 PHE A O 1
ATOM 3016 N N . ASP A 1 387 ? 23.656 13.069 -28.701 1.00 85.25 387 ASP A N 1
ATOM 3017 C CA . ASP A 1 387 ? 24.651 14.041 -28.267 1.00 85.25 387 ASP A CA 1
ATOM 3018 C C . ASP A 1 387 ? 24.141 15.444 -28.613 1.00 85.25 387 ASP A C 1
ATOM 3020 O O . ASP A 1 387 ? 23.694 15.693 -29.739 1.00 85.25 387 ASP A O 1
ATOM 3024 N N . LEU A 1 388 ? 24.175 16.341 -27.631 1.00 76.44 388 LEU A N 1
ATOM 3025 C CA . LEU A 1 388 ? 23.567 17.663 -27.712 1.00 76.44 388 LEU A CA 1
ATOM 3026 C C . LEU A 1 388 ? 24.653 18.725 -27.858 1.00 76.44 388 LEU A C 1
ATOM 3028 O O . LEU A 1 388 ? 25.353 19.090 -26.912 1.00 76.44 388 LEU A O 1
ATOM 3032 N N . ARG A 1 389 ? 24.808 19.217 -29.090 1.00 64.56 389 ARG A N 1
ATOM 3033 C CA . ARG A 1 389 ? 25.952 20.055 -29.469 1.00 64.56 389 ARG A CA 1
ATOM 3034 C C . ARG A 1 389 ? 25.716 21.548 -29.297 1.00 64.56 389 ARG A C 1
ATOM 3036 O O . ARG A 1 389 ? 26.689 22.261 -29.051 1.00 64.56 389 ARG A O 1
ATOM 3043 N N . ASP A 1 390 ? 24.472 22.027 -29.295 1.00 57.38 390 ASP A N 1
ATOM 3044 C CA . ASP A 1 390 ? 24.160 23.448 -29.092 1.00 57.38 390 ASP A CA 1
ATOM 3045 C C . ASP A 1 390 ? 22.938 23.679 -28.181 1.00 57.38 390 ASP A C 1
ATOM 3047 O O . ASP A 1 390 ? 22.038 22.849 -28.105 1.00 57.38 390 ASP A O 1
ATOM 3051 N N . GLU A 1 391 ? 22.909 24.805 -27.459 1.00 51.75 391 GLU A N 1
ATOM 3052 C CA . GLU A 1 391 ? 21.887 25.124 -26.434 1.00 51.75 391 GLU A CA 1
ATOM 3053 C C . GLU A 1 391 ? 20.515 25.529 -27.019 1.00 51.75 391 GLU A C 1
ATOM 3055 O O . GLU A 1 391 ? 19.589 25.897 -26.291 1.00 51.75 391 GLU A O 1
ATOM 3060 N N . SER A 1 392 ? 20.363 25.504 -28.342 1.00 44.97 392 SER A N 1
ATOM 3061 C CA . SER A 1 392 ? 19.274 26.171 -29.046 1.00 44.97 392 SER A CA 1
ATOM 3062 C C . SER A 1 392 ? 18.545 25.219 -29.996 1.00 44.97 392 SER A C 1
ATOM 3064 O O . SER A 1 392 ? 18.912 25.098 -31.159 1.00 44.97 392 SER A O 1
ATOM 3066 N N . THR A 1 393 ? 17.417 24.691 -29.509 1.00 42.09 393 THR A N 1
ATOM 3067 C CA . THR A 1 393 ? 16.329 23.985 -30.224 1.00 42.09 393 THR A CA 1
ATOM 3068 C C . THR A 1 393 ? 16.599 22.545 -30.690 1.00 42.09 393 THR A C 1
ATOM 3070 O O . THR A 1 393 ? 17.662 22.255 -31.212 1.00 42.09 393 THR A O 1
ATOM 3073 N N . ASP A 1 394 ? 15.573 21.686 -30.547 1.00 49.41 394 ASP A N 1
ATOM 3074 C CA . ASP A 1 394 ? 15.422 20.265 -30.972 1.00 49.41 394 ASP A CA 1
ATOM 3075 C C . ASP A 1 394 ? 15.905 19.915 -32.410 1.00 49.41 394 ASP A C 1
ATOM 3077 O O . ASP A 1 394 ? 15.719 18.787 -32.864 1.00 49.41 394 ASP A O 1
ATOM 3081 N N . SER A 1 395 ? 16.431 20.862 -33.196 1.00 46.81 395 SER A N 1
ATOM 3082 C CA . SER A 1 395 ? 16.765 20.656 -34.610 1.00 46.81 395 SER A CA 1
ATOM 3083 C C . SER A 1 395 ? 18.151 20.069 -34.869 1.00 46.81 395 SER A C 1
ATOM 3085 O O . SER A 1 395 ? 18.360 19.581 -35.979 1.00 46.81 395 SER A O 1
ATOM 3087 N N . ASP A 1 396 ? 19.056 20.083 -33.883 1.00 58.16 396 ASP A N 1
ATOM 3088 C CA . ASP A 1 396 ? 20.482 19.765 -34.077 1.00 58.16 396 ASP A CA 1
ATOM 3089 C C . ASP A 1 396 ? 20.955 18.570 -33.210 1.00 58.16 396 ASP A C 1
ATOM 3091 O O . ASP A 1 396 ? 22.156 18.335 -33.054 1.00 58.16 396 ASP A O 1
ATOM 3095 N N . ASP A 1 397 ? 20.018 17.791 -32.652 1.00 73.12 397 ASP A N 1
ATOM 3096 C CA . ASP A 1 397 ? 20.298 16.586 -31.860 1.00 73.12 397 ASP A CA 1
ATOM 3097 C C . ASP A 1 397 ? 20.958 15.506 -32.733 1.00 73.12 397 ASP A C 1
ATOM 3099 O O . ASP A 1 397 ? 20.354 14.964 -33.666 1.00 73.12 397 ASP A O 1
ATOM 3103 N N . VAL A 1 398 ? 22.199 15.133 -32.409 1.00 80.94 398 VAL A N 1
ATOM 3104 C CA . VAL A 1 398 ? 22.939 14.140 -33.192 1.00 80.94 398 VAL A CA 1
ATOM 3105 C C . VAL A 1 398 ? 22.819 12.767 -32.542 1.00 80.94 398 VAL A C 1
ATOM 3107 O O . VAL A 1 398 ? 23.343 12.528 -31.457 1.00 80.94 398 VAL A O 1
ATOM 3110 N N . ARG A 1 399 ? 22.145 11.823 -33.209 1.00 86.56 399 ARG A N 1
ATOM 3111 C CA . ARG A 1 399 ? 21.983 10.455 -32.692 1.00 86.56 399 ARG A CA 1
ATOM 3112 C C . ARG A 1 399 ? 23.321 9.710 -32.677 1.00 86.56 399 ARG A C 1
ATOM 3114 O O . ARG A 1 399 ? 23.878 9.424 -33.728 1.00 86.56 399 ARG A O 1
ATOM 3121 N N . ILE A 1 400 ? 23.787 9.319 -31.494 1.00 89.50 400 ILE A N 1
ATOM 3122 C CA . ILE A 1 400 ? 25.061 8.609 -31.293 1.00 89.50 400 ILE A CA 1
ATOM 3123 C C . ILE A 1 400 ? 24.892 7.122 -30.997 1.00 89.50 400 ILE A C 1
ATOM 3125 O O . ILE A 1 400 ? 25.834 6.353 -31.169 1.00 89.50 400 ILE A O 1
ATOM 3129 N N . SER A 1 401 ? 23.705 6.685 -30.575 1.00 92.38 401 SER A N 1
ATOM 3130 C CA . SER A 1 401 ? 23.430 5.269 -30.334 1.00 92.38 401 SER A CA 1
ATOM 3131 C C . SER A 1 401 ? 21.963 4.934 -30.552 1.00 92.38 401 SER A C 1
ATOM 3133 O O . SER A 1 401 ? 21.080 5.744 -30.270 1.00 92.38 401 SER A O 1
ATOM 3135 N N . ARG A 1 402 ? 21.696 3.727 -31.048 1.00 92.94 402 ARG A N 1
ATOM 3136 C CA . ARG A 1 402 ? 20.361 3.153 -31.195 1.00 92.94 402 ARG A CA 1
ATOM 3137 C C . ARG A 1 402 ? 20.394 1.670 -30.874 1.00 92.94 402 ARG A C 1
ATOM 3139 O O . ARG A 1 402 ? 21.113 0.903 -31.508 1.00 92.94 402 ARG A O 1
ATOM 3146 N N . ASN A 1 403 ? 19.565 1.260 -29.926 1.00 92.88 403 ASN A N 1
ATOM 3147 C CA . ASN A 1 403 ? 19.238 -0.129 -29.660 1.00 92.88 403 ASN A CA 1
ATOM 3148 C C . ASN A 1 403 ? 17.868 -0.434 -30.268 1.00 92.88 403 ASN A C 1
ATOM 3150 O O . ASN A 1 403 ? 16.845 0.076 -29.806 1.00 92.88 403 ASN A O 1
ATOM 3154 N N . TYR A 1 404 ? 17.864 -1.290 -31.288 1.00 88.75 404 TYR A N 1
ATOM 3155 C CA . TYR A 1 404 ? 16.650 -1.703 -31.993 1.00 88.75 404 TYR A CA 1
ATOM 3156 C C . TYR A 1 404 ? 15.765 -2.629 -31.157 1.00 88.75 404 TYR A C 1
ATOM 3158 O O . TYR A 1 404 ? 14.580 -2.780 -31.446 1.00 88.75 404 TYR A O 1
ATOM 3166 N N . GLY A 1 405 ? 16.311 -3.198 -30.085 1.00 86.75 405 GLY A N 1
ATOM 3167 C C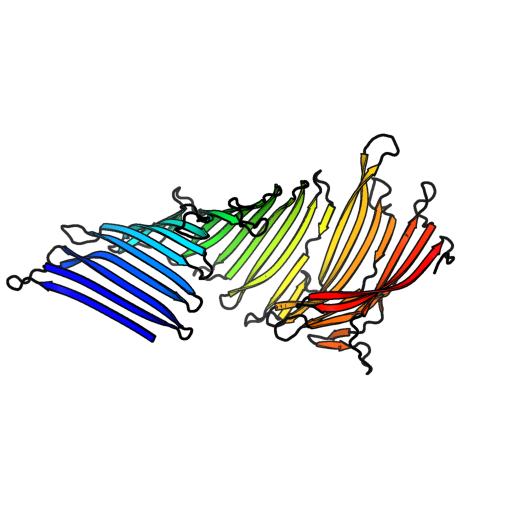A . GLY A 1 405 ? 15.570 -4.011 -29.143 1.00 86.75 405 GLY A CA 1
ATOM 3168 C C . GLY A 1 405 ? 15.286 -5.425 -29.630 1.00 86.75 405 GLY A C 1
ATOM 3169 O O . GLY A 1 405 ? 15.544 -5.821 -30.769 1.00 86.75 405 GLY A O 1
ATOM 3170 N N . PHE A 1 406 ? 14.731 -6.201 -28.711 1.00 89.81 406 PHE A N 1
ATOM 3171 C CA . PHE A 1 406 ? 14.243 -7.550 -28.951 1.00 89.81 406 PHE A CA 1
ATOM 3172 C C . PHE A 1 406 ? 12.962 -7.779 -28.170 1.00 89.81 406 PHE A C 1
ATOM 3174 O O . PHE A 1 406 ? 12.688 -7.086 -27.186 1.00 89.81 406 PHE A O 1
ATOM 3181 N N . LYS A 1 407 ? 12.175 -8.752 -28.621 1.00 91.50 407 LYS A N 1
ATOM 3182 C CA . LYS A 1 407 ? 10.926 -9.138 -27.980 1.00 91.50 407 LYS A CA 1
ATOM 3183 C C . LYS A 1 407 ? 11.191 -10.308 -27.039 1.00 91.50 407 LYS A C 1
ATOM 3185 O O . LYS A 1 407 ? 11.681 -11.358 -27.441 1.00 91.50 407 LYS A O 1
ATOM 3190 N N . MET A 1 408 ? 10.837 -10.131 -25.775 1.00 92.06 408 MET A N 1
ATOM 3191 C CA . MET A 1 408 ? 10.774 -11.199 -24.780 1.00 92.06 408 MET A CA 1
ATOM 3192 C C . MET A 1 408 ? 9.360 -11.757 -24.718 1.00 92.06 408 MET A C 1
ATOM 3194 O O . MET A 1 408 ? 8.405 -10.979 -24.742 1.00 92.06 408 MET A O 1
ATOM 3198 N N . VAL A 1 409 ? 9.223 -13.076 -24.565 1.00 93.12 409 VAL A N 1
ATOM 3199 C CA . VAL A 1 409 ? 7.934 -13.743 -24.321 1.00 93.12 409 VAL A CA 1
ATOM 3200 C C . VAL A 1 409 ? 8.008 -14.534 -23.019 1.00 93.12 409 VAL A C 1
ATOM 3202 O O . VAL A 1 409 ? 8.759 -15.498 -22.900 1.00 93.12 409 VAL A O 1
ATOM 3205 N N . ASN A 1 410 ? 7.229 -14.132 -22.021 1.00 92.94 410 ASN A N 1
ATOM 3206 C CA . ASN A 1 410 ? 7.234 -14.738 -20.692 1.00 92.94 410 ASN A CA 1
ATOM 3207 C C . ASN A 1 410 ? 6.179 -15.841 -20.581 1.00 92.94 410 ASN A C 1
ATOM 3209 O O . ASN A 1 410 ? 5.017 -15.628 -20.924 1.00 92.94 410 ASN A O 1
ATOM 3213 N N . GLU A 1 411 ? 6.551 -16.990 -20.019 1.00 91.62 411 GLU A N 1
ATOM 3214 C CA . GLU A 1 411 ? 5.647 -18.115 -19.756 1.00 91.62 411 GLU A CA 1
ATOM 3215 C C . GLU A 1 411 ? 5.423 -18.298 -18.253 1.00 91.62 411 GLU A C 1
ATOM 3217 O O . GLU A 1 411 ? 6.378 -18.411 -17.476 1.00 91.62 411 GLU A O 1
ATOM 3222 N N . TYR A 1 412 ? 4.161 -18.410 -17.836 1.00 91.62 412 TYR A N 1
ATOM 3223 C CA . TYR A 1 412 ? 3.776 -18.548 -16.432 1.00 91.62 412 TYR A CA 1
ATOM 3224 C C . TYR A 1 412 ? 3.071 -19.876 -16.151 1.00 91.62 412 TYR A C 1
ATOM 3226 O O . TYR A 1 412 ? 2.363 -20.421 -16.994 1.00 91.62 412 TYR A O 1
ATOM 3234 N N . ASP A 1 413 ? 3.219 -20.380 -14.925 1.00 89.88 413 ASP A N 1
ATOM 3235 C CA . ASP A 1 413 ? 2.395 -21.484 -14.434 1.00 89.88 413 ASP A CA 1
ATOM 3236 C C . ASP A 1 413 ? 0.993 -21.013 -14.008 1.00 89.88 413 ASP A C 1
ATOM 3238 O O . ASP A 1 413 ? 0.712 -19.822 -13.903 1.00 89.88 413 ASP A O 1
ATOM 3242 N N . GLN A 1 414 ? 0.106 -21.952 -13.668 1.00 87.81 414 GLN A N 1
ATOM 3243 C CA . GLN A 1 414 ? -1.265 -21.650 -13.223 1.00 87.81 414 GLN A CA 1
ATOM 3244 C C . GLN A 1 414 ? -1.352 -20.798 -11.944 1.00 87.81 414 GLN A C 1
ATOM 3246 O O . GLN A 1 414 ? -2.424 -20.300 -11.610 1.00 87.81 414 GLN A O 1
ATOM 3251 N N . ARG A 1 415 ? -0.254 -20.653 -11.193 1.00 88.56 415 ARG A N 1
ATOM 3252 C CA . ARG A 1 415 ? -0.178 -19.816 -9.989 1.00 88.56 415 ARG A CA 1
ATOM 3253 C C . ARG A 1 415 ? 0.371 -18.420 -10.296 1.00 88.56 415 ARG A C 1
ATOM 3255 O O . ARG A 1 415 ? 0.478 -17.616 -9.374 1.00 88.56 415 ARG A O 1
ATOM 3262 N N . GLY A 1 416 ? 0.712 -18.130 -11.552 1.00 86.94 416 GLY A N 1
ATOM 3263 C CA . GLY A 1 416 ? 1.296 -16.860 -11.977 1.00 86.94 416 GLY A CA 1
ATOM 3264 C C . GLY A 1 416 ? 2.795 -16.752 -11.709 1.00 86.94 416 GLY A C 1
ATOM 3265 O O . GLY A 1 416 ? 3.325 -15.642 -11.692 1.00 86.94 416 GLY A O 1
ATOM 3266 N N . ARG A 1 417 ? 3.495 -17.869 -11.475 1.00 89.88 417 ARG A N 1
ATOM 3267 C CA . ARG A 1 417 ? 4.957 -17.870 -11.326 1.00 89.88 417 ARG A CA 1
ATOM 3268 C C . ARG A 1 417 ? 5.602 -17.968 -12.698 1.00 89.88 417 ARG A C 1
ATOM 3270 O O . ARG A 1 417 ? 5.206 -18.820 -13.488 1.00 89.88 417 ARG A O 1
ATOM 3277 N N . LEU A 1 418 ? 6.596 -17.121 -12.959 1.00 92.56 418 LEU A N 1
ATOM 3278 C CA . LEU A 1 418 ? 7.383 -17.183 -14.187 1.00 92.56 418 LEU A CA 1
ATOM 3279 C C . LEU A 1 418 ? 8.105 -18.534 -14.250 1.00 92.56 418 LEU A C 1
ATOM 3281 O O . LEU A 1 418 ? 8.681 -18.981 -13.257 1.00 92.56 418 LEU A O 1
ATOM 3285 N N . THR A 1 419 ? 8.049 -19.184 -15.405 1.00 90.38 419 THR A N 1
ATOM 3286 C CA . THR A 1 419 ? 8.657 -20.498 -15.640 1.00 90.38 419 THR A CA 1
ATOM 3287 C C . THR A 1 419 ? 9.718 -20.452 -16.725 1.00 90.38 419 THR A C 1
ATOM 3289 O O . THR A 1 419 ? 10.736 -21.125 -16.579 1.00 90.38 419 THR A O 1
ATOM 3292 N N . ARG A 1 420 ? 9.510 -19.651 -17.779 1.00 89.56 420 ARG A N 1
ATOM 3293 C CA . ARG A 1 420 ? 10.455 -19.477 -18.890 1.00 89.56 420 ARG A CA 1
ATOM 3294 C C . ARG A 1 420 ? 10.371 -18.065 -19.458 1.00 89.56 420 ARG A C 1
ATOM 3296 O O . ARG A 1 420 ? 9.341 -17.406 -19.325 1.00 89.56 420 ARG A O 1
ATOM 3303 N N . VAL A 1 421 ? 11.446 -17.653 -20.123 1.00 91.25 421 VAL A N 1
ATOM 3304 C CA . VAL A 1 421 ? 11.461 -16.503 -21.030 1.00 91.25 421 VAL A CA 1
ATOM 3305 C C . VAL A 1 421 ? 11.969 -17.000 -22.372 1.00 91.25 421 VAL A C 1
ATOM 3307 O O . VAL A 1 421 ? 13.045 -17.589 -22.442 1.00 91.25 421 VAL A O 1
ATOM 3310 N N . LEU A 1 422 ? 11.159 -16.819 -23.402 1.00 91.12 422 LEU A N 1
ATOM 3311 C CA . LEU A 1 422 ? 11.382 -17.324 -24.746 1.00 91.12 422 LEU A CA 1
ATOM 3312 C C . LEU A 1 422 ? 11.754 -16.174 -25.681 1.00 91.12 422 LEU A C 1
ATOM 3314 O O . LEU A 1 422 ? 11.368 -15.022 -25.457 1.00 91.12 422 LEU A O 1
ATOM 3318 N N . ASN A 1 423 ? 12.502 -16.510 -26.725 1.00 89.38 423 ASN A N 1
ATOM 3319 C CA . ASN A 1 423 ? 12.876 -15.591 -27.786 1.00 89.38 423 ASN A CA 1
ATOM 3320 C C . ASN A 1 423 ? 11.642 -15.175 -28.606 1.00 89.38 423 ASN A C 1
ATOM 3322 O O . ASN A 1 423 ? 11.027 -15.996 -29.277 1.00 89.38 423 ASN A O 1
ATOM 3326 N N . GLY A 1 424 ? 11.261 -13.902 -28.554 1.00 87.56 424 GLY A N 1
ATOM 3327 C CA . GLY A 1 424 ? 10.166 -13.344 -29.352 1.00 87.56 424 GLY A CA 1
ATOM 3328 C C . GLY A 1 424 ? 10.615 -12.732 -30.678 1.00 87.56 424 GLY A C 1
ATOM 3329 O O . GLY A 1 424 ? 9.801 -12.096 -31.345 1.00 87.56 424 GLY A O 1
ATOM 3330 N N . GLY A 1 425 ? 11.890 -12.880 -31.043 1.00 88.31 425 GLY A N 1
ATOM 3331 C CA . GLY A 1 425 ? 12.509 -12.231 -32.197 1.00 88.31 425 GLY A CA 1
ATOM 3332 C C . GLY A 1 425 ? 13.203 -10.915 -31.852 1.00 88.31 425 GLY A C 1
ATOM 3333 O O . GLY A 1 425 ? 13.195 -10.449 -30.709 1.00 88.31 425 GLY A O 1
ATOM 3334 N N . TYR A 1 426 ? 13.820 -10.310 -32.861 1.00 88.69 426 TYR A N 1
ATOM 3335 C CA . TYR A 1 426 ? 14.566 -9.056 -32.744 1.00 88.69 426 TYR A CA 1
ATOM 3336 C C . TYR A 1 426 ? 14.212 -8.108 -33.884 1.00 88.69 426 TYR A C 1
ATOM 3338 O O . TYR A 1 426 ? 13.727 -8.543 -34.925 1.00 88.69 426 TYR A O 1
ATOM 3346 N N . PHE A 1 427 ? 14.438 -6.813 -33.697 1.00 88.00 427 PHE A N 1
ATOM 3347 C CA . PHE A 1 427 ? 14.145 -5.833 -34.737 1.00 88.00 427 PHE A CA 1
ATOM 3348 C C . PHE A 1 427 ? 15.360 -5.601 -35.631 1.00 88.00 427 PHE A C 1
ATOM 3350 O O . PHE A 1 427 ? 16.484 -5.460 -35.142 1.00 88.00 427 PHE A O 1
ATOM 3357 N N . ASP A 1 428 ? 15.129 -5.572 -36.943 1.00 87.69 428 ASP A N 1
ATOM 3358 C CA . ASP A 1 428 ? 16.125 -5.098 -37.899 1.00 87.69 428 ASP A CA 1
ATOM 3359 C C . ASP A 1 428 ? 16.179 -3.562 -37.951 1.00 87.69 428 ASP A C 1
ATOM 3361 O O . ASP A 1 428 ? 15.472 -2.856 -37.228 1.00 87.69 428 ASP A O 1
ATOM 3365 N N . LYS A 1 429 ? 17.048 -3.037 -38.820 1.00 83.75 429 LYS A N 1
ATOM 3366 C CA . LYS A 1 429 ? 17.268 -1.593 -38.969 1.00 83.75 429 LYS A CA 1
ATOM 3367 C C . LYS A 1 429 ? 16.067 -0.835 -39.529 1.00 83.75 429 LYS A C 1
ATOM 3369 O O . LYS A 1 429 ? 15.952 0.368 -39.308 1.00 83.75 429 LYS A O 1
ATOM 3374 N N . ASP A 1 430 ? 15.195 -1.544 -40.235 1.00 85.12 430 ASP A N 1
ATOM 3375 C CA . ASP A 1 430 ? 13.959 -1.016 -40.804 1.00 85.12 430 ASP A CA 1
ATOM 3376 C C . ASP A 1 430 ? 12.786 -1.158 -39.811 1.00 85.12 430 ASP A C 1
ATOM 3378 O O . ASP A 1 430 ? 11.634 -0.942 -40.182 1.00 85.12 430 ASP A O 1
ATOM 3382 N N . GLU A 1 431 ? 13.075 -1.524 -38.552 1.00 82.06 431 GLU A N 1
ATOM 3383 C CA . GLU A 1 431 ? 12.114 -1.743 -37.464 1.00 82.06 431 GLU A CA 1
ATOM 3384 C C . GLU A 1 431 ? 11.105 -2.860 -37.742 1.00 82.06 431 GLU A C 1
ATOM 3386 O O . GLU A 1 431 ? 10.026 -2.923 -37.142 1.00 82.06 431 GLU A O 1
ATOM 3391 N N . ASN A 1 432 ? 11.472 -3.805 -38.604 1.00 87.00 432 ASN A N 1
ATOM 3392 C CA . ASN A 1 432 ? 10.695 -5.015 -38.792 1.00 87.00 432 ASN A CA 1
ATOM 3393 C C . ASN A 1 432 ? 11.102 -6.040 -37.736 1.00 87.00 432 ASN A C 1
ATOM 3395 O O . ASN A 1 432 ? 12.287 -6.276 -37.500 1.00 87.00 432 ASN A O 1
ATOM 3399 N N . LEU A 1 433 ? 10.114 -6.680 -37.109 1.00 86.56 433 LEU A N 1
ATOM 3400 C CA . LEU A 1 433 ? 10.365 -7.824 -36.238 1.00 86.56 433 LEU A CA 1
ATOM 3401 C C . LEU A 1 433 ? 10.784 -9.023 -37.101 1.00 86.56 433 LEU A C 1
ATOM 3403 O O . LEU A 1 433 ? 10.004 -9.522 -37.915 1.00 86.56 433 LEU A O 1
ATOM 3407 N N . ILE A 1 434 ? 12.016 -9.479 -36.912 1.00 87.19 434 ILE A N 1
ATOM 3408 C CA . ILE A 1 434 ? 12.645 -10.589 -37.622 1.00 87.19 434 ILE A CA 1
ATOM 3409 C C . ILE A 1 434 ? 12.809 -11.778 -36.675 1.00 87.19 434 ILE A C 1
ATOM 3411 O O . ILE A 1 434 ? 13.025 -11.613 -35.474 1.00 87.19 434 ILE A O 1
ATOM 3415 N N . GLU A 1 435 ? 12.717 -12.991 -37.233 1.00 75.31 435 GLU A N 1
ATOM 3416 C CA . GLU A 1 435 ? 12.909 -14.244 -36.487 1.00 75.31 435 GLU A CA 1
ATOM 3417 C C . GLU A 1 435 ? 12.012 -14.324 -35.236 1.00 75.31 435 GLU A C 1
ATOM 3419 O O . GLU A 1 435 ? 12.456 -14.757 -34.179 1.00 75.31 435 GLU A O 1
ATOM 3424 N N . ALA A 1 436 ? 10.750 -13.886 -35.326 1.00 80.06 436 ALA A N 1
ATOM 3425 C CA . ALA A 1 436 ? 9.793 -14.077 -34.240 1.00 80.06 436 ALA A CA 1
ATOM 3426 C C . ALA A 1 436 ? 9.583 -15.578 -34.014 1.00 80.06 436 ALA A C 1
ATOM 3428 O O . ALA A 1 436 ? 8.897 -16.210 -34.804 1.00 80.06 436 ALA A O 1
ATOM 3429 N N . GLU A 1 437 ? 10.206 -16.150 -32.980 1.00 81.94 437 GLU A N 1
ATOM 3430 C CA . GLU A 1 437 ? 10.150 -17.598 -32.740 1.00 81.94 437 GLU A CA 1
ATOM 3431 C C . GLU A 1 437 ? 8.952 -18.010 -31.896 1.00 81.94 437 GLU A C 1
ATOM 3433 O O . GLU A 1 437 ? 8.457 -19.125 -32.045 1.00 81.94 437 GLU A O 1
ATOM 3438 N N . TYR A 1 438 ? 8.485 -17.124 -31.018 1.00 86.12 438 TYR A N 1
ATOM 3439 C CA . TYR A 1 438 ? 7.324 -17.338 -30.164 1.00 86.12 438 TYR A CA 1
ATOM 3440 C C . TYR A 1 438 ? 6.466 -16.076 -30.099 1.00 86.12 438 TYR A C 1
ATOM 3442 O O . TYR A 1 438 ? 6.982 -14.961 -30.013 1.00 86.12 438 TYR A O 1
ATOM 3450 N N . ASP A 1 439 ? 5.147 -16.263 -30.064 1.00 85.75 439 ASP A N 1
ATOM 3451 C CA . ASP A 1 439 ? 4.192 -15.197 -29.766 1.00 85.75 439 ASP A CA 1
ATOM 3452 C C . ASP A 1 439 ? 2.959 -15.717 -29.014 1.00 85.75 439 ASP A C 1
ATOM 3454 O O . ASP A 1 439 ? 2.701 -16.922 -28.945 1.00 85.75 439 ASP A O 1
ATOM 3458 N N . TYR A 1 440 ? 2.184 -14.800 -28.440 1.00 85.19 440 TYR A N 1
ATOM 3459 C CA . TYR A 1 440 ? 0.889 -15.096 -27.845 1.00 85.19 440 TYR A CA 1
ATOM 3460 C C . TYR A 1 440 ? -0.229 -15.028 -28.889 1.00 85.19 440 TYR A C 1
ATOM 3462 O O . TYR A 1 440 ? -0.531 -13.974 -29.446 1.00 85.19 440 TYR A O 1
ATOM 3470 N N . VAL A 1 441 ? -0.923 -16.152 -29.082 1.00 79.94 441 VAL A N 1
ATOM 3471 C CA . VAL A 1 441 ? -2.216 -16.204 -29.777 1.00 79.94 441 VAL A CA 1
ATOM 3472 C C . VAL A 1 441 ? -3.299 -16.449 -28.730 1.00 79.94 441 VAL A C 1
ATOM 3474 O O . VAL A 1 441 ? -3.463 -17.564 -28.222 1.00 79.94 441 VAL A O 1
ATOM 3477 N N . GLY A 1 442 ? -4.018 -15.383 -28.368 1.00 79.88 442 GLY A N 1
ATOM 3478 C CA . GLY A 1 442 ? -4.874 -15.383 -27.179 1.00 79.88 442 GLY A CA 1
ATOM 3479 C C . GLY A 1 442 ? -4.028 -15.552 -25.915 1.00 79.88 442 GLY A C 1
ATOM 3480 O O . GLY A 1 442 ? -3.039 -14.849 -25.747 1.00 79.88 442 GLY A O 1
ATOM 3481 N N . ASP A 1 443 ? -4.376 -16.529 -25.075 1.00 77.19 443 ASP A N 1
ATOM 3482 C CA . ASP A 1 443 ? -3.651 -16.833 -23.828 1.00 77.19 443 ASP A CA 1
ATOM 3483 C C . ASP A 1 443 ? -2.628 -17.971 -23.987 1.00 77.19 443 ASP A C 1
ATOM 3485 O O . ASP A 1 443 ? -2.128 -18.519 -23.004 1.00 77.19 443 ASP A O 1
ATOM 3489 N N . THR A 1 444 ? -2.346 -18.384 -25.227 1.00 82.56 444 THR A N 1
ATOM 3490 C CA . THR A 1 444 ? -1.433 -19.498 -25.505 1.00 82.56 444 THR A CA 1
ATOM 3491 C C . THR A 1 444 ? -0.222 -19.044 -26.290 1.00 82.56 444 THR A C 1
ATOM 3493 O O . THR A 1 444 ? -0.356 -18.400 -27.328 1.00 82.56 444 THR A O 1
ATOM 3496 N N . ILE A 1 445 ? 0.952 -19.444 -25.810 1.00 86.12 445 ILE A N 1
ATOM 3497 C CA . ILE A 1 445 ? 2.206 -19.283 -26.536 1.00 86.12 445 ILE A CA 1
ATOM 3498 C C . ILE A 1 445 ? 2.214 -20.261 -27.711 1.00 86.12 445 ILE A C 1
ATOM 3500 O O . ILE A 1 445 ? 1.942 -21.453 -27.534 1.00 86.12 445 ILE A O 1
ATOM 3504 N N . GLN A 1 446 ? 2.535 -19.760 -28.898 1.00 84.62 446 GLN A N 1
ATOM 3505 C CA . GLN A 1 446 ? 2.682 -20.538 -30.123 1.00 84.62 446 GLN A CA 1
ATOM 3506 C C . GLN A 1 446 ? 4.020 -20.199 -30.793 1.00 84.62 446 GLN A C 1
ATOM 3508 O O . GLN A 1 446 ? 4.419 -19.035 -30.769 1.00 84.62 446 GLN A O 1
ATOM 3513 N N . PRO A 1 447 ? 4.719 -21.186 -31.381 1.00 81.25 447 PRO A N 1
ATOM 3514 C CA . PRO A 1 447 ? 5.911 -20.916 -32.164 1.00 81.25 447 PRO A CA 1
ATOM 3515 C C . PRO A 1 447 ? 5.561 -20.337 -33.544 1.00 81.25 447 PRO A C 1
ATOM 3517 O O . PRO A 1 447 ? 4.609 -20.793 -34.185 1.00 81.25 447 PRO A O 1
ATOM 3520 N N . GLU A 1 448 ? 6.372 -19.404 -34.038 1.00 77.38 448 GLU A N 1
ATOM 3521 C CA . GLU A 1 448 ? 6.302 -18.882 -35.407 1.00 77.38 448 GLU A CA 1
ATOM 3522 C C . GLU A 1 448 ? 7.652 -19.087 -36.136 1.00 77.38 448 GLU A C 1
ATOM 3524 O O . GLU A 1 448 ? 8.703 -18.837 -35.558 1.00 77.38 448 GLU A O 1
ATOM 3529 N N . PRO A 1 449 ? 7.694 -19.586 -37.394 1.00 69.38 449 PRO A N 1
ATOM 3530 C CA . PRO A 1 449 ? 6.639 -20.284 -38.131 1.00 69.38 449 PRO A CA 1
ATOM 3531 C C . PRO A 1 449 ? 6.342 -21.691 -37.551 1.00 69.38 449 PRO A C 1
ATOM 3533 O O . PRO A 1 449 ? 7.199 -22.301 -36.916 1.00 69.38 449 PRO A O 1
ATOM 3536 N N . PRO A 1 450 ? 5.157 -22.275 -37.824 1.00 61.06 450 PRO A N 1
ATOM 3537 C CA . PRO A 1 450 ? 4.630 -23.467 -37.134 1.00 61.06 450 PRO A CA 1
ATOM 3538 C C . PRO A 1 450 ? 5.345 -24.815 -37.418 1.00 61.06 450 PRO A C 1
ATOM 3540 O O . PRO A 1 450 ? 4.754 -25.881 -37.224 1.00 61.06 450 PRO A O 1
ATOM 3543 N N . SER A 1 451 ? 6.590 -24.828 -37.910 1.00 54.84 451 SER A N 1
ATOM 3544 C CA . SER A 1 451 ? 7.310 -26.065 -38.248 1.00 54.84 451 SER A CA 1
ATOM 3545 C C . SER A 1 451 ? 8.051 -26.689 -37.059 1.00 54.84 451 SER A C 1
ATOM 3547 O O . SER A 1 451 ? 8.803 -26.024 -36.355 1.00 54.84 451 SER A O 1
ATOM 3549 N N . LEU A 1 452 ? 7.861 -28.006 -36.900 1.00 53.12 452 LEU A N 1
ATOM 3550 C CA . LEU A 1 452 ? 8.504 -28.895 -35.925 1.00 53.12 452 LEU A CA 1
ATOM 3551 C C . LEU A 1 452 ? 10.041 -28.877 -36.036 1.00 53.12 452 LEU A C 1
ATOM 3553 O O . LEU A 1 452 ? 10.606 -29.638 -36.817 1.00 53.12 452 LEU A O 1
ATOM 3557 N N . ASP A 1 453 ? 10.693 -28.057 -35.219 1.00 52.75 453 ASP A N 1
ATOM 3558 C CA . ASP A 1 453 ? 11.806 -28.464 -34.345 1.00 52.75 453 ASP A CA 1
ATOM 3559 C C . ASP A 1 453 ? 11.991 -27.368 -33.277 1.00 52.75 453 ASP A C 1
ATOM 3561 O O . ASP A 1 453 ? 12.969 -26.626 -33.253 1.00 52.75 453 ASP A O 1
ATOM 3565 N N . SER A 1 454 ? 10.963 -27.171 -32.443 1.00 51.41 454 SER A N 1
ATOM 3566 C CA . SER A 1 454 ? 10.929 -26.104 -31.438 1.00 51.41 454 SER A CA 1
ATOM 3567 C C . SER A 1 454 ? 11.807 -26.476 -30.242 1.00 51.41 454 SER A C 1
ATOM 3569 O O . SER A 1 454 ? 11.312 -26.877 -29.182 1.00 51.41 454 SER A O 1
ATOM 3571 N N . GLN A 1 455 ? 13.127 -26.373 -30.389 1.00 58.78 455 GLN A N 1
ATOM 3572 C CA . GLN A 1 455 ? 13.937 -26.147 -29.199 1.00 58.78 455 GLN A CA 1
ATOM 3573 C C . GLN A 1 455 ? 13.445 -24.834 -28.578 1.00 58.78 455 GLN A C 1
ATOM 3575 O O . GLN A 1 455 ? 13.306 -23.826 -29.271 1.00 58.78 455 GLN A O 1
ATOM 3580 N N . LEU A 1 456 ? 13.081 -24.874 -27.294 1.00 71.50 456 LEU A N 1
ATOM 3581 C CA . LEU A 1 456 ? 12.687 -23.686 -26.540 1.00 71.50 456 LEU A CA 1
ATOM 3582 C C . LEU A 1 456 ? 13.898 -22.758 -26.482 1.00 71.50 456 LEU A C 1
ATOM 3584 O O . LEU A 1 456 ? 14.790 -22.959 -25.658 1.00 71.50 456 LEU A O 1
ATOM 3588 N N . GLN A 1 457 ? 13.958 -21.795 -27.395 1.00 79.50 457 GLN A N 1
ATOM 3589 C CA . GLN A 1 457 ? 15.043 -20.835 -27.433 1.00 79.50 457 GLN A CA 1
ATOM 3590 C C . GLN A 1 457 ? 14.806 -19.774 -26.374 1.00 79.50 457 GLN A C 1
ATOM 3592 O O . GLN A 1 457 ? 13.789 -19.081 -26.360 1.00 79.50 457 GLN A O 1
ATOM 3597 N N . THR A 1 458 ? 15.777 -19.657 -25.483 1.00 84.94 458 THR A N 1
ATOM 3598 C CA . THR A 1 458 ? 15.833 -18.615 -24.457 1.00 84.94 458 THR A CA 1
ATOM 3599 C C . THR A 1 458 ? 16.932 -17.598 -24.753 1.00 84.94 458 THR A C 1
ATOM 3601 O O . THR A 1 458 ? 17.187 -16.702 -23.949 1.00 84.94 458 THR A O 1
ATOM 3604 N N . SER A 1 459 ? 17.592 -17.743 -25.904 1.00 86.62 459 SER A N 1
ATOM 3605 C CA . SER A 1 459 ? 18.593 -16.822 -26.411 1.00 86.62 459 SER A CA 1
ATOM 3606 C C . SER A 1 459 ? 17.947 -15.773 -27.304 1.00 86.62 459 SER A C 1
ATOM 3608 O O . SER A 1 459 ? 17.289 -16.112 -28.277 1.00 86.62 459 SER A O 1
ATOM 3610 N N . MET A 1 460 ? 18.157 -14.503 -26.991 1.00 88.31 460 MET A N 1
ATOM 3611 C CA . MET A 1 460 ? 17.574 -13.367 -27.700 1.00 88.31 460 MET A CA 1
ATOM 3612 C C . MET A 1 460 ? 18.684 -12.564 -28.348 1.00 88.31 460 MET A C 1
ATOM 3614 O O . MET A 1 460 ? 19.667 -12.235 -27.683 1.00 88.31 460 MET A O 1
ATOM 3618 N N . LYS A 1 461 ? 18.536 -12.260 -29.635 1.00 88.00 461 LYS A N 1
ATOM 3619 C CA . LYS A 1 461 ? 19.470 -11.406 -30.371 1.00 88.00 461 LYS A CA 1
ATOM 3620 C C . LYS A 1 461 ? 19.061 -9.945 -30.231 1.00 88.00 461 LYS A C 1
ATOM 3622 O O . LYS A 1 461 ? 17.879 -9.655 -30.141 1.00 88.00 461 LYS A O 1
ATOM 3627 N N . SER A 1 462 ? 20.016 -9.029 -30.260 1.00 89.69 462 SER A N 1
ATOM 3628 C CA . SER A 1 462 ? 19.769 -7.589 -30.318 1.00 89.69 462 SER A CA 1
ATOM 3629 C C . SER A 1 462 ? 20.792 -6.909 -31.216 1.00 89.69 462 SER A C 1
ATOM 3631 O O . SER A 1 462 ? 21.947 -7.340 -31.290 1.00 89.69 462 SER A O 1
ATOM 3633 N N . ILE A 1 463 ? 20.360 -5.844 -31.889 1.00 90.75 463 ILE A N 1
ATOM 3634 C CA . ILE A 1 463 ? 21.207 -5.014 -32.744 1.00 90.75 463 ILE A CA 1
ATOM 3635 C C . ILE A 1 463 ? 21.350 -3.645 -32.090 1.00 90.75 463 ILE A C 1
ATOM 3637 O O . ILE A 1 463 ? 20.359 -3.012 -31.717 1.00 90.75 463 ILE A O 1
ATOM 3641 N N . VAL A 1 464 ? 22.595 -3.196 -31.973 1.00 92.25 464 VAL A N 1
ATOM 3642 C CA . VAL A 1 464 ? 22.947 -1.853 -31.522 1.00 92.25 464 VAL A CA 1
ATOM 3643 C C . VAL A 1 464 ? 23.795 -1.190 -32.595 1.00 92.25 464 VAL A C 1
ATOM 3645 O O . VAL A 1 464 ? 24.793 -1.761 -33.035 1.00 92.25 464 VAL A O 1
ATOM 3648 N N . GLU A 1 465 ? 23.408 0.009 -33.006 1.00 92.50 465 GLU A N 1
ATOM 3649 C CA . GLU A 1 465 ? 24.233 0.882 -33.837 1.00 92.50 465 GLU A CA 1
ATOM 3650 C C . GLU A 1 465 ? 24.744 2.049 -33.003 1.00 92.50 465 GLU A C 1
ATOM 3652 O O . GLU A 1 465 ? 23.978 2.660 -32.263 1.00 92.50 465 GLU A O 1
ATOM 3657 N N . SER A 1 466 ? 26.030 2.362 -33.134 1.00 91.12 466 SER A N 1
ATOM 3658 C CA . SER A 1 466 ? 26.639 3.558 -32.560 1.00 91.12 466 SER A CA 1
ATOM 3659 C C . SER A 1 466 ? 27.341 4.373 -33.640 1.00 91.12 466 SER A C 1
ATOM 3661 O O . SER A 1 466 ? 27.926 3.801 -34.562 1.00 91.12 466 SER A O 1
ATOM 3663 N N . TRP A 1 467 ? 27.311 5.696 -33.520 1.00 87.88 467 TRP A N 1
ATOM 3664 C CA . TRP A 1 467 ? 27.905 6.632 -34.473 1.00 87.88 467 TRP A CA 1
ATOM 3665 C C . TRP A 1 467 ? 28.879 7.568 -33.762 1.00 87.88 467 TRP A C 1
ATOM 3667 O O . TRP A 1 467 ? 28.526 8.193 -32.765 1.00 87.88 467 TRP A O 1
ATOM 3677 N N . ASP A 1 468 ? 30.083 7.690 -34.317 1.00 83.06 468 ASP A N 1
ATOM 3678 C CA . ASP A 1 468 ? 31.076 8.685 -33.919 1.00 83.06 468 ASP A CA 1
ATOM 3679 C C . ASP A 1 468 ? 31.105 9.799 -34.964 1.00 83.06 468 ASP A C 1
ATOM 3681 O O . ASP A 1 468 ? 31.160 9.531 -36.166 1.00 83.06 468 ASP A O 1
ATOM 3685 N N . TYR A 1 469 ? 31.124 11.050 -34.522 1.00 76.62 469 TYR A N 1
ATOM 3686 C CA . TYR A 1 469 ? 31.118 12.235 -35.385 1.00 76.62 469 TYR A CA 1
ATOM 3687 C C . TYR A 1 469 ? 32.422 13.032 -35.227 1.00 76.62 469 TYR A C 1
ATOM 3689 O O . TYR A 1 469 ? 33.084 12.931 -34.192 1.00 76.62 469 TYR A O 1
ATOM 3697 N N . SER A 1 470 ? 32.826 13.789 -36.257 1.00 63.91 470 SER A N 1
ATOM 3698 C CA . SER A 1 470 ? 34.046 14.617 -36.209 1.00 63.91 470 SER A CA 1
ATOM 3699 C C . SER A 1 470 ? 33.844 15.948 -35.486 1.00 63.91 470 SER A C 1
ATOM 3701 O O . SER A 1 470 ? 32.726 16.333 -35.157 1.00 63.91 470 SER A O 1
ATOM 3703 N N . ASP A 1 471 ? 34.953 16.664 -35.287 1.00 61.34 471 ASP A N 1
ATOM 3704 C CA . ASP A 1 471 ? 35.001 18.009 -34.715 1.00 61.34 471 ASP A CA 1
ATOM 3705 C C . ASP A 1 471 ? 34.334 19.097 -35.593 1.00 61.34 471 ASP A C 1
ATOM 3707 O O . ASP A 1 471 ? 33.764 18.828 -36.654 1.00 61.34 471 ASP A O 1
ATOM 3711 N N . ALA A 1 472 ? 34.399 20.331 -35.073 1.00 53.41 472 ALA A N 1
ATOM 3712 C CA . ALA A 1 472 ? 33.581 21.527 -35.311 1.00 53.41 472 ALA A CA 1
ATOM 3713 C C . ALA A 1 472 ? 33.225 21.930 -36.759 1.00 53.41 472 ALA A C 1
ATOM 3715 O O . ALA A 1 472 ? 32.330 22.756 -36.934 1.00 53.41 472 ALA A O 1
ATOM 3716 N N . ASP A 1 473 ? 33.881 21.384 -37.784 1.00 53.62 473 ASP A N 1
ATOM 3717 C CA . ASP A 1 473 ? 33.703 21.815 -39.176 1.00 53.62 473 ASP A CA 1
ATOM 3718 C C . ASP A 1 473 ? 32.604 21.034 -39.936 1.00 53.62 473 ASP A C 1
ATOM 3720 O O . ASP A 1 473 ? 32.048 21.565 -40.901 1.00 53.62 473 ASP A O 1
ATOM 3724 N N . HIS A 1 474 ? 32.248 19.810 -39.504 1.00 58.53 474 HIS A N 1
ATOM 3725 C CA . HIS A 1 474 ? 31.208 18.965 -40.133 1.00 58.53 474 HIS A CA 1
ATOM 3726 C C . HIS A 1 474 ? 30.376 18.156 -39.109 1.00 58.53 474 HIS A C 1
ATOM 3728 O O . HIS A 1 474 ? 30.412 16.925 -39.107 1.00 58.53 474 HIS A O 1
ATOM 3734 N N . PRO A 1 475 ? 29.594 18.819 -38.236 1.00 58.78 475 PRO A N 1
ATOM 3735 C CA . PRO A 1 475 ? 28.919 18.163 -37.112 1.00 58.78 475 PRO A CA 1
ATOM 3736 C C . PRO A 1 475 ? 27.831 17.150 -37.522 1.00 58.78 475 PRO A C 1
ATOM 3738 O O . PRO A 1 475 ? 27.547 16.220 -36.773 1.00 58.78 475 PRO A O 1
ATOM 3741 N N . GLU A 1 476 ? 27.237 17.264 -38.706 1.00 63.03 476 GLU A N 1
ATOM 3742 C CA . GLU A 1 476 ? 26.183 16.335 -39.144 1.00 63.03 476 GLU A CA 1
ATOM 3743 C C . GLU A 1 476 ? 26.726 15.044 -39.792 1.00 63.03 476 GLU A C 1
ATOM 3745 O O . GLU A 1 476 ? 25.974 14.093 -40.012 1.00 63.03 476 GLU A O 1
ATOM 3750 N N . GLU A 1 477 ? 28.029 14.974 -40.088 1.00 67.81 477 GLU A N 1
ATOM 3751 C CA . GLU A 1 477 ? 28.641 13.831 -40.771 1.00 67.81 477 GLU A CA 1
ATOM 3752 C C . GLU A 1 477 ? 29.321 12.886 -39.766 1.00 67.81 477 GLU A C 1
ATOM 3754 O O . GLU A 1 477 ? 30.243 13.256 -39.036 1.00 67.81 477 GLU A O 1
ATOM 3759 N N . TRP A 1 478 ? 28.860 11.634 -39.718 1.00 70.25 478 TRP A N 1
ATOM 3760 C CA . TRP A 1 478 ? 29.487 10.593 -38.904 1.00 70.25 478 TRP A CA 1
ATOM 3761 C C . TRP A 1 478 ? 30.806 10.152 -39.553 1.00 70.25 478 TRP A C 1
ATOM 3763 O O . TRP A 1 478 ? 30.860 9.899 -40.754 1.00 70.25 478 TRP A O 1
ATOM 3773 N N . LEU A 1 479 ? 31.872 10.029 -38.761 1.00 78.81 479 LEU A N 1
ATOM 3774 C CA . LEU A 1 479 ? 33.176 9.508 -39.185 1.00 78.81 479 LEU A CA 1
ATOM 3775 C C . LEU A 1 479 ? 33.185 7.990 -39.248 1.00 78.81 479 LEU A C 1
ATOM 3777 O O . LEU A 1 479 ? 33.755 7.411 -40.178 1.00 78.81 479 LEU A O 1
ATOM 3781 N N . SER A 1 480 ? 32.583 7.366 -38.238 1.00 83.31 480 SER A N 1
ATOM 3782 C CA . SER A 1 480 ? 32.447 5.924 -38.138 1.00 83.31 480 SER A CA 1
ATOM 3783 C C . SER A 1 480 ? 31.102 5.519 -37.560 1.00 83.31 480 SER A C 1
ATOM 3785 O O . SER A 1 480 ? 30.541 6.202 -36.712 1.00 83.31 480 SER A O 1
ATOM 3787 N N . SER A 1 481 ? 30.587 4.386 -38.025 1.00 87.38 481 SER A N 1
ATOM 3788 C CA . SER A 1 481 ? 29.427 3.717 -37.443 1.00 87.38 481 SER A CA 1
ATOM 3789 C C . SER A 1 481 ? 29.796 2.285 -37.092 1.00 87.38 481 SER A C 1
ATOM 3791 O O . SER A 1 481 ? 30.419 1.591 -37.895 1.00 87.38 481 SER A O 1
ATOM 3793 N N . THR A 1 482 ? 29.445 1.843 -35.890 1.00 89.69 482 THR A N 1
ATOM 3794 C CA . THR A 1 482 ? 29.669 0.472 -35.433 1.00 89.69 482 THR A CA 1
ATOM 3795 C C . THR A 1 482 ? 28.335 -0.212 -35.207 1.00 89.69 482 THR A C 1
ATOM 3797 O O . THR A 1 482 ? 27.520 0.233 -34.408 1.00 89.69 482 THR A O 1
ATOM 3800 N N . GLU A 1 483 ? 28.127 -1.322 -35.903 1.00 91.12 483 GLU A N 1
ATOM 3801 C CA . GLU A 1 483 ? 26.975 -2.195 -35.727 1.00 91.12 483 GLU A CA 1
ATOM 3802 C C . GLU A 1 483 ? 27.404 -3.414 -34.917 1.00 91.12 483 GLU A C 1
ATOM 3804 O O . GLU A 1 483 ? 28.245 -4.200 -35.358 1.00 91.12 483 GLU A O 1
ATOM 3809 N N . THR A 1 484 ? 26.812 -3.581 -33.740 1.00 90.62 484 THR A N 1
ATOM 3810 C CA . THR A 1 484 ? 27.050 -4.724 -32.863 1.00 90.62 484 THR A CA 1
ATOM 3811 C C . THR A 1 484 ? 25.797 -5.582 -32.786 1.00 90.62 484 THR A C 1
ATOM 3813 O O . THR A 1 484 ? 24.734 -5.108 -32.395 1.00 90.62 484 THR A O 1
ATOM 3816 N N . THR A 1 485 ? 25.930 -6.868 -33.111 1.00 89.44 485 THR A N 1
ATOM 3817 C CA . THR A 1 485 ? 24.895 -7.871 -32.838 1.00 89.44 485 THR A CA 1
ATOM 3818 C C . THR A 1 485 ? 25.301 -8.681 -31.618 1.00 89.44 485 THR A C 1
ATOM 3820 O O . THR A 1 485 ? 26.358 -9.322 -31.602 1.00 89.44 485 THR A O 1
ATOM 3823 N N . SER A 1 486 ? 24.454 -8.671 -30.594 1.00 90.06 486 SER A N 1
ATOM 3824 C CA . SER A 1 486 ? 24.661 -9.437 -29.367 1.00 90.06 486 SER A CA 1
ATOM 3825 C C . SER A 1 486 ? 23.542 -10.446 -29.148 1.00 90.06 486 SER A C 1
ATOM 3827 O O . SER A 1 486 ? 22.454 -10.298 -29.694 1.00 90.06 486 SER A O 1
ATOM 3829 N N . GLN A 1 487 ? 23.815 -11.487 -28.371 1.00 89.56 487 GLN A N 1
ATOM 3830 C CA . GLN A 1 487 ? 22.846 -12.491 -27.961 1.00 89.56 487 GLN A CA 1
ATOM 3831 C C . GLN A 1 487 ? 22.912 -12.672 -26.450 1.00 89.56 487 GLN A C 1
ATOM 3833 O O . GLN A 1 487 ? 24.000 -12.815 -25.887 1.00 89.56 487 GLN A O 1
ATOM 3838 N N . GLN A 1 488 ? 21.753 -12.700 -25.804 1.00 90.19 488 GLN A N 1
ATOM 3839 C CA . GLN A 1 488 ? 21.610 -12.926 -24.370 1.00 90.19 488 GLN A CA 1
ATOM 3840 C C . GLN A 1 488 ? 20.750 -14.160 -24.127 1.00 90.19 488 GLN A C 1
ATOM 3842 O O . GLN A 1 488 ? 19.640 -14.248 -24.641 1.00 90.19 488 GLN A O 1
ATOM 3847 N N . THR A 1 489 ? 21.248 -15.108 -23.340 1.00 89.62 489 THR A N 1
ATOM 3848 C CA . THR A 1 489 ? 20.501 -16.304 -22.937 1.00 89.62 489 THR A CA 1
ATOM 3849 C C . THR A 1 489 ? 19.905 -16.091 -21.556 1.00 89.62 489 THR A C 1
ATOM 3851 O O . THR A 1 489 ? 20.622 -15.747 -20.613 1.00 89.62 489 THR A O 1
ATOM 3854 N N . TYR A 1 490 ? 18.600 -16.323 -21.435 1.00 90.06 490 TYR A N 1
ATOM 3855 C CA . TYR A 1 490 ? 17.855 -16.149 -20.195 1.00 90.06 490 TYR A CA 1
ATOM 3856 C C . TYR A 1 490 ? 17.503 -17.481 -19.530 1.00 90.06 490 TYR A C 1
ATOM 3858 O O . TYR A 1 490 ? 17.137 -18.457 -20.184 1.00 90.06 490 TYR A O 1
ATOM 3866 N N . GLU A 1 491 ? 17.533 -17.485 -18.200 1.00 89.88 491 GLU A N 1
ATOM 3867 C CA . GLU A 1 491 ? 16.968 -18.539 -17.357 1.00 89.88 491 GLU A CA 1
ATOM 3868 C C . GLU A 1 491 ? 16.096 -17.939 -16.253 1.00 89.88 491 GLU A C 1
ATOM 3870 O O . GLU A 1 491 ? 16.240 -16.774 -15.877 1.00 89.88 491 GLU A O 1
ATOM 3875 N N . VAL A 1 492 ? 15.188 -18.747 -15.701 1.00 89.12 492 VAL A N 1
ATOM 3876 C CA . VAL A 1 492 ? 14.354 -18.337 -14.568 1.00 89.12 492 VAL A CA 1
ATOM 3877 C C . VAL A 1 492 ? 14.942 -18.871 -13.269 1.00 89.12 492 VAL A C 1
ATOM 3879 O O . VAL A 1 492 ? 14.852 -20.059 -12.964 1.00 89.12 492 VAL A O 1
ATOM 3882 N N . LEU A 1 493 ? 15.504 -17.970 -12.466 1.00 85.00 493 LEU A N 1
ATOM 3883 C CA . LEU A 1 493 ? 16.113 -18.277 -11.175 1.00 85.00 493 LEU A CA 1
ATOM 3884 C C . LEU A 1 493 ? 15.327 -17.570 -10.070 1.00 85.00 493 LEU A C 1
ATOM 3886 O O . LEU A 1 493 ? 15.200 -16.348 -10.058 1.00 85.00 493 LEU A O 1
ATOM 3890 N N . GLY A 1 494 ? 14.753 -18.345 -9.144 1.00 79.75 494 GLY A N 1
ATOM 3891 C CA . GLY A 1 494 ? 13.947 -17.793 -8.046 1.00 79.75 494 GLY A CA 1
ATOM 3892 C C . GLY A 1 494 ? 12.652 -17.102 -8.497 1.00 79.75 494 GLY A C 1
ATOM 3893 O O . GLY A 1 494 ? 12.147 -16.240 -7.787 1.00 79.75 494 GLY A O 1
ATOM 3894 N N . GLY A 1 495 ? 12.115 -17.462 -9.670 1.00 79.00 495 GLY A N 1
ATOM 3895 C CA . GLY A 1 495 ? 10.915 -16.837 -10.241 1.00 79.00 495 GLY A CA 1
ATOM 3896 C C . GLY A 1 495 ? 11.176 -15.520 -10.979 1.00 79.00 495 GLY A C 1
ATOM 3897 O O . GLY A 1 495 ? 10.222 -14.829 -11.324 1.00 79.00 495 GLY A O 1
ATOM 3898 N N . GLN A 1 496 ? 12.443 -15.181 -11.230 1.00 84.12 496 GLN A N 1
ATOM 3899 C CA . GLN A 1 496 ? 12.861 -14.007 -11.996 1.00 84.12 496 GLN A CA 1
ATOM 3900 C C . GLN A 1 496 ? 13.683 -14.427 -13.212 1.00 84.12 496 GLN A C 1
ATOM 3902 O O . GLN A 1 496 ? 14.499 -15.344 -13.117 1.00 84.12 496 GLN A O 1
ATOM 3907 N N . ALA A 1 497 ? 13.493 -13.734 -14.333 1.00 86.88 497 ALA A N 1
ATOM 3908 C CA . ALA A 1 497 ? 14.346 -13.870 -15.506 1.00 86.88 497 ALA A CA 1
ATOM 3909 C C . ALA A 1 497 ? 15.741 -13.306 -15.213 1.00 86.88 497 ALA A C 1
ATOM 3911 O O . ALA A 1 497 ? 15.864 -12.206 -14.670 1.00 86.88 497 ALA A O 1
ATOM 3912 N N . ARG A 1 498 ? 16.792 -14.044 -15.567 1.00 89.38 498 ARG A N 1
ATOM 3913 C CA . ARG A 1 498 ? 18.185 -13.609 -15.442 1.00 89.38 498 ARG A CA 1
ATOM 3914 C C . ARG A 1 498 ? 18.961 -13.970 -16.694 1.00 89.38 498 ARG A C 1
ATOM 3916 O O . ARG A 1 498 ? 18.797 -15.069 -17.213 1.00 89.38 498 ARG A O 1
ATOM 3923 N N . VAL A 1 499 ? 19.833 -13.064 -17.124 1.00 90.75 499 VAL A N 1
ATOM 3924 C CA . VAL A 1 499 ? 20.825 -13.352 -18.162 1.00 90.75 499 VAL A CA 1
ATOM 3925 C C . VAL A 1 499 ? 21.878 -14.280 -17.560 1.00 90.75 499 VAL A C 1
ATOM 3927 O O . VAL A 1 499 ? 22.492 -13.942 -16.547 1.00 90.75 499 VAL A O 1
ATOM 3930 N N . VAL A 1 500 ? 22.060 -15.455 -18.155 1.00 91.38 500 VAL A N 1
ATOM 3931 C CA . VAL A 1 500 ? 23.072 -16.445 -17.742 1.00 91.38 500 VAL A CA 1
ATOM 3932 C C . VAL A 1 500 ? 24.268 -16.486 -18.684 1.00 91.38 500 VAL A C 1
ATOM 3934 O O . VAL A 1 500 ? 25.353 -16.903 -18.288 1.00 91.38 500 VAL A O 1
ATOM 3937 N N . GLU A 1 501 ? 24.087 -16.011 -19.912 1.00 90.62 501 GLU A N 1
ATOM 3938 C CA . GLU A 1 501 ? 25.134 -15.921 -20.918 1.00 90.62 501 GLU A CA 1
ATOM 3939 C C . GLU A 1 501 ? 24.881 -14.706 -21.807 1.00 90.62 501 GLU A C 1
ATOM 3941 O O . GLU A 1 501 ? 23.739 -14.412 -22.163 1.00 90.62 501 GLU A O 1
ATOM 3946 N N . GLN A 1 502 ? 25.955 -14.016 -22.176 1.00 90.44 502 GLN A N 1
ATOM 3947 C CA . GLN A 1 502 ? 25.926 -12.929 -23.142 1.00 90.44 502 GLN A CA 1
ATOM 3948 C C . GLN A 1 502 ? 27.113 -13.081 -24.090 1.00 90.44 502 GLN A C 1
ATOM 3950 O O . GLN A 1 502 ? 28.254 -13.219 -23.647 1.00 90.44 502 GLN A O 1
ATOM 3955 N N . MET A 1 503 ? 26.840 -13.044 -25.391 1.00 88.19 503 MET A N 1
ATOM 3956 C CA . MET A 1 503 ? 27.845 -13.155 -26.445 1.00 88.19 503 MET A CA 1
ATOM 3957 C C . MET A 1 503 ? 27.653 -12.054 -27.483 1.00 88.19 503 MET A C 1
ATOM 3959 O O . MET A 1 503 ? 26.530 -11.755 -27.877 1.00 88.19 503 MET A O 1
ATOM 3963 N N . THR A 1 504 ? 28.752 -11.486 -27.970 1.00 87.75 504 THR A N 1
ATOM 3964 C CA . THR A 1 504 ? 28.745 -10.612 -29.149 1.00 87.75 504 THR A CA 1
ATOM 3965 C C . THR A 1 504 ? 29.096 -11.451 -30.370 1.00 87.75 504 THR A C 1
ATOM 3967 O O . THR A 1 504 ? 30.174 -12.040 -30.416 1.00 87.75 504 THR A O 1
ATOM 3970 N N . PHE A 1 505 ? 28.183 -11.534 -31.338 1.00 80.25 505 PHE A N 1
ATOM 3971 C CA . PHE A 1 505 ? 28.342 -12.363 -32.538 1.00 80.25 505 PHE A CA 1
ATOM 3972 C C . PHE A 1 505 ? 29.115 -11.654 -33.642 1.00 80.25 505 PHE A C 1
ATOM 3974 O O . PHE A 1 505 ? 29.933 -12.271 -34.322 1.00 80.25 505 PHE A O 1
ATOM 3981 N N . SER A 1 506 ? 28.849 -10.365 -33.818 1.00 85.75 506 SER A N 1
ATOM 3982 C CA . SER A 1 506 ? 29.519 -9.533 -34.808 1.00 85.75 506 SER A CA 1
ATOM 3983 C C . SER A 1 506 ? 29.594 -8.101 -34.309 1.00 85.75 506 SER A C 1
ATOM 3985 O O . SER A 1 506 ? 28.660 -7.611 -33.673 1.00 85.75 506 SER A O 1
ATOM 3987 N N . SER A 1 507 ? 30.701 -7.434 -34.616 1.00 89.25 507 SER A N 1
ATOM 3988 C CA . SER A 1 507 ? 30.864 -5.998 -34.432 1.00 89.25 507 SER A CA 1
ATOM 3989 C C . SER A 1 507 ? 31.558 -5.453 -35.667 1.00 89.25 507 SER A C 1
ATOM 3991 O O . SER A 1 507 ? 32.731 -5.732 -35.886 1.00 89.25 507 SER A O 1
ATOM 3993 N N . ARG A 1 508 ? 30.821 -4.743 -36.520 1.00 88.12 508 ARG A N 1
ATOM 3994 C CA . ARG A 1 508 ? 31.347 -4.216 -37.780 1.00 88.12 508 ARG A CA 1
ATOM 3995 C C . ARG A 1 508 ? 31.380 -2.699 -37.719 1.00 88.12 508 ARG A C 1
ATOM 3997 O O . ARG A 1 508 ? 30.330 -2.075 -37.600 1.00 88.12 508 ARG A O 1
ATOM 4004 N N . THR A 1 509 ? 32.562 -2.118 -37.888 1.00 87.69 509 THR A N 1
ATOM 4005 C CA . THR A 1 509 ? 32.753 -0.666 -37.955 1.00 87.69 509 THR A CA 1
ATOM 4006 C C . THR A 1 509 ? 32.990 -0.232 -39.391 1.00 87.69 509 THR A C 1
ATOM 4008 O O . THR A 1 509 ? 33.837 -0.797 -40.089 1.00 87.69 509 THR A O 1
ATOM 4011 N N . ARG A 1 510 ? 32.252 0.778 -39.844 1.00 85.56 510 ARG A N 1
ATOM 4012 C CA . ARG A 1 510 ? 32.382 1.388 -41.169 1.00 85.56 510 ARG A CA 1
ATOM 4013 C C . ARG A 1 510 ? 32.778 2.846 -41.040 1.00 85.56 510 ARG A C 1
ATOM 4015 O O . ARG A 1 510 ? 32.386 3.483 -40.072 1.00 85.56 510 ARG A O 1
ATOM 4022 N N . ASP A 1 511 ? 33.533 3.365 -42.000 1.00 83.00 511 ASP A N 1
ATOM 4023 C CA . ASP A 1 511 ? 33.798 4.802 -42.105 1.00 83.00 511 ASP A CA 1
ATOM 4024 C C . ASP A 1 511 ? 32.694 5.536 -42.877 1.00 83.00 511 ASP A C 1
ATOM 4026 O O . ASP A 1 511 ? 31.834 4.904 -43.488 1.00 83.00 511 ASP A O 1
ATOM 4030 N N . TYR A 1 512 ? 32.754 6.868 -42.894 1.00 74.56 512 TYR A N 1
ATOM 4031 C CA . TYR A 1 512 ? 31.825 7.758 -43.607 1.00 74.56 512 TYR A CA 1
ATOM 4032 C C . TYR A 1 512 ? 31.655 7.467 -45.114 1.00 74.56 512 TYR A C 1
ATOM 4034 O O . TYR A 1 512 ? 30.708 7.939 -45.740 1.00 74.56 512 TYR A O 1
ATOM 4042 N N . MET A 1 513 ? 32.561 6.691 -45.725 1.00 76.62 513 MET A N 1
ATOM 4043 C CA . MET A 1 513 ? 32.465 6.228 -47.116 1.00 76.62 513 MET A CA 1
ATOM 4044 C C . MET A 1 513 ? 31.856 4.818 -47.232 1.00 76.62 513 MET A C 1
ATOM 4046 O O . MET A 1 513 ? 31.960 4.193 -48.289 1.00 76.62 513 MET A O 1
ATOM 4050 N N . ASP A 1 514 ? 31.251 4.309 -46.156 1.00 77.38 514 ASP A N 1
ATOM 4051 C CA . ASP A 1 514 ? 30.690 2.960 -46.012 1.00 77.38 514 ASP A CA 1
ATOM 4052 C C . ASP A 1 514 ? 31.729 1.830 -46.186 1.00 77.38 514 ASP A C 1
ATOM 4054 O O . ASP A 1 514 ? 31.400 0.682 -46.502 1.00 77.38 514 ASP A O 1
ATOM 4058 N N . ARG A 1 515 ? 33.022 2.122 -45.982 1.00 80.88 515 ARG A N 1
ATOM 4059 C CA . ARG A 1 515 ? 34.086 1.109 -46.054 1.00 80.88 515 ARG A CA 1
ATOM 4060 C C . ARG A 1 515 ? 34.238 0.442 -44.697 1.00 80.88 515 ARG A C 1
ATOM 4062 O O . ARG A 1 515 ? 34.349 1.123 -43.686 1.00 80.88 515 ARG A O 1
ATOM 4069 N N . VAL A 1 516 ? 34.307 -0.889 -44.673 1.00 82.75 516 VAL A N 1
ATOM 4070 C CA . VAL A 1 516 ? 34.569 -1.648 -43.440 1.00 82.75 516 VAL A CA 1
ATOM 4071 C C . VAL A 1 516 ? 35.990 -1.360 -42.951 1.00 82.75 516 VAL A C 1
ATOM 4073 O O . VAL A 1 516 ? 36.962 -1.631 -43.659 1.00 82.75 516 VAL A O 1
ATOM 4076 N N . VAL A 1 517 ? 36.094 -0.809 -41.743 1.00 83.00 517 VAL A N 1
ATOM 4077 C CA . VAL A 1 517 ? 37.351 -0.466 -41.063 1.00 83.00 517 VAL A CA 1
ATOM 4078 C C . VAL A 1 517 ? 37.752 -1.567 -40.077 1.00 83.00 517 VAL A C 1
ATOM 4080 O O . VAL A 1 517 ? 38.941 -1.850 -39.929 1.00 83.00 517 VAL A O 1
ATOM 4083 N N . SER A 1 518 ? 36.771 -2.233 -39.457 1.00 82.31 518 SER A N 1
ATOM 4084 C CA . SER A 1 518 ? 36.967 -3.421 -38.615 1.00 82.31 518 SER A CA 1
ATOM 4085 C C . SER A 1 518 ? 35.737 -4.331 -38.615 1.00 82.31 518 SER A C 1
ATOM 4087 O O . SER A 1 518 ? 34.618 -3.862 -38.826 1.00 82.31 518 SER A O 1
ATOM 4089 N N . GLU A 1 519 ? 35.956 -5.627 -38.385 1.00 75.69 519 GLU A N 1
ATOM 4090 C CA . GLU A 1 519 ? 34.934 -6.676 -38.253 1.00 75.69 519 GLU A CA 1
ATOM 4091 C C . GLU A 1 519 ? 35.370 -7.750 -37.250 1.00 75.69 519 GLU A C 1
ATOM 4093 O O . GLU A 1 519 ? 36.596 -8.028 -37.201 1.00 75.69 519 GLU A O 1
#

Secondary structure (DSSP, 8-state):
-EEEEEEEEEEE-TTT--EEEEEEEEEEEEE-TT--EEEEEEEEEEEEETTEEEEEEEEEEEEEE-TTS-EEEEEEEEEEEE-TTT--EEEEEEEEEEEEE-SSSEEEEEEEEEEEEEETTEEEEEEEEEEEEEEETTTSTT-EEEEEEEEEEEEEEEPTTS-EEEEE-TTS-SEEEEEEEEEEEEEETTEEEEEEEEEEEEEEEEEEEEETTEEEEEEEEEEEEEEETTS-EEEEEEEEEEEE-TTS-EEEEEEEEEEEEE-TTS-EEEEEEEEEEEEETTEEEEEEEEEEEEEE-TT--EEEEEEEEEEEEEE-TTS-EEEEE-TTS-SSEEEEEEEEEEEEE-TTSS-EEEEEEEEEEEEEEEEEEETTEEEEEEEEEEEEEEE---SS-TTS-EEEEEE--EEEEEEE-TTS-EEEEEEEEEE-TTS-EE---EEEETTEEEESS--S------EEEEEEEEEEE-STT-TTSEEEEEEEEEEEEEEEETTEEEEEEEEEEEEEEEETTS-EEE-

Sequence (519 aa):
IQMQVNSTVFTYDPVDITLLHAVGLATIAGETGSGDRTLATLETIFEKINNQARVDMTIRNTTIQNRDGSSVVSIDVTDFINDPVTGLVFDAEGYSDSTSQDGFGVTTVSHVDRTYEVIAGQARVSRQTTMSQSYEHYGTDDQRLLSLTEPYVQINVYNPNGRLQRVTDESGNDTVKIVQSSFEYGYHKGEQLSQAISQTHTTVYQKFVVIEEQARMKESTTESITTSSDGTVTSQTSILYNDLSERGKLIGANGIIQSSGLDAYGNRTENAITQNFIIIRDQARLANQTTETSTFDDEGHLTYHQEPLTLIYQYDDLGFLTEVTDGLGNKEIQTDSQSYEFGYDNADGDHVLKLTSKSLSQIRQTYIVVNNQARIATQINQSETFDLRDESTDSDDVRISRNYGFKMVNEYDQRGRLTRVLNGGYFDKDENLIEAEYDYVGDTIQPEPPSLDSQLQTSMKSIVESWDYSDADHPEEWLSSTETTSQQTYEVLGGQARVVEQMTFSSRTRDYMDRVVSE

Radius of gyration: 33.63 Å; chains: 1; bounding box: 76×59×103 Å